Protein AF-0000000070392159 (afdb_homodimer)

Organism: Crassostrea virginica (NCBI:txid6565)

Nearest PDB structures (foldseek):
  5ejk-assembly1_H  TM=7.447E-01  e=5.444E-11  Rous sarcoma virus - Prague C
  1c0m-assembly1_A  TM=8.571E-01  e=1.645E-09  Rous sarcoma virus
  7ouf-assembly1_E  TM=5.962E-01  e=4.540E-12  Simian T-lymphotropic virus 1
  7pel-assembly1_E  TM=6.325E-01  e=1.144E-11  Simian T-lymphotropic virus 1
  7jn3-assembly1_E  TM=5.998E-01  e=2.056E-10  Rous sarcoma virus (strain Schmidt-Ruppin A)

Sequence (624 aa):
MKNERIVIPEVLQPEILEYLHVGHFGIEKTKARARTVVYWMGMNVEIAEMISKCNPCTDFRNKNPKEPLRPTPIPDGPCQLVGSDLFTLNNEDYLVIVDYYSKFFELAKLEDTRTKTVIMHMKSAFARHGIPYEVRSAKGPQYTSRDFKDFARKWSFKYTTSSPYNPHGNGLAAKTVQTVKRMLEKSRIDGKDLYISLLEYRNSPTDVDSPAKLLMSTQLRSILPITKEQLKPRVIAAEKTYEKRRKSQNRRDINKSNESETNIEVPEQPPVHEEKVHNRVPERSSGPEQPQPYKTRVGREVRSPKRYEDYMMKNERIVIPEVLQPEILEYLHVGHFGIEKTKARARTVVYWMGMNVEIAEMISKCNPCTDFRNKNPKEPLRPTPIPDGPCQLVGSDLFTLNNEDYLVIVDYYSKFFELAKLEDTRTKTVIMHMKSAFARHGIPYEVRSAKGPQYTSRDFKDFARKWSFKYTTSSPYNPHGNGLAAKTVQTVKRMLEKSRIDGKDLYISLLEYRNSPTDVDSPAKLLMSTQLRSILPITKEQLKPRVIAAEKTYEKRRKSQNRRDINKSNESETNIEVPEQPPVHEEKVHNRVPERSSGPEQPQPYKTRVGREVRSPKRYEDYM

pLDDT: mean 79.27, std 25.9, range [18.41, 98.69]

Solvent-accessible surface area (backbone atoms only — not comparable to full-atom values): 36182 Å² total; per-residue (Å²): 112,59,100,82,16,42,66,53,54,75,89,50,43,67,60,51,53,52,61,63,45,57,46,63,61,54,59,67,47,39,47,52,33,41,62,67,29,41,44,50,92,64,46,67,61,52,50,43,53,53,52,72,68,32,61,69,54,56,69,56,62,80,70,66,78,86,72,83,72,65,89,66,86,76,56,91,40,58,36,38,36,29,20,32,41,74,50,74,55,96,91,37,43,36,40,39,41,27,20,70,50,26,64,38,64,49,79,41,81,42,96,57,83,47,44,68,54,53,48,51,55,48,42,52,50,28,34,71,61,17,43,32,55,30,40,26,22,57,80,46,73,46,68,68,33,69,68,38,50,49,49,31,58,73,54,62,33,44,79,44,68,27,44,91,89,39,65,54,64,28,38,67,28,54,52,48,50,52,53,48,52,51,42,53,52,47,20,59,76,69,69,43,61,60,43,58,23,49,29,49,52,32,55,23,45,66,94,81,48,17,14,34,30,56,55,30,17,23,53,56,48,59,86,59,74,76,54,73,76,62,47,47,69,48,76,70,56,60,65,59,50,50,51,56,51,50,52,52,51,49,52,51,51,50,50,46,52,48,51,55,54,64,60,53,77,70,74,77,68,75,78,75,78,70,78,75,74,79,75,75,76,80,80,80,82,78,72,83,76,78,82,74,82,77,79,74,76,91,77,84,80,79,83,76,85,83,81,91,71,69,92,119,114,61,99,82,14,43,66,54,54,75,90,50,43,68,59,52,53,52,61,64,45,58,48,63,61,53,59,68,46,38,49,52,34,42,63,67,28,39,43,50,90,62,45,67,61,52,48,44,54,53,52,72,69,31,62,69,54,56,69,55,63,81,70,67,79,85,71,84,72,64,89,65,85,76,56,91,42,58,35,38,37,30,21,32,41,73,50,73,57,96,91,38,42,34,40,41,41,27,19,70,51,26,64,37,64,49,79,42,81,43,96,57,81,46,46,70,54,52,49,51,54,47,40,52,50,26,34,72,62,18,44,30,54,30,40,25,22,58,80,46,74,45,68,67,33,69,67,40,50,49,48,32,58,74,53,61,32,45,78,46,66,27,42,91,88,39,66,53,64,27,40,66,27,53,53,47,50,52,52,48,51,51,41,52,50,48,21,60,77,69,68,42,59,60,44,59,25,49,27,48,51,32,53,22,45,66,92,79,48,17,15,34,30,56,55,30,17,24,53,56,47,59,86,58,73,74,54,76,73,62,46,47,70,50,78,71,57,59,65,59,47,50,50,55,50,49,51,52,52,51,52,52,51,49,49,47,52,48,49,56,56,63,61,52,75,68,72,76,68,75,80,74,79,72,78,76,75,80,74,80,73,79,80,78,83,81,71,82,75,78,80,76,82,76,79,75,78,92,76,85,76,79,82,76,84,83,79,91,73,67,94,120

Secondary structure (DSSP, 8-state):
-BTTBEEPPGGGHHHHHHHHTTT---HHHHHHHHHHHEE-TTHHHHHHHHHHT-HHHHHHHTT---PPPP-PPPPSSTTSEEEEEEEEETTEEEEEEEETTT--EEEEEES---HHHHHHHHHHHHHHH---SEEEE-S-HHHHSHHHHHHHHHTT-EEEEPPTT-GGGGHHHHHHHHHHHHHHHHHHHHT--HHHHHHHHHHS--SSS-HHHHHHSSPPP-SS---TGGGS--PPPHHHHHHHHHHHHHHHHHHHHHHHHH----------------------------------------PPPP------/-BTTBEEPPGGGHHHHHHHHTTT---HHHHHHHHHTTEE-TTHHHHHHHHHHT-HHHHHHHTT---PPPP-PPPPSSTTSEEEEEEEEETTEEEEEEEETTT--EEEEEES---HHHHHHHHHHHHHHH---SEEEE-S-HHHHSHHHHHHHHHTT-EEEEPPTT-GGGGHHHHHHHHHHHHHHHHHHHHT--HHHHHHHHHHS--SSS-HHHHHHSSPPP-SS---TTTTS--PPPHHHHHHHHHHHHHHHHHHHHHHHHHS---------------------------------------PPP--S----

InterPro domains:
  IPR001584 Integrase, catalytic core [PF00665] (95-167)
  IPR001584 Integrase, catalytic core [PS50994] (67-184)
  IPR012337 Ribonuclease H-like superfamily [SSF53098] (77-219)
  IPR036397 Ribonuclease H superfamily [G3DSA:3.30.420.10] (76-223)
  IPR041588 Integrase zinc-binding domain [PF17921] (8-59)

Structure (mmCIF, N/CA/C/O backbone):
data_AF-0000000070392159-model_v1
#
loop_
_entity.id
_entity.type
_entity.pdbx_description
1 polymer 'Uncharacterized protein K02A2.6-like'
#
loop_
_atom_site.group_PDB
_atom_site.id
_atom_site.type_symbol
_atom_site.label_atom_id
_atom_site.label_alt_id
_atom_site.label_comp_id
_atom_site.label_asym_id
_atom_site.label_entity_id
_atom_site.label_seq_id
_atom_site.pdbx_PDB_ins_code
_atom_site.Cartn_x
_atom_site.Cartn_y
_atom_site.Cartn_z
_atom_site.occupancy
_atom_site.B_iso_or_equiv
_atom_site.auth_seq_id
_atom_site.auth_comp_id
_atom_site.auth_asym_id
_atom_site.auth_atom_id
_atom_site.pdbx_PDB_model_num
ATOM 1 N N . MET A 1 1 ? -7.293 -28.219 11.922 1 55.88 1 MET A N 1
ATOM 2 C CA . MET A 1 1 ? -6.148 -27.344 11.734 1 55.88 1 MET A CA 1
ATOM 3 C C . MET A 1 1 ? -4.84 -28.078 12.008 1 55.88 1 MET A C 1
ATOM 5 O O . MET A 1 1 ? -4.777 -28.922 12.898 1 55.88 1 MET A O 1
ATOM 9 N N . LYS A 1 2 ? -3.971 -28.219 11.023 1 48.12 2 LYS A N 1
ATOM 10 C CA . LYS A 1 2 ? -2.615 -28.719 11.25 1 48.12 2 LYS A CA 1
ATOM 11 C C . LYS A 1 2 ? -1.599 -27.578 11.195 1 48.12 2 LYS A C 1
ATOM 13 O O . LYS A 1 2 ? -1.365 -26.984 10.141 1 48.12 2 LYS A O 1
ATOM 18 N N . ASN A 1 3 ? -0.778 -27.219 12.195 1 64.88 3 ASN A N 1
ATOM 19 C CA . ASN A 1 3 ? 0.275 -26.203 12.305 1 64.88 3 ASN A CA 1
ATOM 20 C C . ASN A 1 3 ? -0.182 -24.859 11.766 1 64.88 3 ASN A C 1
ATOM 22 O O . ASN A 1 3 ? 0.544 -24.203 11.016 1 64.88 3 ASN A O 1
ATOM 26 N N . GLU A 1 4 ? -1.437 -24.438 11.883 1 81.25 4 GLU A N 1
ATOM 27 C CA . GLU A 1 4 ? -2.057 -23.156 11.547 1 81.25 4 GLU A CA 1
ATOM 28 C C . GLU A 1 4 ? -2.574 -23.156 10.117 1 81.25 4 GLU A C 1
ATOM 30 O O . GLU A 1 4 ? -2.955 -22.109 9.586 1 81.25 4 GLU A O 1
ATOM 35 N N . ARG A 1 5 ? -2.516 -24.406 9.516 1 90.5 5 ARG A N 1
ATOM 36 C CA . ARG A 1 5 ? -3.031 -24.547 8.156 1 90.5 5 ARG A CA 1
ATOM 37 C C . ARG A 1 5 ? -4.445 -25.125 8.164 1 90.5 5 ARG A C 1
ATOM 39 O O . ARG A 1 5 ? -4.82 -25.859 9.086 1 90.5 5 ARG A O 1
ATOM 46 N N . ILE A 1 6 ? -5.152 -24.844 7.102 1 95.56 6 ILE A N 1
ATOM 47 C CA . ILE A 1 6 ? -6.516 -25.344 6.961 1 95.56 6 ILE A CA 1
ATOM 48 C C . ILE A 1 6 ? -6.512 -26.656 6.188 1 95.56 6 ILE A C 1
ATOM 50 O O . ILE A 1 6 ? -6.004 -26.719 5.066 1 95.56 6 ILE A O 1
ATOM 54 N N . VAL A 1 7 ? -7.051 -27.672 6.781 1 96.81 7 VAL A N 1
ATOM 55 C CA . VAL A 1 7 ? -7.164 -28.969 6.094 1 96.81 7 VAL A CA 1
ATOM 56 C C . VAL A 1 7 ? -8.352 -28.938 5.133 1 96.81 7 VAL A C 1
ATOM 58 O O . VAL A 1 7 ? -9.484 -28.688 5.547 1 96.81 7 VAL A O 1
ATOM 61 N N . ILE A 1 8 ? -8.07 -29.234 3.895 1 97.25 8 ILE A N 1
ATOM 62 C CA . ILE A 1 8 ? -9.086 -29.094 2.855 1 97.25 8 ILE A CA 1
ATOM 63 C C . ILE A 1 8 ? -9.734 -30.453 2.596 1 97.25 8 ILE A C 1
ATOM 65 O O . ILE A 1 8 ? -9.047 -31.438 2.289 1 97.25 8 ILE A O 1
ATOM 69 N N . PRO A 1 9 ? -11.039 -30.516 2.703 1 96.62 9 PRO A N 1
ATOM 70 C CA . PRO A 1 9 ? -11.719 -31.75 2.344 1 96.62 9 PRO A CA 1
ATOM 71 C C . PRO A 1 9 ? -11.562 -32.125 0.868 1 96.62 9 PRO A C 1
ATOM 73 O O . PRO A 1 9 ? -11.375 -31.219 0.032 1 96.62 9 PRO A O 1
ATOM 76 N N . GLU A 1 10 ? -11.68 -33.312 0.57 1 97.31 10 GLU A N 1
ATOM 77 C CA . GLU A 1 10 ? -11.43 -33.844 -0.767 1 97.31 10 GLU A CA 1
ATOM 78 C C . GLU A 1 10 ? -12.305 -33.156 -1.808 1 97.31 10 GLU A C 1
ATOM 80 O O . GLU A 1 10 ? -11.828 -32.844 -2.898 1 97.31 10 GLU A O 1
ATOM 85 N N . VAL A 1 11 ? -13.5 -32.875 -1.465 1 97.44 11 VAL A N 1
ATOM 86 C CA . VAL A 1 11 ? -14.484 -32.344 -2.406 1 97.44 11 VAL A CA 1
ATOM 87 C C . VAL A 1 11 ? -14.086 -30.953 -2.842 1 97.44 11 VAL A C 1
ATOM 89 O O . VAL A 1 11 ? -14.43 -30.516 -3.941 1 97.44 11 VAL A O 1
ATOM 92 N N . LEU A 1 12 ? -13.266 -30.266 -2.02 1 97.62 12 LEU A N 1
ATOM 93 C CA . LEU A 1 12 ? -12.922 -28.859 -2.293 1 97.62 12 LEU A CA 1
ATOM 94 C C . LEU A 1 12 ? -11.523 -28.75 -2.879 1 97.62 12 LEU A C 1
ATOM 96 O O . LEU A 1 12 ? -11.109 -27.672 -3.314 1 97.62 12 LEU A O 1
ATOM 100 N N . GLN A 1 13 ? -10.781 -29.781 -2.902 1 97.88 13 GLN A N 1
ATOM 101 C CA . GLN A 1 13 ? -9.375 -29.766 -3.279 1 97.88 13 GLN A CA 1
ATOM 102 C C . GLN A 1 13 ? -9.195 -29.297 -4.723 1 97.88 13 GLN A C 1
ATOM 104 O O . GLN A 1 13 ? -8.312 -28.5 -5.02 1 97.88 13 GLN A O 1
ATOM 109 N N . PRO A 1 14 ? -10.086 -29.734 -5.664 1 97.38 14 PRO A N 1
ATOM 110 C CA . PRO A 1 14 ? -9.938 -29.25 -7.035 1 97.38 14 PRO A CA 1
ATOM 111 C C . PRO A 1 14 ? -10.094 -27.734 -7.148 1 97.38 14 PRO A C 1
ATOM 113 O O . PRO A 1 14 ? -9.359 -27.094 -7.895 1 97.38 14 PRO A O 1
ATOM 116 N N . GLU A 1 15 ? -10.984 -27.219 -6.422 1 96.94 15 GLU A N 1
ATOM 117 C CA . GLU A 1 15 ? -11.211 -25.781 -6.438 1 96.94 15 GLU A CA 1
ATOM 118 C C . GLU A 1 15 ? -10.016 -25.031 -5.855 1 96.94 15 GLU A C 1
ATOM 120 O O . GLU A 1 15 ? -9.594 -24 -6.395 1 96.94 15 GLU A O 1
ATOM 125 N N . ILE A 1 16 ? -9.492 -25.516 -4.809 1 97.88 16 ILE A N 1
ATOM 126 C CA . ILE A 1 16 ? -8.352 -24.875 -4.152 1 97.88 16 ILE A CA 1
ATOM 127 C C . ILE A 1 16 ? -7.133 -24.938 -5.066 1 97.88 16 ILE A C 1
ATOM 129 O O . ILE A 1 16 ? -6.344 -24 -5.121 1 97.88 16 ILE A O 1
ATOM 133 N N . LEU A 1 17 ? -6.969 -26.031 -5.824 1 97.81 17 LEU A N 1
ATOM 134 C CA . LEU A 1 17 ? -5.879 -26.141 -6.789 1 97.81 17 LEU A CA 1
ATOM 135 C C . LEU A 1 17 ? -5.969 -25.047 -7.848 1 97.81 17 LEU A C 1
ATOM 137 O O . LEU A 1 17 ? -4.953 -24.453 -8.219 1 97.81 17 LEU A O 1
ATOM 141 N N . GLU A 1 18 ? -7.141 -24.797 -8.227 1 95.06 18 GLU A N 1
ATOM 142 C CA . GLU A 1 18 ? -7.359 -23.75 -9.211 1 95.06 18 GLU A CA 1
ATOM 143 C C . GLU A 1 18 ? -6.98 -22.375 -8.648 1 95.06 18 GLU A C 1
ATOM 145 O O . GLU A 1 18 ? -6.371 -21.562 -9.344 1 95.06 18 GLU A O 1
ATOM 150 N N . TYR A 1 19 ? -7.332 -22.156 -7.422 1 96.06 19 TYR A N 1
ATOM 151 C CA . TYR A 1 19 ? -7 -20.891 -6.773 1 96.06 19 TYR A CA 1
ATOM 152 C C . TYR A 1 19 ? -5.492 -20.734 -6.625 1 96.06 19 TYR A C 1
ATOM 154 O O . TYR A 1 19 ? -4.957 -19.641 -6.812 1 96.06 19 TYR A O 1
ATOM 162 N N . LEU A 1 20 ? -4.871 -21.781 -6.328 1 96.62 20 LEU A N 1
ATOM 163 C CA . LEU A 1 20 ? -3.424 -21.766 -6.133 1 96.62 20 LEU A CA 1
ATOM 164 C C . LEU A 1 20 ? -2.703 -21.453 -7.438 1 96.62 20 LEU A C 1
ATOM 166 O O . LEU A 1 20 ? -1.581 -20.938 -7.426 1 96.62 20 LEU A O 1
ATOM 170 N N . HIS A 1 21 ? -3.342 -21.688 -8.531 1 95.5 21 HIS A N 1
ATOM 171 C CA . HIS A 1 21 ? -2.656 -21.594 -9.812 1 95.5 21 HIS A CA 1
ATOM 172 C C . HIS A 1 21 ? -3.066 -20.328 -10.562 1 95.5 21 HIS A C 1
ATOM 174 O O . HIS A 1 21 ? -2.764 -20.188 -11.75 1 95.5 21 HIS A O 1
ATOM 180 N N . VAL A 1 22 ? -3.75 -19.469 -9.961 1 93 22 VAL A N 1
ATOM 181 C CA . VAL A 1 22 ? -4.262 -18.266 -10.602 1 93 22 VAL A CA 1
ATOM 182 C C . VAL A 1 22 ? -3.1 -17.422 -11.141 1 93 22 VAL A C 1
ATOM 184 O O . VAL A 1 22 ? -3.197 -16.828 -12.219 1 93 22 VAL A O 1
ATOM 187 N N . GLY A 1 23 ? -1.979 -17.375 -10.469 1 91.31 23 GLY A N 1
ATOM 188 C CA . GLY A 1 23 ? -0.841 -16.562 -10.875 1 91.31 23 GLY A CA 1
ATOM 189 C C . GLY A 1 23 ? 0.113 -17.297 -11.805 1 91.31 23 GLY A C 1
ATOM 190 O O . GLY A 1 23 ? 1.073 -16.703 -12.297 1 91.31 23 GLY A O 1
ATOM 191 N N . HIS A 1 24 ? -0.155 -18.578 -12.016 1 92.81 24 HIS A N 1
ATOM 192 C CA . HIS A 1 24 ? 0.659 -19.406 -12.898 1 92.81 24 HIS A CA 1
ATOM 193 C C . HIS A 1 24 ? 2.123 -19.391 -12.469 1 92.81 24 HIS A C 1
ATOM 195 O O . HIS A 1 24 ? 3.018 -19.266 -13.305 1 92.81 24 HIS A O 1
ATOM 201 N N . PHE A 1 25 ? 2.293 -19.453 -11.227 1 92.5 25 PHE A N 1
ATOM 202 C CA . PHE A 1 25 ? 3.654 -19.516 -10.703 1 92.5 25 PHE A CA 1
ATOM 203 C C . PHE A 1 25 ? 4.207 -20.922 -10.797 1 92.5 25 PHE A C 1
ATOM 205 O O . PHE A 1 25 ? 3.451 -21.875 -11.008 1 92.5 25 PHE A O 1
ATOM 212 N N . GLY A 1 26 ? 5.484 -21.047 -10.648 1 92.06 26 GLY A N 1
ATOM 213 C CA . GLY A 1 26 ? 6.141 -22.344 -10.742 1 92.06 26 GLY A CA 1
ATOM 214 C C . GLY A 1 26 ? 5.734 -23.297 -9.641 1 92.06 26 GLY A C 1
ATOM 215 O O . GLY A 1 26 ? 5.102 -22.906 -8.664 1 92.06 26 GLY A O 1
ATOM 216 N N . ILE A 1 27 ? 6.152 -24.5 -9.828 1 94.94 27 ILE A N 1
ATOM 217 C CA . ILE A 1 27 ? 5.746 -25.594 -8.953 1 94.94 27 ILE A CA 1
ATOM 218 C C . ILE A 1 27 ? 6.199 -25.312 -7.523 1 94.94 27 ILE A C 1
ATOM 220 O O . ILE A 1 27 ? 5.398 -25.359 -6.59 1 94.94 27 ILE A O 1
ATOM 224 N N . GLU A 1 28 ? 7.426 -24.953 -7.324 1 95.19 28 GLU A N 1
ATOM 225 C CA . GLU A 1 28 ? 7.965 -24.766 -5.984 1 95.19 28 GLU A CA 1
ATOM 226 C C . GLU A 1 28 ? 7.34 -23.547 -5.305 1 95.19 28 GLU A C 1
ATOM 228 O O . GLU A 1 28 ? 7.031 -23.578 -4.109 1 95.19 28 GLU A O 1
ATOM 233 N N . LYS A 1 29 ? 7.172 -22.547 -6.035 1 95.06 29 LYS A N 1
ATOM 234 C CA . LYS A 1 29 ? 6.551 -21.344 -5.48 1 95.06 29 LYS A CA 1
ATOM 235 C C . LYS A 1 29 ? 5.098 -21.609 -5.094 1 95.06 29 LYS A C 1
ATOM 237 O O . LYS A 1 29 ? 4.637 -21.156 -4.043 1 95.06 29 LYS A O 1
ATOM 242 N N . THR A 1 30 ? 4.418 -22.328 -5.906 1 97.25 30 THR A N 1
ATOM 243 C CA . THR A 1 30 ? 3.021 -22.656 -5.625 1 97.25 30 THR A CA 1
ATOM 244 C C . THR A 1 30 ? 2.914 -23.562 -4.402 1 97.25 30 THR A C 1
ATOM 246 O O . THR A 1 30 ? 2.033 -23.375 -3.561 1 97.25 30 THR A O 1
ATOM 249 N N . LYS A 1 31 ? 3.812 -24.531 -4.324 1 97.62 31 LYS A N 1
ATOM 250 C CA . LYS A 1 31 ? 3.84 -25.391 -3.143 1 97.62 31 LYS A CA 1
ATOM 251 C C . LYS A 1 31 ? 4.098 -24.578 -1.877 1 97.62 31 LYS A C 1
ATOM 253 O O . LYS A 1 31 ? 3.445 -24.797 -0.853 1 97.62 31 LYS A O 1
ATOM 258 N N . ALA A 1 32 ? 5.051 -23.703 -1.988 1 96.94 32 ALA A N 1
ATOM 259 C CA . ALA A 1 32 ? 5.387 -22.844 -0.848 1 96.94 32 ALA A CA 1
ATOM 260 C C . ALA A 1 32 ? 4.18 -22.031 -0.407 1 96.94 32 ALA A C 1
ATOM 262 O O . ALA A 1 32 ? 3.902 -21.906 0.789 1 96.94 32 ALA A O 1
ATOM 263 N N . ARG A 1 33 ? 3.461 -21.484 -1.353 1 97.38 33 ARG A N 1
ATOM 264 C CA . ARG A 1 33 ? 2.262 -20.703 -1.05 1 97.38 33 ARG A CA 1
ATOM 265 C C . ARG A 1 33 ? 1.196 -21.578 -0.395 1 97.38 33 ARG A C 1
ATOM 267 O O . ARG A 1 33 ? 0.586 -21.188 0.6 1 97.38 33 ARG A O 1
ATOM 274 N N . ALA A 1 34 ? 0.994 -22.703 -0.957 1 97.81 34 ALA A N 1
ATOM 275 C CA . ALA A 1 34 ? -0.007 -23.625 -0.431 1 97.81 34 ALA A CA 1
ATOM 276 C C . ALA A 1 34 ? 0.286 -23.984 1.023 1 97.81 34 ALA A C 1
ATOM 278 O O . ALA A 1 34 ? -0.623 -24.016 1.857 1 97.81 34 ALA A O 1
ATOM 279 N N . ARG A 1 35 ? 1.492 -24.141 1.322 1 95.94 35 ARG A N 1
ATOM 280 C CA . ARG A 1 35 ? 1.914 -24.578 2.648 1 95.94 35 ARG A CA 1
ATOM 281 C C . ARG A 1 35 ? 1.678 -23.5 3.686 1 95.94 35 ARG A C 1
ATOM 283 O O . ARG A 1 35 ? 1.694 -23.766 4.891 1 95.94 35 ARG A O 1
ATOM 290 N N . THR A 1 36 ? 1.491 -22.312 3.238 1 95.12 36 THR A N 1
ATOM 291 C CA . THR A 1 36 ? 1.266 -21.234 4.184 1 95.12 36 THR A CA 1
ATOM 292 C C . THR A 1 36 ? -0.183 -21.219 4.66 1 95.12 36 THR A C 1
ATOM 294 O O . THR A 1 36 ? -0.498 -20.625 5.691 1 95.12 36 THR A O 1
ATOM 297 N N . VAL A 1 37 ? -1.098 -21.969 3.936 1 96.12 37 VAL A N 1
ATOM 298 C CA . VAL A 1 37 ? -2.484 -21.703 4.305 1 96.12 37 VAL A CA 1
ATOM 299 C C . VAL A 1 37 ? -3.275 -23 4.305 1 96.12 37 VAL A C 1
ATOM 301 O O . VAL A 1 37 ? -4.262 -23.141 5.035 1 96.12 37 VAL A O 1
ATOM 304 N N . VAL A 1 38 ? -2.887 -24 3.459 1 97.31 38 VAL A N 1
ATOM 305 C CA . VAL A 1 38 ? -3.746 -25.172 3.322 1 97.31 38 VAL A CA 1
ATOM 306 C C . VAL A 1 38 ? -2.906 -26.453 3.406 1 97.31 38 VAL A C 1
ATOM 308 O O . VAL A 1 38 ? -1.676 -26.391 3.346 1 97.31 38 VAL A O 1
ATOM 311 N N . TYR A 1 39 ? -3.654 -27.484 3.607 1 97.38 39 TYR A N 1
ATOM 312 C CA . TYR A 1 39 ? -3.012 -28.797 3.637 1 97.38 39 TYR A CA 1
ATOM 313 C C . TYR A 1 39 ? -4.004 -29.891 3.289 1 97.38 39 TYR A C 1
ATOM 315 O O . TYR A 1 39 ? -5.168 -29.844 3.689 1 97.38 39 TYR A O 1
ATOM 323 N N . TRP A 1 40 ? -3.625 -30.844 2.521 1 97.5 40 TRP A N 1
ATOM 324 C CA . TRP A 1 40 ? -4.258 -32.156 2.381 1 97.5 40 TRP A CA 1
ATOM 325 C C . TRP A 1 40 ? -3.252 -33.188 1.9 1 97.5 40 TRP A C 1
ATOM 327 O O . TRP A 1 40 ? -2.18 -32.844 1.398 1 97.5 40 TRP A O 1
ATOM 337 N N . MET A 1 41 ? -3.568 -34.375 2.189 1 96.5 41 MET A N 1
ATOM 338 C CA . MET A 1 41 ? -2.672 -35.438 1.788 1 96.5 41 MET A CA 1
ATOM 339 C C . MET A 1 41 ? -2.521 -35.5 0.271 1 96.5 41 MET A C 1
ATOM 341 O O . MET A 1 41 ? -3.518 -35.469 -0.456 1 96.5 41 MET A O 1
ATOM 345 N N . GLY A 1 42 ? -1.291 -35.469 -0.193 1 97.56 42 GLY A N 1
ATOM 346 C CA . GLY A 1 42 ? -1.023 -35.562 -1.621 1 97.56 42 GLY A CA 1
ATOM 347 C C . GLY A 1 42 ? -1.005 -34.219 -2.301 1 97.56 42 GLY A C 1
ATOM 348 O O . GLY 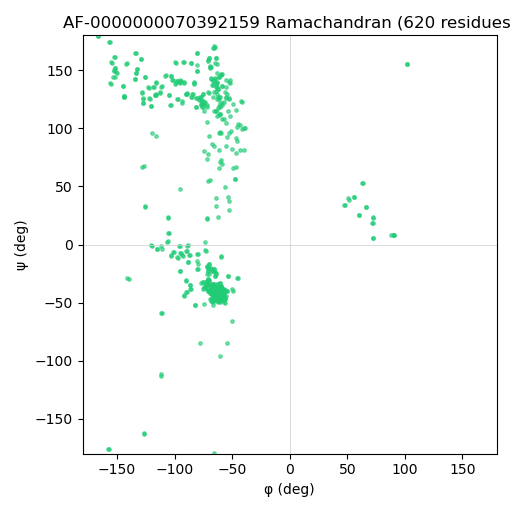A 1 42 ? -0.892 -34.125 -3.525 1 97.56 42 GLY A O 1
ATOM 349 N N . MET A 1 43 ? -1.053 -33.188 -1.596 1 97.81 43 MET A N 1
ATOM 350 C CA . MET A 1 43 ? -1.178 -31.828 -2.1 1 97.81 43 MET A CA 1
ATOM 351 C C . MET A 1 43 ? -0.012 -31.484 -3.02 1 97.81 43 MET A C 1
ATOM 353 O O . MET A 1 43 ? -0.215 -30.953 -4.113 1 97.81 43 MET A O 1
ATOM 357 N N . ASN A 1 44 ? 1.194 -31.781 -2.576 1 98 44 ASN A N 1
ATOM 358 C CA . ASN A 1 44 ? 2.379 -31.422 -3.354 1 98 44 ASN A CA 1
ATOM 359 C C . ASN A 1 44 ? 2.375 -32.125 -4.719 1 98 44 ASN A C 1
ATOM 361 O O . ASN A 1 44 ? 2.701 -31.484 -5.73 1 98 44 ASN A O 1
ATOM 365 N N . VAL A 1 45 ? 2.029 -33.344 -4.734 1 98.19 45 VAL A N 1
ATOM 366 C CA . VAL A 1 45 ? 1.994 -34.125 -5.969 1 98.19 45 VAL A CA 1
ATOM 367 C C . VAL A 1 45 ? 0.92 -33.562 -6.898 1 98.19 45 VAL A C 1
ATOM 369 O O . VAL A 1 45 ? 1.146 -33.438 -8.102 1 98.19 45 VAL A O 1
ATOM 372 N N . GLU A 1 46 ? -0.185 -33.281 -6.371 1 98.31 46 GLU A N 1
ATOM 373 C CA . GLU A 1 46 ? -1.297 -32.75 -7.164 1 98.31 46 GLU A CA 1
ATOM 374 C C . GLU A 1 46 ? -0.973 -31.391 -7.742 1 98.31 46 GLU A C 1
ATOM 376 O O . GLU A 1 46 ? -1.367 -31.062 -8.867 1 98.31 46 GLU A O 1
ATOM 381 N N . ILE A 1 47 ? -0.287 -30.562 -6.992 1 98.25 47 ILE A N 1
ATOM 382 C CA . ILE A 1 47 ? 0.147 -29.25 -7.48 1 98.25 47 ILE A CA 1
ATOM 383 C C . ILE A 1 47 ? 1.097 -29.438 -8.664 1 98.25 47 ILE A C 1
ATOM 385 O O . ILE A 1 47 ? 0.931 -28.797 -9.703 1 98.25 47 ILE A O 1
ATOM 389 N N . ALA A 1 48 ? 2.041 -30.266 -8.484 1 97.94 48 ALA A N 1
ATOM 390 C CA . ALA A 1 48 ? 3.014 -30.516 -9.539 1 97.94 48 ALA A CA 1
ATOM 391 C C . ALA A 1 48 ? 2.33 -31.047 -10.797 1 97.94 48 ALA A C 1
ATOM 393 O O . ALA A 1 48 ? 2.654 -30.609 -11.906 1 97.94 48 ALA A O 1
ATOM 394 N N . GLU A 1 49 ? 1.432 -31.938 -10.641 1 97.56 49 GLU A N 1
ATOM 395 C CA . GLU A 1 49 ? 0.698 -32.5 -11.766 1 97.56 49 GLU A CA 1
ATOM 396 C C . GLU A 1 49 ? -0.114 -31.453 -12.5 1 97.56 49 GLU A C 1
ATOM 398 O O . GLU A 1 49 ? -0.115 -31.391 -13.727 1 97.56 49 GLU A O 1
ATOM 403 N N . MET A 1 50 ? -0.792 -30.641 -11.734 1 96.81 50 MET A N 1
ATOM 404 C CA . MET A 1 50 ? -1.611 -29.594 -12.312 1 96.81 50 MET A CA 1
ATOM 405 C C . MET A 1 50 ? -0.759 -28.641 -13.156 1 96.81 50 MET A C 1
ATOM 407 O O . MET A 1 50 ? -1.108 -28.328 -14.297 1 96.81 50 MET A O 1
ATOM 411 N N . ILE A 1 51 ? 0.333 -28.203 -12.648 1 95.06 51 ILE A N 1
ATOM 412 C CA . ILE A 1 51 ? 1.162 -27.203 -13.312 1 95.06 51 ILE A CA 1
ATOM 413 C C . ILE A 1 51 ? 1.857 -27.828 -14.523 1 95.06 51 ILE A C 1
ATOM 415 O O . ILE A 1 51 ? 2.031 -27.172 -15.547 1 95.06 51 ILE A O 1
ATOM 419 N N . SER A 1 52 ? 2.223 -29.078 -14.43 1 94.56 52 SER A N 1
ATOM 420 C CA . SER A 1 52 ? 2.887 -29.766 -15.531 1 94.56 52 SER A CA 1
ATOM 421 C C . SER A 1 52 ? 1.954 -29.906 -16.734 1 94.56 52 SER A C 1
ATOM 423 O O . SER A 1 52 ? 2.412 -30.047 -17.875 1 94.56 52 SER A O 1
ATOM 425 N N . LYS A 1 53 ? 0.706 -29.828 -16.516 1 93.69 53 LYS A N 1
ATOM 426 C CA . LYS A 1 53 ? -0.282 -30.031 -17.578 1 93.69 53 LYS A CA 1
ATOM 427 C C . LYS A 1 53 ? -0.81 -28.688 -18.078 1 93.69 53 LYS A C 1
ATOM 429 O O . LYS A 1 53 ? -1.63 -28.641 -19 1 93.69 53 LYS A O 1
ATOM 434 N N . CYS A 1 54 ? -0.409 -27.672 -17.422 1 92.06 54 CYS A N 1
ATOM 435 C CA . CYS A 1 54 ? -0.893 -26.344 -17.797 1 92.06 54 CYS A CA 1
ATOM 436 C C . CYS A 1 54 ? -0.185 -25.844 -19.062 1 92.06 54 CYS A C 1
ATOM 438 O O . CYS A 1 54 ? 1.028 -25.625 -19.047 1 92.06 54 CYS A O 1
ATOM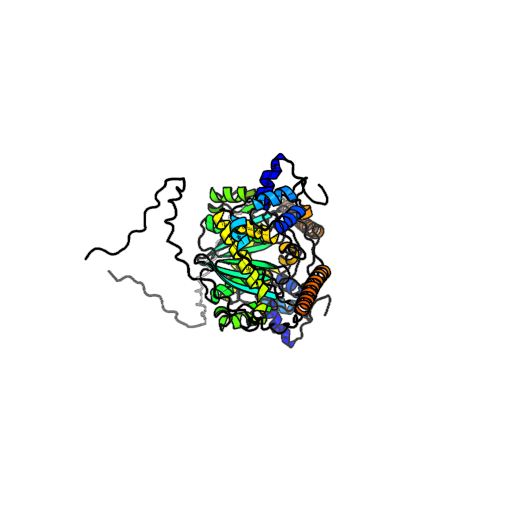 440 N N . ASN A 1 55 ? -0.867 -25.547 -20.109 1 87.62 55 ASN A N 1
ATOM 441 C CA . ASN A 1 55 ? -0.304 -25.172 -21.406 1 87.62 55 ASN A CA 1
ATOM 442 C C . ASN A 1 55 ? 0.427 -23.844 -21.344 1 87.62 55 ASN A C 1
ATOM 444 O O . ASN A 1 55 ? 1.579 -23.734 -21.766 1 87.62 55 ASN A O 1
ATOM 448 N N . PRO A 1 56 ? -0.216 -22.875 -20.797 1 86.19 56 PRO A N 1
ATOM 449 C CA . PRO A 1 56 ? 0.506 -21.609 -20.703 1 86.19 56 PRO A CA 1
ATOM 450 C C . PRO A 1 56 ? 1.821 -21.719 -19.938 1 86.19 56 PRO A C 1
ATOM 452 O O . PRO A 1 56 ? 2.822 -21.109 -20.312 1 86.19 56 PRO A O 1
ATOM 455 N N . CYS A 1 57 ? 1.812 -22.406 -18.875 1 89.25 57 CYS A N 1
ATOM 456 C CA . CYS A 1 57 ? 3.016 -22.562 -18.062 1 89.25 57 CYS A CA 1
ATOM 457 C C . CYS A 1 57 ? 4.09 -23.328 -18.812 1 89.25 57 CYS A C 1
ATOM 459 O O . CYS A 1 57 ? 5.273 -23 -18.734 1 89.25 57 CYS A O 1
ATOM 461 N N . THR A 1 58 ? 3.777 -24.328 -19.531 1 85.62 58 THR A N 1
ATOM 462 C CA . THR A 1 58 ? 4.727 -25.125 -20.297 1 85.62 58 THR A CA 1
ATOM 463 C C . THR A 1 58 ? 5.32 -24.312 -21.453 1 85.62 58 THR A C 1
ATOM 465 O O . THR A 1 58 ? 6.512 -24.422 -21.734 1 85.62 58 THR A O 1
ATOM 468 N N . ASP A 1 59 ? 4.5 -23.531 -22.094 1 82.5 59 ASP A N 1
ATOM 469 C CA . ASP A 1 59 ? 4.922 -22.703 -23.219 1 82.5 59 ASP A CA 1
ATOM 470 C C . ASP A 1 59 ? 5.977 -21.672 -22.781 1 82.5 59 ASP A C 1
ATOM 472 O O . ASP A 1 59 ? 6.914 -21.391 -23.531 1 82.5 59 ASP A O 1
ATOM 476 N N . PHE A 1 60 ? 5.875 -21.172 -21.578 1 81.31 60 PHE A N 1
ATOM 477 C CA . PHE A 1 60 ? 6.77 -20.109 -21.141 1 81.31 60 PHE A CA 1
ATOM 478 C C . PHE A 1 60 ? 8.016 -20.703 -20.484 1 81.31 60 PHE A C 1
ATOM 480 O O . PHE A 1 60 ? 9.023 -20.016 -20.312 1 81.31 60 PHE A O 1
ATOM 487 N N . ARG A 1 61 ? 8.07 -21.812 -19.828 1 71.81 61 ARG A N 1
ATOM 488 C CA . ARG A 1 61 ? 9.211 -22.438 -19.172 1 71.81 61 ARG A CA 1
ATOM 489 C C . ARG A 1 61 ? 10.414 -22.516 -20.109 1 71.81 61 ARG A C 1
ATOM 491 O O . ARG A 1 61 ? 11.555 -22.312 -19.688 1 71.81 61 ARG A O 1
ATOM 498 N N . ASN A 1 62 ? 10.375 -22.75 -21.234 1 57.19 62 ASN A N 1
ATOM 499 C CA . ASN A 1 62 ? 11.445 -23 -22.188 1 57.19 62 ASN A CA 1
ATOM 500 C C . ASN A 1 62 ? 12.188 -21.719 -22.547 1 57.19 62 ASN A C 1
ATOM 502 O O . ASN A 1 62 ? 13.305 -21.781 -23.078 1 57.19 62 ASN A O 1
ATOM 506 N N . LYS A 1 63 ? 11.828 -20.578 -22.125 1 54.66 63 LYS A N 1
ATOM 507 C CA . LYS A 1 63 ? 12.398 -19.344 -22.703 1 54.66 63 LYS A CA 1
ATOM 508 C C . LYS A 1 63 ? 13.297 -18.641 -21.688 1 54.66 63 LYS A C 1
ATOM 510 O O . LYS A 1 63 ? 13.922 -17.625 -22 1 54.66 63 LYS A O 1
ATOM 515 N N . ASN A 1 64 ? 13.484 -19.062 -20.391 1 56.5 64 ASN A N 1
ATOM 516 C CA . ASN A 1 64 ? 14.102 -18.094 -19.484 1 56.5 64 ASN A CA 1
ATOM 517 C C . ASN A 1 64 ? 15.422 -18.641 -18.922 1 56.5 64 ASN A C 1
ATOM 519 O O . ASN A 1 64 ? 15.414 -19.484 -18.031 1 56.5 64 ASN A O 1
ATOM 523 N N . PRO A 1 65 ? 16.562 -18.234 -19.609 1 52.66 65 PRO A N 1
ATOM 524 C CA . PRO A 1 65 ? 17.828 -18.562 -18.969 1 52.66 65 PRO A CA 1
ATOM 525 C C . PRO A 1 65 ? 18 -17.875 -17.609 1 52.66 65 PRO A C 1
ATOM 527 O O . PRO A 1 65 ? 17.531 -16.75 -17.422 1 52.66 65 PRO A O 1
ATOM 530 N N . LYS A 1 66 ? 18.344 -18.594 -16.578 1 54.34 66 LYS A N 1
ATOM 531 C CA . LYS A 1 66 ? 18.641 -18.031 -15.273 1 54.34 66 LYS A CA 1
ATOM 532 C C . LYS A 1 66 ? 19.812 -17.062 -15.344 1 54.34 66 LYS A C 1
ATOM 534 O O . LYS A 1 66 ? 20.891 -17.422 -15.836 1 54.34 66 LYS A O 1
ATOM 539 N N . GLU A 1 67 ? 19.625 -15.75 -15.445 1 54.56 67 GLU A N 1
ATOM 540 C CA . GLU A 1 67 ? 20.75 -14.836 -15.32 1 54.56 67 GLU A CA 1
ATOM 541 C C . GLU A 1 67 ? 21.094 -14.562 -13.859 1 54.56 67 GLU A C 1
ATOM 543 O O . GLU A 1 67 ? 20.219 -14.195 -13.078 1 54.56 67 GLU A O 1
ATOM 548 N N . PRO A 1 68 ? 22.359 -14.969 -13.5 1 55.44 68 PRO A N 1
ATOM 549 C CA . PRO A 1 68 ? 22.719 -14.734 -12.102 1 55.44 68 PRO A CA 1
ATOM 550 C C . PRO A 1 68 ? 22.703 -13.25 -11.727 1 55.44 68 PRO A C 1
ATOM 552 O O . PRO A 1 68 ? 23.141 -12.406 -12.516 1 55.44 68 PRO A O 1
ATOM 555 N N . LEU A 1 69 ? 21.969 -12.859 -10.703 1 60.12 69 LEU A N 1
ATOM 556 C CA . LEU A 1 69 ? 22 -11.5 -10.18 1 60.12 69 LEU A CA 1
ATOM 557 C C . LEU A 1 69 ? 23.281 -11.266 -9.375 1 60.12 69 LEU A C 1
ATOM 559 O O . LEU A 1 69 ? 23.734 -12.148 -8.648 1 60.12 69 LEU A O 1
ATOM 563 N N . ARG A 1 70 ? 24.078 -10.234 -9.766 1 60.28 70 ARG A N 1
ATOM 564 C CA . ARG A 1 70 ? 25.172 -9.836 -8.898 1 60.28 70 ARG A CA 1
ATOM 565 C C . ARG A 1 70 ? 24.656 -9.422 -7.52 1 60.28 70 ARG A C 1
ATOM 567 O O . ARG A 1 70 ? 23.594 -8.812 -7.406 1 60.28 70 ARG A O 1
ATOM 574 N N . PRO A 1 71 ? 25.5 -9.719 -6.527 1 67.81 71 PRO A N 1
ATOM 575 C CA . PRO A 1 71 ? 25.062 -9.445 -5.152 1 67.81 71 PRO A CA 1
ATOM 576 C C . PRO A 1 71 ? 24.891 -7.953 -4.883 1 67.81 71 PRO A C 1
ATOM 578 O O . PRO A 1 71 ? 25.734 -7.141 -5.27 1 67.81 71 PRO A O 1
ATOM 581 N N . THR A 1 72 ? 23.766 -7.551 -4.641 1 76.31 72 THR A N 1
ATOM 582 C CA . THR A 1 72 ? 23.453 -6.215 -4.148 1 76.31 72 THR A CA 1
ATOM 583 C C . THR A 1 72 ? 23.422 -6.195 -2.623 1 76.31 72 THR A C 1
ATOM 585 O O . THR A 1 72 ? 23.016 -7.176 -1.993 1 76.31 72 THR A O 1
ATOM 588 N N . PRO A 1 73 ? 23.984 -5.086 -2.082 1 82.81 73 PRO A N 1
ATOM 589 C CA . PRO A 1 73 ? 23.875 -4.996 -0.624 1 82.81 73 PRO A CA 1
ATOM 590 C C . PRO A 1 73 ? 22.453 -5.16 -0.123 1 82.81 73 PRO A C 1
ATOM 592 O O . PRO A 1 73 ? 21.5 -4.691 -0.77 1 82.81 73 PRO A O 1
ATOM 595 N N . ILE A 1 74 ? 22.391 -5.84 0.894 1 87.38 74 ILE A N 1
ATOM 596 C CA . ILE A 1 74 ? 21.078 -6.074 1.508 1 87.38 74 ILE A CA 1
ATOM 597 C C . ILE A 1 74 ? 20.641 -4.824 2.264 1 87.38 74 ILE A C 1
ATOM 599 O O . ILE A 1 74 ? 21.297 -4.387 3.203 1 87.38 74 ILE A O 1
ATOM 603 N N . PRO A 1 75 ? 19.531 -4.297 1.868 1 92.25 75 PRO A N 1
ATOM 604 C CA . PRO A 1 75 ? 19.062 -3.129 2.617 1 92.25 75 PRO A CA 1
ATOM 605 C C . PRO A 1 75 ? 18.719 -3.457 4.066 1 92.25 75 PRO A C 1
ATOM 607 O O . PRO A 1 75 ? 18.391 -4.605 4.383 1 92.25 75 PRO A O 1
ATOM 610 N N . ASP A 1 76 ? 18.672 -2.41 4.922 1 91.44 76 ASP A N 1
ATOM 611 C CA . ASP A 1 76 ? 18.438 -2.602 6.352 1 91.44 76 ASP A CA 1
ATOM 612 C C . ASP A 1 76 ? 16.953 -2.807 6.648 1 91.44 76 ASP A C 1
ATOM 614 O O . ASP A 1 76 ? 16.594 -3.354 7.695 1 91.44 76 ASP A O 1
ATOM 618 N N . GLY A 1 77 ? 16.156 -2.346 5.699 1 94.06 77 GLY A N 1
ATOM 619 C CA . GLY A 1 77 ? 14.727 -2.438 5.945 1 94.06 77 GLY A CA 1
ATOM 620 C C . GLY A 1 77 ? 13.891 -2.199 4.699 1 94.06 77 GLY A C 1
ATOM 621 O O . GLY A 1 77 ? 14.438 -1.974 3.615 1 94.06 77 GLY A O 1
ATOM 622 N N . PRO A 1 78 ? 12.617 -2.295 4.922 1 95.62 78 PRO A N 1
ATOM 623 C CA . PRO A 1 78 ? 11.711 -2.158 3.785 1 95.62 78 PRO A CA 1
ATOM 624 C C . PRO A 1 78 ? 11.719 -0.753 3.186 1 95.62 78 PRO A C 1
ATOM 626 O O . PRO A 1 78 ? 11.82 0.234 3.918 1 95.62 78 PRO A O 1
ATOM 629 N N . CYS A 1 79 ? 11.656 -0.701 1.913 1 96.5 79 CYS A N 1
ATOM 630 C CA . CYS A 1 79 ? 11.469 0.49 1.092 1 96.5 79 CYS A CA 1
ATOM 631 C C . CYS A 1 79 ? 12.594 1.49 1.314 1 96.5 79 CYS A C 1
ATOM 633 O O . CYS A 1 79 ? 12.391 2.699 1.187 1 96.5 79 CYS A O 1
ATOM 635 N N . GLN A 1 80 ? 13.742 1.089 1.713 1 96.06 80 GLN A N 1
ATOM 636 C CA . GLN A 1 80 ? 14.914 1.948 1.86 1 96.06 80 GLN A CA 1
ATOM 637 C C . GLN A 1 80 ? 15.68 2.059 0.548 1 96.06 80 GLN A C 1
ATOM 639 O O . GLN A 1 80 ? 16.25 3.105 0.246 1 96.06 80 GLN A O 1
ATOM 644 N N . LEU A 1 81 ? 15.672 1 -0.149 1 96.44 81 LEU A N 1
ATOM 645 C CA . LEU A 1 81 ? 16.234 0.927 -1.496 1 96.44 81 LEU A CA 1
ATOM 646 C C . LEU A 1 81 ? 15.211 0.354 -2.475 1 96.44 81 LEU A C 1
ATOM 648 O O . LEU A 1 81 ? 14.734 -0.769 -2.295 1 96.44 81 LEU A O 1
ATOM 652 N N . VAL A 1 82 ? 14.922 1.168 -3.494 1 97.25 82 VAL A N 1
ATOM 653 C CA . VAL A 1 82 ? 13.938 0.692 -4.461 1 97.25 82 VAL A CA 1
ATOM 654 C C . VAL A 1 82 ? 14.523 0.756 -5.867 1 97.25 82 VAL A C 1
ATOM 656 O O . VAL A 1 82 ? 15.367 1.605 -6.156 1 97.25 82 VAL A O 1
ATOM 659 N N . GLY A 1 83 ? 14.148 -0.233 -6.668 1 95.69 83 GLY A N 1
ATOM 660 C CA . GLY A 1 83 ? 14.43 -0.222 -8.094 1 95.69 83 GLY A CA 1
ATOM 661 C C . GLY A 1 83 ? 13.227 0.142 -8.938 1 95.69 83 GLY A C 1
ATOM 662 O O . GLY A 1 83 ? 12.094 -0.214 -8.609 1 95.69 83 GLY A O 1
ATOM 663 N N . SER A 1 84 ? 13.5 0.828 -9.992 1 95.56 84 SER A N 1
ATOM 664 C CA . SER A 1 84 ? 12.43 1.205 -10.906 1 95.56 84 SER A CA 1
ATOM 665 C C . SER A 1 84 ? 12.82 0.95 -12.359 1 95.56 84 SER A C 1
ATOM 667 O O . SER A 1 84 ? 13.984 1.107 -12.727 1 95.56 84 SER A O 1
ATOM 669 N N . ASP A 1 85 ? 11.867 0.525 -13.125 1 93.75 85 ASP A N 1
ATOM 670 C CA . ASP A 1 85 ? 12.094 0.295 -14.547 1 93.75 85 ASP A CA 1
ATOM 671 C C . ASP A 1 85 ? 10.797 0.486 -15.336 1 93.75 85 ASP A C 1
ATOM 673 O O . ASP A 1 85 ? 9.703 0.334 -14.797 1 93.75 85 ASP A O 1
ATOM 677 N N . LEU A 1 86 ? 11.031 0.869 -16.531 1 94.44 86 LEU A N 1
ATOM 678 C CA . LEU A 1 86 ? 9.93 1.02 -17.484 1 94.44 86 LEU A CA 1
ATOM 679 C C . LEU A 1 86 ? 9.961 -0.091 -18.531 1 94.44 86 LEU A C 1
ATOM 681 O O . LEU A 1 86 ? 11.031 -0.546 -18.922 1 94.44 86 LEU A O 1
ATOM 685 N N . PHE A 1 87 ? 8.773 -0.479 -18.938 1 94.62 87 PHE A N 1
ATOM 686 C CA . PHE A 1 87 ? 8.719 -1.438 -20.031 1 94.62 87 PHE A CA 1
ATOM 687 C C . PHE A 1 87 ? 7.414 -1.297 -20.812 1 94.62 87 PHE A C 1
ATOM 689 O O . PHE A 1 87 ? 6.461 -0.686 -20.328 1 94.62 87 PHE A O 1
ATOM 696 N N . THR A 1 88 ? 7.465 -1.818 -21.969 1 95.94 88 THR A N 1
ATOM 697 C CA . THR A 1 88 ? 6.301 -1.829 -22.859 1 95.94 88 THR A CA 1
ATOM 698 C C . THR A 1 88 ? 5.879 -3.26 -23.172 1 95.94 88 THR A C 1
ATOM 700 O O . THR A 1 88 ? 6.723 -4.125 -23.406 1 95.94 88 THR A O 1
ATOM 703 N N . LEU A 1 89 ? 4.602 -3.49 -23.109 1 95.81 89 LEU A N 1
ATOM 704 C CA . LEU A 1 89 ? 4.02 -4.777 -23.469 1 95.81 89 LEU A CA 1
ATOM 705 C C . LEU A 1 89 ? 2.672 -4.598 -24.156 1 95.81 89 LEU A C 1
ATOM 707 O O . LEU A 1 89 ? 1.788 -3.912 -23.641 1 95.81 89 LEU A O 1
ATOM 711 N N . ASN A 1 90 ? 2.518 -5.215 -25.344 1 94 90 ASN A N 1
ATOM 712 C CA . ASN A 1 90 ? 1.285 -5.121 -26.109 1 94 90 ASN A CA 1
ATOM 713 C C . ASN A 1 90 ? 0.854 -3.668 -26.297 1 94 90 ASN A C 1
ATOM 715 O O . ASN A 1 90 ? -0.3 -3.32 -26.047 1 94 90 ASN A O 1
ATOM 719 N N . ASN A 1 91 ? 1.787 -2.779 -26.516 1 94.19 91 ASN A N 1
ATOM 720 C CA . ASN A 1 91 ? 1.589 -1.369 -26.828 1 94.19 91 ASN A CA 1
ATOM 721 C C . ASN A 1 91 ? 1.106 -0.58 -25.625 1 94.19 91 ASN A C 1
ATOM 723 O O . ASN A 1 91 ? 0.495 0.479 -25.766 1 94.19 91 ASN A O 1
ATOM 727 N N . GLU A 1 92 ? 1.305 -1.162 -24.516 1 95.88 92 GLU A N 1
ATOM 728 C CA . GLU A 1 92 ? 1.024 -0.461 -23.266 1 95.88 92 GLU A CA 1
ATOM 729 C C . GLU A 1 92 ? 2.299 -0.252 -22.453 1 95.88 92 GLU A C 1
ATOM 731 O O . GLU A 1 92 ? 3.164 -1.129 -22.406 1 95.88 92 GLU A O 1
ATOM 736 N N . ASP A 1 93 ? 2.387 0.897 -21.875 1 96.56 93 ASP A N 1
ATOM 737 C CA . ASP A 1 93 ? 3.566 1.227 -21.078 1 96.56 93 ASP A CA 1
ATOM 738 C C . ASP A 1 93 ? 3.307 1.008 -19.594 1 96.56 93 ASP A C 1
ATOM 740 O O . ASP A 1 93 ? 2.225 1.326 -19.094 1 96.56 93 ASP A O 1
ATOM 744 N N . TYR A 1 94 ? 4.359 0.477 -18.969 1 97.19 94 TYR A N 1
ATOM 745 C CA . TYR A 1 94 ? 4.234 0.162 -17.547 1 97.19 94 TYR A CA 1
ATOM 746 C C . TYR A 1 94 ? 5.434 0.682 -16.766 1 97.19 94 TYR A C 1
ATOM 748 O O . TYR A 1 94 ? 6.531 0.817 -17.312 1 97.19 94 TYR A O 1
ATOM 756 N N . LEU A 1 95 ? 5.184 0.994 -15.5 1 96.81 95 LEU A N 1
ATOM 757 C CA . LEU A 1 95 ? 6.215 1.303 -14.516 1 96.81 95 LEU A CA 1
ATOM 758 C C . LEU A 1 95 ? 6.227 0.265 -13.398 1 96.81 95 LEU A C 1
ATOM 760 O O . LEU A 1 95 ? 5.18 -0.068 -12.844 1 96.81 95 LEU A O 1
ATOM 764 N N . VAL A 1 96 ? 7.406 -0.236 -13.164 1 97.44 96 VAL A N 1
ATOM 765 C CA . VAL A 1 96 ? 7.586 -1.135 -12.031 1 97.44 96 VAL A CA 1
ATOM 766 C C . VAL A 1 96 ? 8.477 -0.469 -10.977 1 97.44 96 VAL A C 1
ATOM 768 O O . VAL A 1 96 ? 9.484 0.156 -11.312 1 97.44 96 VAL A O 1
ATOM 771 N N . ILE A 1 97 ? 8.055 -0.48 -9.75 1 97.94 97 ILE A N 1
ATOM 772 C CA . ILE A 1 97 ? 8.844 -0.072 -8.594 1 97.94 97 ILE A CA 1
ATOM 773 C C . ILE A 1 97 ? 8.977 -1.239 -7.621 1 97.94 97 ILE A C 1
ATOM 775 O O . ILE A 1 97 ? 7.973 -1.738 -7.105 1 97.94 97 ILE A O 1
ATOM 779 N N . VAL A 1 98 ? 10.211 -1.692 -7.352 1 97.94 98 VAL A N 1
ATOM 780 C CA . VAL A 1 98 ? 10.375 -2.881 -6.52 1 97.94 98 VAL A CA 1
ATOM 781 C C . VAL A 1 98 ? 11.25 -2.551 -5.316 1 97.94 98 VAL A C 1
ATOM 783 O O . VAL A 1 98 ? 12.25 -1.832 -5.441 1 97.94 98 VAL A O 1
ATOM 786 N N . ASP A 1 99 ? 10.844 -3.002 -4.16 1 97.56 99 ASP A N 1
ATOM 787 C CA . ASP A 1 99 ? 11.609 -2.869 -2.924 1 97.56 99 ASP A CA 1
ATOM 788 C C . ASP A 1 99 ? 12.688 -3.953 -2.826 1 97.56 99 ASP A C 1
ATOM 790 O O . ASP A 1 99 ? 12.375 -5.145 -2.846 1 97.56 99 ASP A O 1
ATOM 794 N N . TYR A 1 100 ? 13.891 -3.59 -2.635 1 94.94 100 TYR A N 1
ATOM 795 C CA . TYR A 1 100 ? 15 -4.531 -2.617 1 94.94 100 TYR A CA 1
ATOM 796 C C . TYR A 1 100 ? 14.961 -5.398 -1.363 1 94.94 100 TYR A C 1
ATOM 798 O O . TYR A 1 100 ? 15.539 -6.488 -1.337 1 94.94 100 TYR A O 1
ATOM 806 N N . TYR A 1 101 ? 14.305 -4.898 -0.37 1 96.12 101 TYR A N 1
ATOM 807 C CA . TYR A 1 101 ? 14.25 -5.648 0.882 1 96.12 101 TYR A CA 1
ATOM 808 C C . TYR A 1 101 ? 13.164 -6.715 0.832 1 96.12 101 TYR A C 1
ATOM 810 O O . TYR A 1 101 ? 13.445 -7.902 1.027 1 96.12 101 TYR A O 1
ATOM 818 N N . SER A 1 102 ? 11.984 -6.344 0.488 1 97 102 SER A N 1
ATOM 819 C CA . SER A 1 102 ? 10.836 -7.234 0.597 1 97 102 SER A CA 1
ATOM 820 C C . SER A 1 102 ? 10.555 -7.934 -0.729 1 97 102 SER A C 1
ATOM 822 O O . SER A 1 102 ? 9.797 -8.906 -0.772 1 97 102 SER A O 1
ATOM 824 N N . LYS A 1 103 ? 11.008 -7.336 -1.819 1 96.31 103 LYS A N 1
ATOM 825 C CA . LYS A 1 103 ? 10.711 -7.793 -3.174 1 96.31 103 LYS A CA 1
ATOM 826 C C . LYS A 1 103 ? 9.266 -7.496 -3.549 1 96.31 103 LYS A C 1
ATOM 828 O O . LYS A 1 103 ? 8.773 -7.957 -4.586 1 96.31 103 LYS A O 1
ATOM 833 N N . PHE A 1 104 ? 8.586 -6.809 -2.672 1 98.5 104 PHE A N 1
ATOM 834 C CA . PHE A 1 104 ? 7.281 -6.258 -3.02 1 98.5 104 PHE A CA 1
ATOM 835 C C . PHE A 1 104 ? 7.406 -5.238 -4.145 1 98.5 104 PHE A C 1
ATOM 837 O O . PHE A 1 104 ? 8.305 -4.391 -4.125 1 98.5 104 PHE A O 1
ATOM 844 N N . PHE A 1 105 ? 6.508 -5.32 -5.121 1 98.12 105 PHE A N 1
ATOM 845 C CA . PHE A 1 105 ? 6.629 -4.34 -6.195 1 98.12 105 PHE A CA 1
ATOM 846 C C . PHE A 1 105 ? 5.277 -3.721 -6.52 1 98.12 105 PHE A C 1
ATOM 848 O O . PHE A 1 105 ? 4.238 -4.352 -6.324 1 98.12 105 PHE A O 1
ATOM 855 N N . GLU A 1 106 ? 5.324 -2.488 -6.918 1 98.25 106 GLU A N 1
ATOM 856 C CA . GLU A 1 106 ? 4.191 -1.771 -7.496 1 98.25 106 GLU A CA 1
ATOM 857 C C . GLU A 1 106 ? 4.223 -1.824 -9.016 1 98.25 106 GLU A C 1
ATOM 859 O O . GLU A 1 106 ? 5.293 -1.731 -9.625 1 98.25 106 GLU A O 1
ATOM 864 N N . LEU A 1 107 ? 3.055 -1.996 -9.57 1 98 107 LEU A N 1
ATOM 865 C CA . LEU A 1 107 ? 2.865 -1.98 -11.016 1 98 107 LEU A CA 1
ATOM 866 C C . LEU A 1 107 ? 1.86 -0.908 -11.422 1 98 107 LEU A C 1
ATOM 868 O O . LEU A 1 107 ? 0.75 -0.857 -10.883 1 98 107 LEU A O 1
ATOM 872 N N . ALA A 1 108 ? 2.318 -0.084 -12.312 1 96.75 108 ALA A N 1
ATOM 873 C CA . ALA A 1 108 ? 1.415 0.955 -12.797 1 96.75 108 ALA A CA 1
ATOM 874 C C . ALA A 1 108 ? 1.355 0.955 -14.328 1 96.75 108 ALA A C 1
ATOM 876 O O . ALA A 1 108 ? 2.393 0.965 -14.992 1 96.75 108 ALA A O 1
ATOM 877 N N . LYS A 1 109 ? 0.138 0.864 -14.828 1 95.81 109 LYS A N 1
ATOM 878 C CA . LYS A 1 109 ? -0.06 1.142 -16.25 1 95.81 109 LYS A CA 1
ATOM 879 C C . LYS A 1 109 ? -0.008 2.641 -16.531 1 95.81 109 LYS A C 1
ATOM 881 O O . LYS A 1 109 ? -0.682 3.428 -15.859 1 95.81 109 LYS A O 1
ATOM 886 N N . LEU A 1 110 ? 0.753 3.018 -17.453 1 96.12 110 LEU A N 1
ATOM 887 C CA . LEU A 1 110 ? 0.996 4.438 -17.688 1 96.12 110 LEU A CA 1
ATOM 888 C C . LEU A 1 110 ? 0.179 4.941 -18.875 1 96.12 110 LEU A C 1
ATOM 890 O O . LEU A 1 110 ? 0.037 4.242 -19.875 1 96.12 110 LEU A O 1
ATOM 894 N N . GLU A 1 111 ? -0.328 6.156 -18.734 1 92.94 111 GLU A N 1
ATOM 895 C CA . GLU A 1 111 ? -0.999 6.812 -19.859 1 92.94 111 GLU A CA 1
ATOM 896 C C . GLU A 1 111 ? 0.004 7.258 -20.922 1 92.94 111 GLU A C 1
ATOM 898 O O . GLU A 1 111 ? -0.312 7.281 -22.109 1 92.94 111 GLU A O 1
ATOM 903 N N . ASP A 1 112 ? 1.187 7.652 -20.469 1 92.5 112 ASP A N 1
ATOM 904 C CA . ASP A 1 112 ? 2.318 8.016 -21.312 1 92.5 112 ASP A CA 1
ATOM 905 C C . ASP A 1 112 ? 3.639 7.867 -20.562 1 92.5 112 ASP A C 1
ATOM 907 O O . ASP A 1 112 ? 3.645 7.566 -19.359 1 92.5 112 ASP A O 1
ATOM 911 N N . THR A 1 113 ? 4.676 8.047 -21.25 1 90.69 113 THR A N 1
ATOM 912 C CA . THR A 1 113 ? 5.969 7.809 -20.625 1 90.69 113 THR A CA 1
ATOM 913 C C . THR A 1 113 ? 6.668 9.133 -20.312 1 90.69 113 THR A C 1
ATOM 915 O O . THR A 1 113 ? 7.898 9.18 -20.219 1 90.69 113 THR A O 1
ATOM 918 N N . ARG A 1 114 ? 5.895 10.148 -20.203 1 93.75 114 ARG A N 1
ATOM 919 C CA . ARG A 1 114 ? 6.488 11.43 -19.828 1 93.75 114 ARG A CA 1
ATOM 920 C C . ARG A 1 114 ? 6.996 11.406 -18.391 1 93.75 114 ARG A C 1
ATOM 922 O O . ARG A 1 114 ? 6.441 10.703 -17.547 1 93.75 114 ARG A O 1
ATOM 929 N N . THR A 1 115 ? 7.961 12.219 -18.172 1 95.12 115 THR A N 1
ATOM 930 C CA . THR A 1 115 ? 8.594 12.281 -16.859 1 95.12 115 THR A CA 1
ATOM 931 C C . THR A 1 115 ? 7.57 12.625 -15.773 1 95.12 115 THR A C 1
ATOM 933 O O . THR A 1 115 ? 7.566 12.016 -14.703 1 95.12 115 THR A O 1
ATOM 936 N N . LYS A 1 116 ? 6.734 13.523 -16.047 1 95.69 116 LYS A N 1
ATOM 937 C CA . LYS A 1 116 ? 5.742 13.961 -15.07 1 95.69 116 LYS A CA 1
ATOM 938 C C . LYS A 1 116 ? 4.824 12.812 -14.664 1 95.69 116 LYS A C 1
ATOM 940 O O . LYS A 1 116 ? 4.465 12.68 -13.5 1 95.69 116 LYS A O 1
ATOM 945 N N . THR A 1 117 ? 4.465 12.031 -15.641 1 95.81 117 THR A N 1
ATOM 946 C CA . THR A 1 117 ? 3.604 10.883 -15.375 1 95.81 117 THR A CA 1
ATOM 947 C C . THR A 1 117 ? 4.324 9.852 -14.516 1 95.81 117 THR A C 1
ATOM 949 O O . THR A 1 117 ? 3.76 9.344 -13.547 1 95.81 117 THR A O 1
ATOM 952 N N . VAL A 1 118 ? 5.523 9.555 -14.82 1 96.12 118 VAL A N 1
ATOM 953 C CA . VAL A 1 118 ? 6.328 8.594 -14.078 1 96.12 118 VAL A CA 1
ATOM 954 C C . VAL A 1 118 ? 6.504 9.07 -12.633 1 96.12 118 VAL A C 1
ATOM 956 O O . VAL A 1 118 ? 6.305 8.297 -11.695 1 96.12 118 VAL A O 1
ATOM 959 N N . ILE A 1 119 ? 6.789 10.312 -12.484 1 97.19 119 ILE A N 1
ATOM 960 C CA . ILE A 1 119 ? 7.008 10.906 -11.172 1 97.19 119 ILE A CA 1
ATOM 961 C C . ILE A 1 119 ? 5.734 10.797 -10.336 1 97.19 119 ILE A C 1
ATOM 963 O O . ILE A 1 119 ? 5.785 10.477 -9.148 1 97.19 119 ILE A O 1
ATOM 967 N N . MET A 1 120 ? 4.633 11.047 -10.953 1 96.75 120 MET A N 1
ATOM 968 C CA . MET A 1 120 ? 3.361 10.984 -10.234 1 96.75 120 MET A CA 1
ATOM 969 C C . MET A 1 120 ? 3.129 9.586 -9.664 1 96.75 120 MET A C 1
ATOM 971 O O . MET A 1 120 ? 2.717 9.445 -8.508 1 96.75 120 MET A O 1
ATOM 975 N N . HIS A 1 121 ? 3.418 8.641 -10.43 1 97.19 121 HIS A N 1
ATOM 976 C CA . HIS A 1 121 ? 3.229 7.266 -9.969 1 97.19 121 HIS A CA 1
ATOM 977 C C . HIS A 1 121 ? 4.242 6.902 -8.883 1 97.19 121 HIS A C 1
ATOM 979 O O . HIS A 1 121 ? 3.924 6.152 -7.957 1 97.19 121 HIS A O 1
ATOM 985 N N . MET A 1 122 ? 5.398 7.414 -9 1 97.81 122 MET A N 1
ATOM 986 C CA . MET A 1 122 ? 6.398 7.195 -7.953 1 97.81 122 MET A CA 1
ATOM 987 C C . MET A 1 122 ? 5.988 7.879 -6.656 1 97.81 122 MET A C 1
ATOM 989 O O . MET A 1 122 ? 6.109 7.293 -5.578 1 97.81 122 MET A O 1
ATOM 993 N N . LYS A 1 123 ? 5.488 9.094 -6.785 1 98.38 123 LYS A N 1
ATOM 994 C CA . LYS A 1 123 ? 4.992 9.805 -5.609 1 98.38 123 LYS A CA 1
ATOM 995 C C . LYS A 1 123 ? 3.887 9.016 -4.918 1 98.38 123 LYS A C 1
ATOM 997 O O . LYS A 1 123 ? 3.867 8.906 -3.689 1 98.38 123 LYS A O 1
ATOM 1002 N N . SER A 1 124 ? 3.043 8.484 -5.691 1 98.06 124 SER A N 1
ATOM 1003 C CA . SER A 1 124 ? 1.943 7.691 -5.156 1 98.06 124 SER A CA 1
ATOM 1004 C C . SER A 1 124 ? 2.459 6.48 -4.387 1 98.06 124 SER A C 1
ATOM 1006 O O . SER A 1 124 ? 1.986 6.188 -3.289 1 98.06 124 SER A O 1
ATOM 1008 N N . ALA A 1 125 ? 3.41 5.816 -4.965 1 98.31 125 ALA A N 1
ATOM 1009 C CA . ALA A 1 125 ? 3.986 4.637 -4.324 1 98.31 125 ALA A CA 1
ATOM 1010 C C . ALA A 1 125 ? 4.723 5.016 -3.041 1 98.31 125 ALA A C 1
ATOM 1012 O O . ALA A 1 125 ? 4.578 4.348 -2.014 1 98.31 125 ALA A O 1
ATOM 1013 N N . PHE A 1 126 ? 5.473 6.109 -3.131 1 98.69 126 PHE A N 1
ATOM 1014 C CA . PHE A 1 126 ? 6.262 6.535 -1.982 1 98.69 126 PHE A CA 1
ATOM 1015 C C . PHE A 1 126 ? 5.363 7.059 -0.869 1 98.69 126 PHE A C 1
ATOM 1017 O O . PHE A 1 126 ? 5.672 6.898 0.314 1 98.69 126 PHE A O 1
ATOM 1024 N N . ALA A 1 127 ? 4.27 7.621 -1.221 1 98.31 127 ALA A N 1
ATOM 1025 C CA . ALA A 1 127 ? 3.307 8.07 -0.219 1 98.31 127 ALA A CA 1
ATOM 1026 C C . ALA A 1 127 ? 2.658 6.891 0.49 1 98.31 127 ALA A C 1
ATOM 1028 O O . ALA A 1 127 ? 2.131 7.031 1.597 1 98.31 127 ALA A O 1
ATOM 1029 N N . ARG A 1 128 ? 2.717 5.762 -0.132 1 98 128 ARG A N 1
ATOM 1030 C CA . ARG A 1 128 ? 2.088 4.562 0.417 1 98 128 ARG A CA 1
ATOM 1031 C C . ARG A 1 128 ? 3.059 3.797 1.311 1 98 128 ARG A C 1
ATOM 1033 O O . ARG A 1 128 ? 2.67 3.295 2.367 1 98 128 ARG A O 1
ATOM 1040 N N . HIS A 1 129 ? 4.297 3.729 0.845 1 98.31 129 HIS A N 1
ATOM 1041 C CA . HIS A 1 129 ? 5.227 2.807 1.489 1 98.31 129 HIS A CA 1
ATOM 1042 C C . HIS A 1 129 ? 6.375 3.555 2.152 1 98.31 129 HIS A C 1
ATOM 1044 O O . HIS A 1 129 ? 7.215 2.947 2.822 1 98.31 129 HIS A O 1
ATOM 1050 N N . GLY A 1 130 ? 6.414 4.879 1.992 1 98.44 130 GLY A N 1
ATOM 1051 C CA . GLY A 1 130 ? 7.516 5.688 2.492 1 98.44 130 GLY A CA 1
ATOM 1052 C C . GLY A 1 130 ? 8.5 6.09 1.411 1 98.44 130 GLY A C 1
ATOM 1053 O O . GLY A 1 130 ? 8.641 5.395 0.401 1 98.44 130 GLY A O 1
ATOM 1054 N N . ILE A 1 131 ? 9.188 7.188 1.657 1 98.69 131 ILE A N 1
ATOM 1055 C CA . ILE A 1 131 ? 10.211 7.664 0.731 1 98.69 131 ILE A CA 1
ATOM 1056 C C . ILE A 1 131 ? 11.484 6.84 0.897 1 98.69 131 ILE A C 1
ATOM 1058 O O . ILE A 1 131 ? 12.008 6.707 2.008 1 98.69 131 ILE A O 1
ATOM 1062 N N . PRO A 1 132 ? 11.984 6.289 -0.199 1 98.12 132 PRO A N 1
ATOM 1063 C CA . PRO A 1 132 ? 13.25 5.555 -0.076 1 98.12 132 PRO A CA 1
ATOM 1064 C C . PRO A 1 132 ? 14.445 6.469 0.18 1 98.12 132 PRO A C 1
ATOM 1066 O O . PRO A 1 132 ? 14.367 7.672 -0.077 1 98.12 132 PRO A O 1
ATOM 1069 N N . TYR A 1 133 ? 15.5 5.848 0.7 1 97.5 133 TYR A N 1
ATOM 1070 C CA . TYR A 1 133 ? 16.766 6.562 0.764 1 97.5 133 TYR A CA 1
ATOM 1071 C C . TYR A 1 133 ? 17.422 6.645 -0.61 1 97.5 133 TYR A C 1
ATOM 1073 O O . TYR A 1 133 ? 18.078 7.633 -0.937 1 97.5 133 TYR A O 1
ATOM 1081 N N . GLU A 1 134 ? 17.156 5.578 -1.377 1 96.44 134 GLU A N 1
ATOM 1082 C CA . GLU A 1 134 ? 17.797 5.484 -2.684 1 96.44 134 GLU A CA 1
ATOM 1083 C C . GLU A 1 134 ? 16.875 4.836 -3.709 1 96.44 134 GLU A C 1
ATOM 1085 O O . GLU A 1 134 ? 16.188 3.857 -3.402 1 96.44 134 GLU A O 1
ATOM 1090 N N . VAL A 1 135 ? 16.875 5.445 -4.883 1 96.31 135 VAL A N 1
ATOM 1091 C CA . VAL A 1 135 ? 16.172 4.895 -6.035 1 96.31 135 VAL A CA 1
ATOM 1092 C C . VAL A 1 135 ? 17.156 4.566 -7.141 1 96.31 135 VAL A C 1
ATOM 1094 O O . VAL A 1 135 ? 17.984 5.406 -7.523 1 96.31 135 VAL A O 1
ATOM 1097 N N . ARG A 1 136 ? 17.016 3.312 -7.59 1 92.94 136 ARG A N 1
ATOM 1098 C CA . ARG A 1 136 ? 17.844 2.875 -8.719 1 92.94 136 ARG A CA 1
ATOM 1099 C C . ARG A 1 136 ? 16.984 2.656 -9.961 1 92.94 136 ARG A C 1
ATOM 1101 O O . ARG A 1 136 ? 15.867 2.143 -9.875 1 92.94 136 ARG A O 1
ATOM 1108 N N . SER A 1 137 ? 17.469 3.123 -11.055 1 89.81 137 SER A N 1
ATOM 1109 C CA . SER A 1 137 ? 16.734 2.885 -12.305 1 89.81 137 SER A CA 1
ATOM 1110 C C . SER A 1 137 ? 17.703 2.617 -13.453 1 89.81 137 SER A C 1
ATOM 1112 O O . SER A 1 137 ? 18.891 2.891 -13.352 1 89.81 137 SER A O 1
ATOM 1114 N N . ALA A 1 138 ? 17.203 1.932 -14.422 1 76.94 138 ALA A N 1
ATOM 1115 C CA . ALA A 1 138 ? 17.984 1.854 -15.656 1 76.94 138 ALA A CA 1
ATOM 1116 C C . ALA A 1 138 ? 18.094 3.221 -16.328 1 76.94 138 ALA A C 1
ATOM 1118 O O . ALA A 1 138 ? 17.438 4.18 -15.898 1 76.94 138 ALA A O 1
ATOM 1119 N N . LYS A 1 139 ? 18.922 3.236 -17.266 1 71.94 139 LYS A N 1
ATOM 1120 C CA . LYS A 1 139 ? 19.094 4.504 -17.969 1 71.94 139 LYS A CA 1
ATOM 1121 C C . LYS A 1 139 ? 17.875 4.805 -18.844 1 71.94 139 LYS A C 1
ATOM 1123 O O . LYS A 1 139 ? 17.266 3.893 -19.406 1 71.94 139 LYS A O 1
ATOM 1128 N N . GLY A 1 140 ? 17.172 5.938 -18.609 1 74.12 140 GLY A N 1
ATOM 1129 C CA . GLY A 1 140 ? 16.078 6.449 -19.422 1 74.12 140 GLY A CA 1
ATOM 1130 C C . GLY A 1 140 ? 15.906 7.953 -19.328 1 74.12 140 GLY A C 1
ATOM 1131 O O . GLY A 1 140 ? 16.234 8.555 -18.297 1 74.12 140 GLY A O 1
ATOM 1132 N N . PRO A 1 141 ? 15.562 8.438 -20.391 1 77.69 141 PRO A N 1
ATOM 1133 C CA . PRO A 1 141 ? 15.414 9.891 -20.422 1 77.69 141 PRO A CA 1
ATOM 1134 C C . PRO A 1 141 ? 14.477 10.414 -19.328 1 77.69 141 PRO A C 1
ATOM 1136 O O . PRO A 1 141 ? 14.633 11.547 -18.859 1 77.69 141 PRO A O 1
ATOM 1139 N N . GLN A 1 142 ? 13.586 9.609 -18.938 1 84.19 142 GLN A N 1
ATOM 1140 C CA . GLN A 1 142 ? 12.625 10.023 -17.906 1 84.19 142 GLN A CA 1
ATOM 1141 C C . GLN A 1 142 ? 13.32 10.273 -16.578 1 84.19 142 GLN A C 1
ATOM 1143 O O . GLN A 1 142 ? 12.898 11.148 -15.805 1 84.19 142 GLN A O 1
ATOM 1148 N N . TYR A 1 143 ? 14.367 9.656 -16.375 1 84.75 143 TYR A N 1
ATOM 1149 C CA . TYR A 1 143 ? 15.016 9.688 -15.07 1 84.75 143 TYR A CA 1
ATOM 1150 C C . TYR A 1 143 ? 16.141 10.719 -15.039 1 84.75 143 TYR A C 1
ATOM 1152 O O . TYR A 1 143 ? 16.656 11.047 -13.969 1 84.75 143 TYR A O 1
ATOM 1160 N N . THR A 1 144 ? 16.469 11.219 -16.172 1 81.88 144 THR A N 1
ATOM 1161 C CA . THR A 1 144 ? 17.594 12.148 -16.234 1 81.88 144 THR A CA 1
ATOM 1162 C C . THR A 1 144 ? 17.109 13.57 -16.438 1 81.88 144 THR A C 1
ATOM 1164 O O . THR A 1 144 ? 17.906 14.508 -16.5 1 81.88 144 THR A O 1
ATOM 1167 N N . SER A 1 145 ? 15.922 13.75 -16.484 1 88.56 145 SER A N 1
ATOM 1168 C CA . SER A 1 145 ? 15.336 15.062 -16.719 1 88.56 145 SER A CA 1
ATOM 1169 C C . SER A 1 145 ? 15.523 15.969 -15.5 1 88.56 145 SER A C 1
ATOM 1171 O O . SER A 1 145 ? 15.773 15.492 -14.391 1 88.56 145 SER A O 1
ATOM 1173 N N . ARG A 1 146 ? 15.438 17.203 -15.766 1 92.69 146 ARG A N 1
ATOM 1174 C CA . ARG A 1 146 ? 15.492 18.188 -14.688 1 92.69 146 ARG A CA 1
ATOM 1175 C C . ARG A 1 146 ? 14.344 17.984 -13.703 1 92.69 146 ARG A C 1
ATOM 1177 O O . ARG A 1 146 ? 14.531 18.141 -12.492 1 92.69 146 ARG A O 1
ATOM 1184 N N . ASP A 1 147 ? 13.234 17.625 -14.219 1 94.31 147 ASP A N 1
ATOM 1185 C CA . ASP A 1 147 ? 12.062 17.391 -13.383 1 94.31 147 ASP A CA 1
ATOM 1186 C C . ASP A 1 147 ? 12.305 16.25 -12.398 1 94.31 147 ASP A C 1
ATOM 1188 O O . ASP A 1 147 ? 11.914 16.328 -11.234 1 94.31 147 ASP A O 1
ATOM 1192 N N . PHE A 1 148 ? 12.938 15.281 -12.836 1 95.06 148 PHE A N 1
ATOM 1193 C CA . PHE A 1 148 ? 13.203 14.141 -11.969 1 95.06 148 PHE A CA 1
ATOM 1194 C C . PHE A 1 148 ? 14.227 14.492 -10.898 1 95.06 148 PHE A C 1
ATOM 1196 O O . PHE A 1 148 ? 14.086 14.086 -9.742 1 95.06 148 PHE A O 1
ATOM 1203 N N . LYS A 1 149 ? 15.188 15.227 -11.305 1 94.44 149 LYS A N 1
ATOM 1204 C CA . LYS A 1 149 ? 16.188 15.68 -10.344 1 94.44 149 LYS A CA 1
ATOM 1205 C C . LYS A 1 149 ? 15.562 16.531 -9.25 1 94.44 149 LYS A C 1
ATOM 1207 O O . LYS A 1 149 ? 15.898 16.391 -8.07 1 94.44 149 LYS A O 1
ATOM 1212 N N . ASP A 1 150 ? 14.711 17.375 -9.648 1 96.75 150 ASP A N 1
ATOM 1213 C CA . ASP A 1 150 ? 13.992 18.203 -8.688 1 96.75 150 ASP A CA 1
ATOM 1214 C C . ASP A 1 150 ? 13.125 17.359 -7.766 1 96.75 150 ASP A C 1
ATOM 1216 O O . ASP A 1 150 ? 13.039 17.625 -6.562 1 96.75 150 ASP A O 1
ATOM 1220 N N . PHE A 1 151 ? 12.5 16.422 -8.367 1 97.5 151 PHE A N 1
ATOM 1221 C CA . PHE A 1 151 ? 11.703 15.469 -7.602 1 97.5 151 PHE A CA 1
ATOM 1222 C C . PHE A 1 151 ? 12.547 14.781 -6.539 1 97.5 151 PHE A C 1
ATOM 1224 O O . PHE A 1 151 ? 12.18 14.75 -5.363 1 97.5 151 PHE A O 1
ATOM 1231 N N . ALA A 1 152 ? 13.68 14.266 -6.918 1 97.19 152 ALA A N 1
ATOM 1232 C CA . ALA A 1 152 ? 14.586 13.578 -6 1 97.19 152 ALA A CA 1
ATOM 1233 C C . ALA A 1 152 ? 15.039 14.508 -4.879 1 97.19 152 ALA A C 1
ATOM 1235 O O . ALA A 1 152 ? 15.078 14.109 -3.711 1 97.19 152 ALA A O 1
ATOM 1236 N N . ARG A 1 153 ? 15.32 15.695 -5.207 1 96.56 153 ARG A N 1
ATOM 1237 C CA . ARG A 1 153 ? 15.781 16.688 -4.234 1 96.56 153 ARG A CA 1
ATOM 1238 C C . ARG A 1 153 ? 14.664 17.031 -3.256 1 96.56 153 ARG A C 1
ATOM 1240 O O . ARG A 1 153 ? 14.867 17 -2.039 1 96.56 153 ARG A O 1
ATOM 1247 N N . LYS A 1 154 ? 13.531 17.312 -3.76 1 96 154 LYS A N 1
ATOM 1248 C CA . LYS A 1 154 ? 12.406 17.766 -2.939 1 96 154 LYS A CA 1
ATOM 1249 C C . LYS A 1 154 ? 11.938 16.656 -2.002 1 96 154 LYS A C 1
ATOM 1251 O O . LYS A 1 154 ? 11.5 16.922 -0.883 1 96 154 LYS A O 1
ATOM 1256 N N . TRP A 1 155 ? 12.039 15.414 -2.48 1 97.5 155 TRP A N 1
ATOM 1257 C CA . TRP A 1 155 ? 11.578 14.281 -1.683 1 97.5 155 TRP A CA 1
ATOM 1258 C C . TRP A 1 155 ? 12.742 13.656 -0.915 1 97.5 155 TRP A C 1
ATOM 1260 O O . TRP A 1 155 ? 12.562 12.664 -0.207 1 97.5 155 TRP A O 1
ATOM 1270 N N . SER A 1 156 ? 13.875 14.195 -1.112 1 96.19 156 SER A N 1
ATOM 1271 C CA . SER A 1 156 ? 15.055 13.914 -0.305 1 96.19 156 SER A CA 1
ATOM 1272 C C . SER A 1 156 ? 15.469 12.445 -0.429 1 96.19 156 SER A C 1
ATOM 1274 O O . SER A 1 156 ? 15.641 11.758 0.578 1 96.19 156 SER A O 1
ATOM 1276 N N . PHE A 1 157 ? 15.648 11.945 -1.567 1 97.19 157 PHE A N 1
ATOM 1277 C CA . PHE A 1 157 ? 16.25 10.633 -1.787 1 97.19 157 PHE A CA 1
ATOM 1278 C C . PHE A 1 157 ? 17.375 10.719 -2.799 1 97.19 157 PHE A C 1
ATOM 1280 O O . PHE A 1 157 ? 17.453 11.664 -3.58 1 97.19 157 PHE A O 1
ATOM 1287 N N . LYS A 1 158 ? 18.234 9.75 -2.766 1 96 158 LYS A N 1
ATOM 1288 C CA . LYS A 1 158 ? 19.328 9.633 -3.709 1 96 158 LYS A CA 1
ATOM 1289 C C . LYS A 1 158 ? 18.922 8.844 -4.945 1 96 158 LYS A C 1
ATOM 1291 O O . LYS A 1 158 ? 18.281 7.789 -4.832 1 96 158 LYS A O 1
ATOM 1296 N N . TYR A 1 159 ? 19.203 9.406 -6.066 1 93.56 159 TYR A N 1
ATOM 1297 C CA . TYR A 1 159 ? 18.922 8.711 -7.32 1 93.56 159 TYR A CA 1
ATOM 1298 C C . TYR A 1 159 ? 20.219 8.18 -7.938 1 93.56 159 TYR A C 1
ATOM 1300 O O . TYR A 1 159 ? 21.203 8.914 -8.07 1 93.56 159 TYR A O 1
ATOM 1308 N N . THR A 1 160 ? 20.219 6.891 -8.281 1 89 160 THR A N 1
ATOM 1309 C CA . THR A 1 160 ? 21.375 6.262 -8.906 1 89 160 THR A CA 1
ATOM 1310 C C . THR A 1 160 ? 20.969 5.523 -10.18 1 89 160 THR A C 1
ATOM 1312 O O . THR A 1 160 ? 19.969 4.809 -10.195 1 89 160 THR A O 1
ATOM 1315 N N . THR A 1 161 ? 21.703 5.793 -11.195 1 82.75 161 THR A N 1
ATOM 1316 C CA . THR A 1 161 ? 21.438 5.109 -12.445 1 82.75 161 THR A CA 1
ATOM 1317 C C . THR A 1 161 ? 22.391 3.939 -12.648 1 82.75 161 THR A C 1
ATOM 1319 O O . THR A 1 161 ? 23.547 3.99 -12.211 1 82.75 161 THR A O 1
ATOM 1322 N N . SER A 1 162 ? 21.844 2.936 -13.109 1 72.19 162 SER A N 1
ATOM 1323 C CA . SER A 1 162 ? 22.719 1.814 -13.445 1 72.19 162 SER A CA 1
ATOM 1324 C C . SER A 1 162 ? 23.469 2.072 -14.742 1 72.19 162 SER A C 1
ATOM 1326 O O . SER A 1 162 ? 22.938 2.691 -15.664 1 72.19 162 SER A O 1
ATOM 1328 N N . SER A 1 163 ? 24.828 2.123 -14.703 1 59.91 163 SER A N 1
ATOM 1329 C CA . SER A 1 163 ? 25.703 2.389 -15.844 1 59.91 163 SER A CA 1
ATOM 1330 C C . SER A 1 163 ? 25.672 1.239 -16.844 1 59.91 163 SER A C 1
ATOM 1332 O O . SER A 1 163 ? 25.406 0.093 -16.469 1 59.91 163 SER A O 1
ATOM 1334 N N . PRO A 1 164 ? 25.719 1.647 -18.172 1 57.22 164 PRO A N 1
ATOM 1335 C CA . PRO A 1 164 ? 25.891 0.593 -19.188 1 57.22 164 PRO A CA 1
ATOM 1336 C C . PRO A 1 164 ? 26.969 -0.424 -18.797 1 57.22 164 PRO A C 1
ATOM 1338 O O . PRO A 1 164 ? 26.875 -1.596 -19.172 1 57.22 164 PRO A O 1
ATOM 1341 N N . TYR A 1 165 ? 27.891 0.032 -18.062 1 54.34 165 TYR A N 1
ATOM 1342 C CA . TYR A 1 165 ? 29.016 -0.823 -17.703 1 54.34 165 TYR A CA 1
ATOM 1343 C C . TYR A 1 165 ? 28.734 -1.612 -16.438 1 54.34 165 TYR A C 1
ATOM 1345 O O . TYR A 1 165 ? 29.453 -2.549 -16.094 1 54.34 165 TYR A O 1
ATOM 1353 N N . ASN A 1 166 ? 27.719 -1.183 -15.734 1 57.88 166 ASN A N 1
ATOM 1354 C CA . ASN A 1 166 ? 27.312 -1.924 -14.547 1 57.88 166 ASN A CA 1
ATOM 1355 C C . ASN A 1 166 ? 25.812 -2.252 -14.57 1 57.88 166 ASN A C 1
ATOM 1357 O O . ASN A 1 166 ? 25.047 -1.711 -13.781 1 57.88 166 ASN A O 1
ATOM 1361 N N . PRO A 1 167 ? 25.531 -3.107 -15.547 1 57.09 167 PRO A N 1
ATOM 1362 C CA . PRO A 1 167 ? 24.109 -3.424 -15.773 1 57.09 167 PRO A CA 1
ATOM 1363 C C . PRO A 1 167 ? 23.438 -4.035 -14.547 1 57.09 167 PRO A C 1
ATOM 1365 O O . PRO A 1 167 ? 22.219 -3.99 -14.422 1 57.09 167 PRO A O 1
ATOM 1368 N N . HIS A 1 168 ? 24.281 -4.375 -13.57 1 61.47 168 HIS A N 1
ATOM 1369 C CA . HIS A 1 168 ? 23.734 -5.152 -12.461 1 61.47 168 HIS A CA 1
ATOM 1370 C C . HIS A 1 168 ? 23.188 -4.238 -11.375 1 61.47 168 HIS A C 1
ATOM 1372 O O . HIS A 1 168 ? 22.5 -4.703 -10.453 1 61.47 168 HIS A O 1
ATOM 1378 N N . GLY A 1 169 ? 23.312 -2.994 -11.602 1 68.19 169 GLY A N 1
ATOM 1379 C CA . GLY A 1 169 ? 22.891 -2.086 -10.547 1 68.19 169 GLY A CA 1
ATOM 1380 C C . GLY A 1 169 ? 21.375 -2.02 -10.383 1 68.19 169 GLY A C 1
ATOM 1381 O O . GLY A 1 169 ? 20.891 -1.626 -9.328 1 68.19 169 GLY A O 1
ATOM 1382 N N . ASN A 1 170 ? 20.656 -2.426 -11.352 1 81 170 ASN A N 1
ATOM 1383 C CA . ASN A 1 170 ? 19.203 -2.434 -11.305 1 81 170 ASN A CA 1
ATOM 1384 C C . ASN A 1 170 ? 18.625 -3.814 -11.625 1 81 170 ASN A C 1
ATOM 1386 O O . ASN A 1 170 ? 17.562 -3.928 -12.234 1 81 170 ASN A O 1
ATOM 1390 N N . GLY A 1 171 ? 19.391 -4.812 -11.211 1 85.75 171 GLY A N 1
ATOM 1391 C CA . GLY A 1 171 ? 19.109 -6.191 -11.57 1 85.75 171 GLY A CA 1
ATOM 1392 C C . GLY A 1 171 ? 17.766 -6.668 -11.055 1 85.75 171 GLY A C 1
ATOM 1393 O O . GLY A 1 171 ? 17.031 -7.375 -11.758 1 85.75 171 GLY A O 1
ATOM 1394 N N . LEU A 1 172 ? 17.406 -6.258 -9.859 1 91.25 172 LEU A N 1
ATOM 1395 C CA . LEU A 1 172 ? 16.141 -6.719 -9.297 1 91.25 172 LEU A CA 1
ATOM 1396 C C . LEU A 1 172 ? 14.961 -6.16 -10.078 1 91.25 172 LEU A C 1
ATOM 1398 O O . LEU A 1 172 ? 13.977 -6.863 -10.312 1 91.25 172 LEU A O 1
ATOM 1402 N N . ALA A 1 173 ? 15.039 -4.895 -10.445 1 92.88 173 ALA A N 1
ATOM 1403 C CA . ALA A 1 173 ? 13.969 -4.301 -11.234 1 92.88 173 ALA A CA 1
ATOM 1404 C C . ALA A 1 173 ? 13.82 -5.008 -12.578 1 92.88 173 ALA A C 1
ATOM 1406 O O . ALA A 1 173 ? 12.703 -5.277 -13.023 1 92.88 173 ALA A O 1
ATOM 1407 N N . ALA A 1 174 ? 14.961 -5.301 -13.203 1 89.31 174 ALA A N 1
ATOM 1408 C CA . ALA A 1 174 ? 14.93 -6.008 -14.477 1 89.31 174 ALA A CA 1
ATOM 1409 C C . ALA A 1 174 ? 14.289 -7.383 -14.328 1 89.31 174 ALA A C 1
ATOM 1411 O O . ALA A 1 174 ? 13.461 -7.781 -15.148 1 89.31 174 ALA A O 1
ATOM 1412 N N . LYS A 1 175 ? 14.672 -8.086 -13.375 1 90.94 175 LYS A N 1
ATOM 1413 C CA . LYS A 1 175 ? 14.086 -9.398 -13.102 1 90.94 175 LYS A CA 1
ATOM 1414 C C . LYS A 1 175 ? 12.594 -9.289 -12.812 1 90.94 175 LYS A C 1
ATOM 1416 O O . LYS A 1 175 ? 11.805 -10.141 -13.242 1 90.94 175 LYS A O 1
ATOM 1421 N N . THR A 1 176 ? 12.234 -8.297 -12.039 1 94.81 176 THR A N 1
ATOM 1422 C CA . THR A 1 176 ? 10.828 -8.07 -11.711 1 94.81 176 THR A CA 1
ATOM 1423 C C . THR A 1 176 ? 10.016 -7.781 -12.977 1 94.81 176 THR A C 1
ATOM 1425 O O . THR A 1 176 ? 8.891 -8.258 -13.125 1 94.81 176 THR A O 1
ATOM 1428 N N . VAL A 1 177 ? 10.602 -7.031 -13.867 1 94.75 177 VAL A N 1
ATOM 1429 C CA . VAL A 1 177 ? 9.938 -6.742 -15.133 1 94.75 177 VAL A CA 1
ATOM 1430 C C . VAL A 1 177 ? 9.641 -8.047 -15.875 1 94.75 177 VAL A C 1
ATOM 1432 O O . VAL A 1 177 ? 8.539 -8.227 -16.406 1 94.75 177 VAL A O 1
ATOM 1435 N N . GLN A 1 178 ? 10.562 -8.898 -15.867 1 92.44 178 GLN A N 1
ATOM 1436 C CA . GLN A 1 178 ? 10.359 -10.188 -16.516 1 92.44 178 GLN A CA 1
ATOM 1437 C C . GLN A 1 178 ? 9.227 -10.969 -15.852 1 92.44 178 GLN A C 1
ATOM 1439 O O . GLN A 1 178 ? 8.383 -11.547 -16.547 1 92.44 178 GLN A O 1
ATOM 1444 N N . THR A 1 179 ? 9.242 -10.977 -14.594 1 92.94 179 THR A N 1
ATOM 1445 C CA . THR A 1 179 ? 8.195 -11.641 -13.828 1 92.94 179 THR A CA 1
ATOM 1446 C C . THR A 1 179 ? 6.824 -11.055 -14.172 1 92.94 179 THR A C 1
ATOM 1448 O O . THR A 1 179 ? 5.871 -11.797 -14.414 1 92.94 179 THR A O 1
ATOM 1451 N N . VAL A 1 180 ? 6.766 -9.805 -14.219 1 95.62 180 VAL A N 1
ATOM 1452 C CA . VAL A 1 180 ? 5.508 -9.109 -14.477 1 95.62 180 VAL A CA 1
ATOM 1453 C C . VAL A 1 180 ? 5.043 -9.398 -15.898 1 95.62 180 VAL A C 1
ATOM 1455 O O . VAL A 1 180 ? 3.855 -9.641 -16.141 1 95.62 180 VAL A O 1
ATOM 1458 N N . LYS A 1 181 ? 5.938 -9.32 -16.812 1 94.31 181 LYS A N 1
ATOM 1459 C CA . LYS A 1 181 ? 5.578 -9.602 -18.203 1 94.31 181 LYS A CA 1
ATOM 1460 C C . LYS A 1 181 ? 4.957 -10.992 -18.328 1 94.31 181 LYS A C 1
ATOM 1462 O O . LYS A 1 181 ? 3.934 -11.156 -19 1 94.31 181 LYS A O 1
ATOM 1467 N N . ARG A 1 182 ? 5.566 -11.922 -17.688 1 91.75 182 ARG A N 1
ATOM 1468 C CA . ARG A 1 182 ? 5.031 -13.281 -17.719 1 91.75 182 ARG A CA 1
ATOM 1469 C C . ARG A 1 182 ? 3.645 -13.336 -17.094 1 91.75 182 ARG A C 1
ATOM 1471 O O . ARG A 1 182 ? 2.738 -13.977 -17.625 1 91.75 182 ARG A O 1
ATOM 1478 N N . MET A 1 183 ? 3.508 -12.703 -16.031 1 92.81 183 MET A N 1
ATOM 1479 C CA . MET A 1 183 ? 2.229 -12.664 -15.32 1 92.81 183 MET A CA 1
ATOM 1480 C C . MET A 1 183 ? 1.145 -12.047 -16.188 1 92.81 183 MET A C 1
ATOM 1482 O O . MET A 1 183 ? 0.033 -12.57 -16.281 1 92.81 183 MET A O 1
ATOM 1486 N N . LEU A 1 184 ? 1.515 -10.977 -16.797 1 93.88 184 LEU A N 1
ATOM 1487 C CA . LEU A 1 184 ? 0.579 -10.273 -17.672 1 93.88 184 LEU A CA 1
ATOM 1488 C C . LEU A 1 184 ? 0.166 -11.141 -18.844 1 93.88 184 LEU A C 1
ATOM 1490 O O . LEU A 1 184 ? -1.022 -11.258 -19.156 1 93.88 184 LEU A O 1
ATOM 1494 N N . GLU A 1 185 ? 1.065 -11.758 -19.438 1 92.75 185 GLU A N 1
ATOM 1495 C CA . GLU A 1 185 ? 0.803 -12.57 -20.625 1 92.75 185 GLU A CA 1
ATOM 1496 C C . GLU A 1 185 ? -0.022 -13.805 -20.266 1 92.75 185 GLU A C 1
ATOM 1498 O O . GLU A 1 185 ? -1.012 -14.109 -20.938 1 92.75 185 GLU A O 1
ATOM 1503 N N . LYS A 1 186 ? 0.373 -14.469 -19.281 1 89.81 186 LYS A N 1
ATOM 1504 C CA . LYS A 1 186 ? -0.347 -15.672 -18.891 1 89.81 186 LYS A CA 1
ATOM 1505 C C . LYS A 1 186 ? -1.768 -15.344 -18.438 1 89.81 186 LYS A C 1
ATOM 1507 O O . LYS A 1 186 ? -2.705 -16.078 -18.734 1 89.81 186 LYS A O 1
ATOM 1512 N N . SER A 1 187 ? -1.89 -14.281 -17.641 1 89.69 187 SER A N 1
ATOM 1513 C CA . SER A 1 187 ? -3.217 -13.836 -17.219 1 89.69 187 SER A CA 1
ATOM 1514 C C . SER A 1 187 ? -4.094 -13.516 -18.438 1 89.69 187 SER A C 1
ATOM 1516 O O . SER A 1 187 ? -5.289 -13.82 -18.438 1 89.69 187 SER A O 1
ATOM 1518 N N . ARG A 1 188 ? -3.531 -12.93 -19.375 1 90.44 188 ARG A N 1
ATOM 1519 C CA . ARG A 1 188 ? -4.266 -12.586 -20.594 1 90.44 188 ARG A CA 1
ATOM 1520 C C . ARG A 1 188 ? -4.715 -13.836 -21.328 1 90.44 188 ARG A C 1
ATOM 1522 O O . ARG A 1 188 ? -5.867 -13.938 -21.766 1 90.44 188 ARG A O 1
ATOM 1529 N N . ILE A 1 189 ? -3.896 -14.812 -21.5 1 89.62 189 ILE A N 1
ATOM 1530 C CA . ILE A 1 189 ? -4.168 -16.047 -22.234 1 89.62 189 ILE A CA 1
ATOM 1531 C C . ILE A 1 189 ? -5.258 -16.844 -21.516 1 89.62 189 ILE A C 1
ATOM 1533 O O . ILE A 1 189 ? -6.18 -17.344 -22.156 1 89.62 189 ILE A O 1
ATOM 1537 N N . ASP A 1 190 ? -5.129 -16.859 -20.203 1 89.38 190 ASP A N 1
ATOM 1538 C CA . ASP A 1 190 ? -6.027 -17.703 -19.406 1 89.38 190 ASP A CA 1
ATOM 1539 C C . ASP A 1 190 ? -7.246 -16.906 -18.953 1 89.38 190 ASP A C 1
ATOM 1541 O O . ASP A 1 190 ? -8.172 -17.469 -18.359 1 89.38 190 ASP A O 1
ATOM 1545 N N . GLY A 1 191 ? -7.273 -15.648 -19.125 1 89.81 191 GLY A N 1
ATOM 1546 C CA . GLY A 1 191 ? -8.391 -14.805 -18.734 1 89.81 191 GLY A CA 1
ATOM 1547 C C . GLY A 1 191 ? -8.5 -14.625 -17.234 1 89.81 191 GLY A C 1
ATOM 1548 O O . GLY A 1 191 ? -9.594 -14.461 -16.703 1 89.81 191 GLY A O 1
ATOM 1549 N N . LYS A 1 192 ? -7.41 -14.797 -16.594 1 91.12 192 LYS A N 1
ATOM 1550 C CA . LYS A 1 192 ? -7.402 -14.633 -15.133 1 91.12 192 LYS A CA 1
ATOM 1551 C C . LYS A 1 192 ? -7.195 -13.172 -14.75 1 91.12 192 LYS A C 1
ATOM 1553 O O . LYS A 1 192 ? -6.688 -12.383 -15.547 1 91.12 192 LYS A O 1
ATOM 1558 N N . ASP A 1 193 ? -7.641 -12.867 -13.57 1 94.5 193 ASP A N 1
ATOM 1559 C CA . ASP A 1 193 ? -7.555 -11.5 -13.07 1 94.5 193 ASP A CA 1
ATOM 1560 C C . ASP A 1 193 ? -6.125 -11.148 -12.664 1 94.5 193 ASP A C 1
ATOM 1562 O O . ASP A 1 193 ? -5.559 -11.781 -11.766 1 94.5 193 ASP A O 1
ATOM 1566 N N . LEU A 1 194 ? -5.566 -10.133 -13.242 1 95.62 194 LEU A N 1
ATOM 1567 C CA . LEU A 1 194 ? -4.191 -9.719 -12.992 1 95.62 194 LEU A CA 1
ATOM 1568 C C . LEU A 1 194 ? -3.998 -9.336 -11.523 1 95.62 194 LEU A C 1
ATOM 1570 O O . LEU A 1 194 ? -2.961 -9.648 -10.93 1 95.62 194 LEU A O 1
ATOM 1574 N N . TYR A 1 195 ? -4.961 -8.695 -10.969 1 97.75 195 TYR A N 1
ATOM 1575 C CA . TYR A 1 195 ? -4.812 -8.188 -9.609 1 97.75 195 TYR A CA 1
ATOM 1576 C C . TYR A 1 195 ? -4.848 -9.328 -8.594 1 97.75 195 TYR A C 1
ATOM 1578 O O . TYR A 1 195 ? -4.188 -9.258 -7.559 1 97.75 195 TYR A O 1
ATOM 1586 N N . ILE A 1 196 ? -5.559 -10.344 -8.867 1 97.62 196 ILE A N 1
ATOM 1587 C CA . ILE A 1 196 ? -5.492 -11.523 -8.016 1 97.62 196 ILE A CA 1
ATOM 1588 C C . ILE A 1 196 ? -4.117 -12.172 -8.141 1 97.62 196 ILE A C 1
ATOM 1590 O O . ILE A 1 196 ? -3.545 -12.625 -7.148 1 97.62 196 ILE A O 1
ATOM 1594 N N . SER A 1 197 ? -3.627 -12.227 -9.375 1 96.81 197 SER A N 1
ATOM 1595 C CA . SER A 1 197 ? -2.287 -12.758 -9.586 1 96.81 197 SER A CA 1
ATOM 1596 C C . SER A 1 197 ? -1.244 -11.969 -8.805 1 96.81 197 SER A C 1
ATOM 1598 O O . SER A 1 197 ? -0.349 -12.555 -8.188 1 96.81 197 SER A O 1
ATOM 1600 N N . LEU A 1 198 ? -1.366 -10.68 -8.812 1 97.81 198 LEU A N 1
ATOM 1601 C CA . LEU A 1 198 ? -0.465 -9.82 -8.055 1 97.81 198 LEU A CA 1
ATOM 1602 C C . LEU A 1 198 ? -0.57 -10.102 -6.562 1 97.81 198 LEU A C 1
ATOM 1604 O O . LEU A 1 198 ? 0.447 -10.203 -5.871 1 97.81 198 LEU A O 1
ATOM 1608 N N . LEU A 1 199 ? -1.77 -10.18 -6.105 1 98.38 199 LEU A N 1
ATOM 1609 C CA . LEU A 1 199 ? -2.023 -10.461 -4.699 1 98.38 199 LEU A CA 1
ATOM 1610 C C . LEU A 1 199 ? -1.379 -11.781 -4.285 1 98.38 199 LEU A C 1
ATOM 1612 O O . LEU A 1 199 ? -0.73 -11.859 -3.238 1 98.38 199 LEU A O 1
ATOM 1616 N N . GLU A 1 200 ? -1.549 -12.734 -5.125 1 97.5 200 GLU A N 1
ATOM 1617 C CA . GLU A 1 200 ? -0.978 -14.039 -4.801 1 97.5 200 GLU A CA 1
ATOM 1618 C C . GLU A 1 200 ? 0.547 -14 -4.844 1 97.5 200 GLU A C 1
ATOM 1620 O O . GLU A 1 200 ? 1.213 -14.672 -4.051 1 97.5 200 GLU A O 1
ATOM 1625 N N . TYR A 1 201 ? 1.083 -13.305 -5.762 1 97.25 201 TYR A N 1
ATOM 1626 C CA . TYR A 1 201 ? 2.529 -13.109 -5.758 1 97.25 201 TYR A CA 1
ATOM 1627 C C . TYR A 1 201 ? 2.996 -12.508 -4.438 1 97.25 201 TYR A C 1
ATOM 1629 O O . TYR A 1 201 ? 3.967 -12.984 -3.84 1 97.25 201 TYR A O 1
ATOM 1637 N N . ARG A 1 202 ? 2.342 -11.508 -3.994 1 98.19 202 ARG A N 1
ATOM 1638 C CA . ARG A 1 202 ? 2.709 -10.766 -2.789 1 98.19 202 ARG A CA 1
ATOM 1639 C C . ARG A 1 202 ? 2.609 -11.656 -1.553 1 98.19 202 ARG A C 1
ATOM 1641 O O . ARG A 1 202 ? 3.309 -11.43 -0.562 1 98.19 202 ARG A O 1
ATOM 1648 N N . ASN A 1 203 ? 1.776 -12.664 -1.666 1 98.06 203 ASN A N 1
ATOM 1649 C CA . ASN A 1 203 ? 1.554 -13.578 -0.547 1 98.06 203 ASN A CA 1
ATOM 1650 C C . ASN A 1 203 ? 2.445 -14.812 -0.644 1 98.06 203 ASN A C 1
ATOM 1652 O O . ASN A 1 203 ? 2.486 -15.625 0.279 1 98.06 203 ASN A O 1
ATOM 1656 N N . SER A 1 204 ? 3.156 -14.977 -1.735 1 97.56 204 SER A N 1
ATOM 1657 C CA . SER A 1 204 ? 3.961 -16.172 -1.938 1 97.56 204 SER A CA 1
ATOM 1658 C C . SER A 1 204 ? 5.375 -15.992 -1.402 1 97.56 204 SER A C 1
ATOM 1660 O O . SER A 1 204 ? 6.051 -15.016 -1.743 1 97.56 204 SER A O 1
ATOM 1662 N N . PRO A 1 205 ? 5.781 -16.906 -0.634 1 95.94 205 PRO A N 1
ATOM 1663 C CA . PRO A 1 205 ? 7.137 -16.781 -0.101 1 95.94 205 PRO A CA 1
ATOM 1664 C C . PRO A 1 205 ? 8.203 -16.766 -1.195 1 95.94 205 PRO A C 1
ATOM 1666 O O . PRO A 1 205 ? 8.055 -17.453 -2.215 1 95.94 205 PRO A O 1
ATOM 1669 N N . THR A 1 206 ? 9.195 -16 -0.95 1 91 206 THR A N 1
ATOM 1670 C CA . THR A 1 206 ? 10.367 -15.961 -1.825 1 91 206 THR A CA 1
ATOM 1671 C C . THR A 1 206 ? 11.586 -16.547 -1.125 1 91 206 THR A C 1
ATOM 1673 O O . THR A 1 206 ? 11.641 -17.75 -0.853 1 91 206 THR A O 1
ATOM 1676 N N . ASP A 1 207 ? 12.617 -15.734 -0.788 1 87.81 207 ASP A N 1
ATOM 1677 C CA . ASP A 1 207 ? 13.836 -16.234 -0.163 1 87.81 207 ASP A CA 1
ATOM 1678 C C . ASP A 1 207 ? 13.688 -16.312 1.355 1 87.81 207 ASP A C 1
ATOM 1680 O O . ASP A 1 207 ? 14.156 -17.25 1.989 1 87.81 207 ASP A O 1
ATOM 1684 N N . VAL A 1 208 ? 13.047 -15.375 1.938 1 91.69 208 VAL A N 1
ATOM 1685 C CA . VAL A 1 208 ? 12.875 -15.32 3.387 1 91.69 208 VAL A CA 1
ATOM 1686 C C . VAL A 1 208 ? 11.414 -15.562 3.748 1 91.69 208 VAL A C 1
ATOM 1688 O O . VAL A 1 208 ? 11.094 -16.516 4.465 1 91.69 208 VAL A O 1
ATOM 1691 N N . ASP A 1 209 ? 10.602 -14.805 3.283 1 95.94 209 ASP A N 1
ATOM 1692 C CA . ASP A 1 209 ? 9.156 -14.867 3.434 1 95.94 209 ASP A CA 1
ATOM 1693 C C . ASP A 1 209 ? 8.453 -14.117 2.301 1 95.94 209 ASP A C 1
ATOM 1695 O O . ASP A 1 209 ? 9.086 -13.75 1.309 1 95.94 209 ASP A O 1
ATOM 1699 N N . SER A 1 210 ? 7.176 -14.039 2.369 1 97.5 210 SER A N 1
ATOM 1700 C CA . SER A 1 210 ? 6.449 -13.383 1.286 1 97.5 210 SER A CA 1
ATOM 1701 C C . SER A 1 210 ? 6.719 -11.883 1.271 1 97.5 210 SER A C 1
ATOM 1703 O O . SER A 1 210 ? 7.016 -11.289 2.311 1 97.5 210 SER A O 1
ATOM 1705 N N . PRO A 1 211 ? 6.621 -11.25 0.113 1 98.12 211 PRO A N 1
ATOM 1706 C CA . PRO A 1 211 ? 6.785 -9.797 0.01 1 98.12 211 PRO A CA 1
ATOM 1707 C C . PRO A 1 211 ? 5.852 -9.031 0.947 1 98.12 211 PRO A C 1
ATOM 1709 O O . PRO A 1 211 ? 6.27 -8.055 1.576 1 98.12 211 PRO A O 1
ATOM 1712 N N . ALA A 1 212 ? 4.617 -9.461 1.098 1 98.25 212 ALA A N 1
ATOM 1713 C CA . ALA A 1 212 ? 3.652 -8.789 1.967 1 98.25 212 ALA A CA 1
ATOM 1714 C C . ALA A 1 212 ? 4.109 -8.828 3.422 1 98.25 212 ALA A C 1
ATOM 1716 O O . ALA A 1 212 ? 4.055 -7.812 4.121 1 98.25 212 ALA A O 1
ATOM 1717 N N . LYS A 1 213 ? 4.586 -9.922 3.854 1 97.56 213 LYS A N 1
ATOM 1718 C CA . LYS A 1 213 ? 5.035 -10.055 5.234 1 97.56 213 LYS A CA 1
ATOM 1719 C C . LYS A 1 213 ? 6.297 -9.227 5.48 1 97.56 213 LYS A C 1
ATOM 1721 O O . LYS A 1 213 ? 6.438 -8.594 6.527 1 97.56 213 LYS A O 1
ATOM 1726 N N . LEU A 1 214 ? 7.141 -9.273 4.539 1 97.31 214 LEU A N 1
ATOM 1727 C CA . LEU A 1 214 ? 8.414 -8.578 4.703 1 97.31 214 LEU A CA 1
ATOM 1728 C C . LEU A 1 214 ? 8.211 -7.066 4.637 1 97.31 214 LEU A C 1
ATOM 1730 O O . LEU A 1 214 ? 8.953 -6.312 5.277 1 97.31 214 LEU A O 1
ATOM 1734 N N . LEU A 1 215 ? 7.23 -6.621 3.916 1 97.81 215 LEU A N 1
ATOM 1735 C CA . LEU A 1 215 ? 7.016 -5.188 3.752 1 97.81 215 LEU A CA 1
ATOM 1736 C C . LEU A 1 215 ? 6.059 -4.656 4.812 1 97.81 215 LEU A C 1
ATOM 1738 O O . LEU A 1 215 ? 6.293 -3.59 5.391 1 97.81 215 LEU A O 1
ATOM 1742 N N . MET A 1 216 ? 4.984 -5.391 5.051 1 97.38 216 MET A N 1
ATOM 1743 C CA . MET A 1 216 ? 3.883 -4.848 5.84 1 97.38 216 MET A CA 1
ATOM 1744 C C . MET A 1 216 ? 3.643 -5.691 7.09 1 97.38 216 MET A C 1
ATOM 1746 O O . MET A 1 216 ? 2.695 -5.445 7.84 1 97.38 216 MET A O 1
ATOM 1750 N N . SER A 1 217 ? 4.359 -6.699 7.254 1 97.19 217 SER A N 1
ATOM 1751 C CA . SER A 1 217 ? 4.324 -7.539 8.445 1 97.19 217 SER A CA 1
ATOM 1752 C C . SER A 1 217 ? 2.988 -8.266 8.578 1 97.19 217 SER A C 1
ATOM 1754 O O . SER A 1 217 ? 2.469 -8.43 9.68 1 97.19 217 SER A O 1
ATOM 1756 N N . THR A 1 218 ? 2.432 -8.57 7.438 1 96.25 218 THR A N 1
ATOM 1757 C CA . THR A 1 218 ? 1.161 -9.289 7.504 1 96.25 218 THR A CA 1
ATOM 1758 C C . THR A 1 218 ? 0.957 -10.141 6.258 1 96.25 218 THR A C 1
ATOM 1760 O O . THR A 1 218 ? 1.499 -9.844 5.195 1 96.25 218 THR A O 1
ATOM 1763 N N . GLN A 1 219 ? 0.242 -11.227 6.469 1 96.5 219 GLN A N 1
ATOM 1764 C CA . GLN A 1 219 ? -0.313 -11.953 5.336 1 96.5 219 GLN A CA 1
ATOM 1765 C C . GLN A 1 219 ? -1.619 -11.328 4.863 1 96.5 219 GLN A C 1
ATOM 1767 O O . GLN A 1 219 ? -2.443 -10.906 5.676 1 96.5 219 GLN A O 1
ATOM 1772 N N . LEU A 1 220 ? -1.772 -11.273 3.602 1 97.94 220 LEU A N 1
ATOM 1773 C CA . LEU A 1 220 ? -2.943 -10.609 3.033 1 97.94 220 LEU A CA 1
ATOM 1774 C C . LEU A 1 220 ? -4.039 -11.625 2.727 1 97.94 220 LEU A C 1
ATOM 1776 O O . LEU A 1 220 ? -3.76 -12.727 2.246 1 97.94 220 LEU A O 1
ATOM 1780 N N . ARG A 1 221 ? -5.25 -11.211 2.98 1 98.25 221 ARG A N 1
ATOM 1781 C CA . ARG A 1 221 ? -6.359 -12.078 2.605 1 98.25 221 ARG A CA 1
ATOM 1782 C C . ARG A 1 221 ? -6.527 -12.133 1.091 1 98.25 221 ARG A C 1
ATOM 1784 O O . ARG A 1 221 ? -6.484 -11.102 0.419 1 98.25 221 ARG A O 1
ATOM 1791 N N . SER A 1 222 ? -6.625 -13.289 0.597 1 97.69 222 SER A N 1
ATOM 1792 C CA . SER A 1 222 ? -6.844 -13.531 -0.826 1 97.69 222 SER A CA 1
ATOM 1793 C C . SER A 1 222 ? -8.047 -14.438 -1.054 1 97.69 222 SER A C 1
ATOM 1795 O O . SER A 1 222 ? -8.938 -14.516 -0.207 1 97.69 222 SER A O 1
ATOM 1797 N N . ILE A 1 223 ? -8.133 -15.016 -2.236 1 95.81 223 ILE A N 1
ATOM 1798 C CA . ILE A 1 223 ? -9.273 -15.875 -2.547 1 95.81 223 ILE A CA 1
ATOM 1799 C C . ILE A 1 223 ? -9.047 -17.266 -1.945 1 95.81 223 ILE A C 1
ATOM 1801 O O . ILE A 1 223 ? -9.945 -18.109 -1.951 1 95.81 223 ILE A O 1
ATOM 1805 N N . LEU A 1 224 ? -7.898 -17.547 -1.419 1 97.25 224 LEU A N 1
ATOM 1806 C CA . LEU A 1 224 ? -7.617 -18.781 -0.697 1 97.25 224 LEU A CA 1
ATOM 1807 C C . LEU A 1 224 ? -8.133 -18.703 0.738 1 97.25 224 LEU A C 1
ATOM 1809 O O . LEU A 1 224 ? -8.148 -17.625 1.333 1 97.25 224 LEU A O 1
ATOM 1813 N N . PRO A 1 225 ? -8.508 -19.828 1.272 1 95.69 225 PRO A N 1
ATOM 1814 C CA . PRO A 1 225 ? -8.953 -19.797 2.668 1 95.69 225 PRO A CA 1
ATOM 1815 C C . PRO A 1 225 ? -7.832 -19.406 3.635 1 95.69 225 PRO A C 1
ATOM 1817 O O . PRO A 1 225 ? -6.676 -19.781 3.418 1 95.69 225 PRO A O 1
ATOM 1820 N N . ILE A 1 226 ? -8.227 -18.672 4.629 1 94.94 226 ILE A N 1
ATOM 1821 C CA . ILE A 1 226 ? -7.25 -18.203 5.613 1 94.94 226 ILE A CA 1
ATOM 1822 C C . ILE A 1 226 ? -7.934 -18.031 6.969 1 94.94 226 ILE A C 1
ATOM 1824 O O . ILE A 1 226 ? -9.117 -17.688 7.035 1 94.94 226 ILE A O 1
ATOM 1828 N N . THR A 1 227 ? -7.211 -18.234 7.98 1 92.12 227 THR A N 1
ATOM 1829 C CA . THR A 1 227 ? -7.762 -18.062 9.32 1 92.12 227 THR A CA 1
ATOM 1830 C C . THR A 1 227 ? -7.5 -16.641 9.828 1 92.12 227 THR A C 1
ATOM 1832 O O . THR A 1 227 ? -6.574 -15.969 9.359 1 92.12 227 THR A O 1
ATOM 1835 N N . LYS A 1 228 ? -8.281 -16.219 10.734 1 89.19 228 LYS A N 1
ATOM 1836 C CA . LYS A 1 228 ? -8.086 -14.914 11.352 1 89.19 228 LYS A CA 1
ATOM 1837 C C . LYS A 1 228 ? -6.727 -14.828 12.039 1 89.19 228 LYS A C 1
ATOM 1839 O O . LYS A 1 228 ? -6.105 -13.766 12.07 1 89.19 228 LYS A O 1
ATOM 1844 N N . GLU A 1 229 ? -6.277 -15.906 12.562 1 91.31 229 GLU A N 1
ATOM 1845 C CA . GLU A 1 229 ? -4.98 -15.953 13.234 1 91.31 229 GLU A CA 1
ATOM 1846 C C . GLU A 1 229 ? -3.842 -15.688 12.258 1 91.31 229 GLU A C 1
ATOM 1848 O O . GLU A 1 229 ? -2.871 -15.008 12.594 1 91.31 229 GLU A O 1
ATOM 1853 N N . GLN A 1 230 ? -3.973 -16.188 11.109 1 93.38 230 GLN A N 1
ATOM 1854 C CA . GLN A 1 230 ? -2.943 -16.047 10.086 1 93.38 230 GLN A CA 1
ATOM 1855 C C . GLN A 1 230 ? -2.891 -14.602 9.57 1 93.38 230 GLN A C 1
ATOM 1857 O O . GLN A 1 230 ? -1.891 -14.188 8.984 1 93.38 230 GLN A O 1
ATOM 1862 N N . LEU A 1 231 ? -3.961 -13.891 9.781 1 94.62 231 LEU A N 1
ATOM 1863 C CA . LEU A 1 231 ? -4.043 -12.516 9.305 1 94.62 231 LEU A CA 1
ATOM 1864 C C . LEU A 1 231 ? -3.457 -11.547 10.328 1 94.62 231 LEU A C 1
ATOM 1866 O O . LEU A 1 231 ? -3.271 -10.367 10.031 1 94.62 231 LEU A O 1
ATOM 1870 N N . LYS A 1 232 ? -3.158 -12.023 11.484 1 94.06 232 LYS A N 1
ATOM 1871 C CA . LYS A 1 232 ? -2.582 -11.156 12.508 1 94.06 232 LYS A CA 1
ATOM 1872 C C . LYS A 1 232 ? -1.182 -10.695 12.109 1 94.06 232 LYS A C 1
ATOM 1874 O O . LYS A 1 232 ? -0.369 -11.5 11.641 1 94.06 232 LYS A O 1
ATOM 1879 N N . PRO A 1 233 ? -0.919 -9.445 12.328 1 95.62 233 PRO A N 1
ATOM 1880 C CA . PRO A 1 233 ? 0.406 -8.938 11.969 1 95.62 233 PRO A CA 1
ATOM 1881 C C . PRO A 1 233 ? 1.528 -9.602 12.773 1 95.62 233 PRO A C 1
ATOM 1883 O O . PRO A 1 233 ? 1.359 -9.883 13.961 1 95.62 233 PRO A O 1
ATOM 1886 N N . ARG A 1 234 ? 2.586 -9.867 12.047 1 94.38 234 ARG A N 1
ATOM 1887 C CA . ARG A 1 234 ? 3.793 -10.422 12.648 1 94.38 234 ARG A CA 1
ATOM 1888 C C . ARG A 1 234 ? 5.047 -9.875 11.977 1 94.38 234 ARG A C 1
ATOM 1890 O O . ARG A 1 234 ? 5.184 -9.938 10.75 1 94.38 234 ARG A O 1
ATOM 1897 N N . VAL A 1 235 ? 5.887 -9.375 12.828 1 95.69 235 VAL A N 1
ATOM 1898 C CA . VAL A 1 235 ? 7.121 -8.82 12.289 1 95.69 235 VAL A CA 1
ATOM 1899 C C . VAL A 1 235 ? 8.148 -9.938 12.094 1 95.69 235 VAL A C 1
ATOM 1901 O O . VAL A 1 235 ? 8.359 -10.758 12.992 1 95.69 235 VAL A O 1
ATOM 1904 N N . ILE A 1 236 ? 8.711 -9.984 10.922 1 93.56 236 ILE A N 1
ATOM 1905 C CA . ILE A 1 236 ? 9.852 -10.859 10.68 1 93.56 236 ILE A CA 1
ATOM 1906 C C . ILE A 1 236 ? 11.141 -10.156 11.102 1 93.56 236 ILE A C 1
ATOM 1908 O O . ILE A 1 236 ? 11.445 -9.062 10.617 1 93.56 236 ILE A O 1
ATOM 1912 N N . ALA A 1 237 ? 11.828 -10.773 11.859 1 91.06 237 ALA A N 1
ATOM 1913 C CA . ALA A 1 237 ? 13.047 -10.172 12.398 1 91.06 237 ALA A CA 1
ATOM 1914 C C . ALA A 1 237 ? 14.047 -9.859 11.289 1 91.06 237 ALA A C 1
ATOM 1916 O O . ALA A 1 237 ? 14.32 -10.711 10.438 1 91.06 237 ALA A O 1
ATOM 1917 N N . ALA A 1 238 ? 14.57 -8.688 11.367 1 90.88 238 ALA A N 1
ATOM 1918 C CA . ALA A 1 238 ? 15.523 -8.242 10.352 1 90.88 238 ALA A CA 1
ATOM 1919 C C . ALA A 1 238 ? 16.766 -9.133 10.352 1 90.88 238 ALA A C 1
ATOM 1921 O O . ALA A 1 238 ? 17.359 -9.391 9.297 1 90.88 238 ALA A O 1
ATOM 1922 N N . GLU A 1 239 ? 17.156 -9.523 11.461 1 90.25 239 GLU A N 1
ATOM 1923 C CA . GLU A 1 239 ? 18.328 -10.375 11.594 1 90.25 239 GLU A CA 1
ATOM 1924 C C . GLU A 1 239 ? 18.156 -11.68 10.828 1 90.25 239 GLU A C 1
ATOM 1926 O O . GLU A 1 239 ? 19.094 -12.164 10.195 1 90.25 239 GLU A O 1
ATOM 1931 N N . LYS A 1 240 ? 17.016 -12.227 10.945 1 89.25 240 LYS A N 1
ATOM 1932 C CA . LYS A 1 240 ? 16.719 -13.453 10.211 1 89.25 240 LYS A CA 1
ATOM 1933 C C . LYS A 1 240 ? 16.828 -13.227 8.703 1 89.25 240 LYS A C 1
ATOM 1935 O O . LYS A 1 240 ? 17.391 -14.055 7.988 1 89.25 240 LYS A O 1
ATOM 1940 N N . THR A 1 241 ? 16.281 -12.164 8.281 1 89.56 241 THR A N 1
ATOM 1941 C CA . THR A 1 241 ? 16.328 -11.812 6.867 1 89.56 241 THR A CA 1
ATOM 1942 C C . THR A 1 241 ? 17.766 -11.625 6.398 1 89.56 241 THR A C 1
ATOM 1944 O O . THR A 1 241 ? 18.172 -12.164 5.363 1 89.56 241 THR A O 1
ATOM 1947 N N . TYR A 1 242 ? 18.5 -10.93 7.191 1 90.44 242 TYR A N 1
ATOM 1948 C CA . TYR A 1 242 ? 19.891 -10.656 6.844 1 90.44 242 TYR A CA 1
ATOM 1949 C C . TYR A 1 242 ? 20.703 -11.938 6.805 1 90.44 242 TYR A C 1
ATOM 1951 O O . TYR A 1 242 ? 21.484 -12.156 5.875 1 90.44 242 TYR A O 1
ATOM 1959 N N . GLU A 1 243 ? 20.531 -12.758 7.699 1 90.81 243 GLU A N 1
ATOM 1960 C CA . GLU A 1 243 ? 21.281 -14.008 7.793 1 90.81 243 GLU A CA 1
ATOM 1961 C C . GLU A 1 243 ? 20.984 -14.922 6.613 1 90.81 243 GLU A C 1
ATOM 1963 O O . GLU A 1 243 ? 21.906 -15.484 6.008 1 90.81 243 GLU A O 1
ATOM 1968 N N . LYS A 1 244 ? 19.781 -15.062 6.352 1 90.88 244 LYS A N 1
ATOM 1969 C CA . LYS A 1 244 ? 19.391 -15.938 5.25 1 90.88 244 LYS A CA 1
ATOM 1970 C C . LYS A 1 244 ? 19.953 -15.438 3.922 1 90.88 244 LYS A C 1
ATOM 1972 O O . LYS A 1 244 ? 20.453 -16.219 3.113 1 90.88 244 LYS A O 1
ATOM 1977 N N . ARG A 1 245 ? 19.906 -14.18 3.734 1 89.75 245 ARG A N 1
ATOM 1978 C CA . ARG A 1 245 ? 20.375 -13.617 2.471 1 89.75 245 ARG A CA 1
ATOM 1979 C C . ARG A 1 245 ? 21.891 -13.617 2.395 1 89.75 245 ARG A C 1
ATOM 1981 O O . ARG A 1 245 ? 22.469 -13.836 1.325 1 89.75 245 ARG A O 1
ATOM 1988 N N . ARG A 1 246 ? 22.5 -13.359 3.459 1 87.81 246 ARG A N 1
ATOM 1989 C CA . ARG A 1 246 ? 23.953 -13.406 3.49 1 87.81 246 ARG A CA 1
ATOM 1990 C C . ARG A 1 246 ? 24.453 -14.812 3.188 1 87.81 246 ARG A C 1
ATOM 1992 O O . ARG A 1 246 ? 25.438 -14.984 2.447 1 87.81 246 ARG A O 1
ATOM 1999 N N . LYS A 1 247 ? 23.828 -15.773 3.674 1 87 247 LYS A N 1
ATOM 2000 C CA . LYS A 1 247 ? 24.188 -17.172 3.422 1 87 247 LYS A CA 1
ATOM 2001 C C . LYS A 1 247 ? 24.016 -17.516 1.947 1 87 247 LYS A C 1
ATOM 2003 O O . LYS A 1 247 ? 24.875 -18.203 1.365 1 87 247 LYS A O 1
ATOM 2008 N N . SER A 1 248 ? 22.969 -17.062 1.436 1 83.62 248 SER A N 1
ATOM 2009 C CA . SER A 1 248 ? 22.703 -17.344 0.025 1 83.62 248 SER A CA 1
ATOM 2010 C C . SER A 1 248 ? 23.734 -16.672 -0.869 1 83.62 248 SER A C 1
ATOM 2012 O O . SER A 1 248 ? 24.172 -17.25 -1.868 1 83.62 248 SER A O 1
ATOM 2014 N N . GLN A 1 249 ? 24.078 -15.469 -0.559 1 79.56 249 GLN A N 1
ATOM 2015 C CA . GLN A 1 249 ? 25.078 -14.742 -1.34 1 79.56 249 GLN A CA 1
ATOM 2016 C C . GLN A 1 249 ? 26.438 -15.406 -1.24 1 79.56 249 GLN A C 1
ATOM 2018 O O . GLN A 1 249 ? 27.172 -15.492 -2.23 1 79.56 249 GLN A O 1
ATOM 2023 N N . ASN A 1 250 ? 26.75 -15.82 -0.086 1 76.38 250 ASN A N 1
ATOM 2024 C CA . ASN A 1 250 ? 28.031 -16.5 0.125 1 76.38 250 ASN A CA 1
ATOM 2025 C C . ASN A 1 250 ? 28.094 -17.812 -0.67 1 76.38 250 ASN A C 1
ATOM 2027 O O . ASN A 1 250 ? 29.141 -18.141 -1.227 1 76.38 250 ASN A O 1
ATOM 2031 N N . ARG A 1 251 ? 27.047 -18.516 -0.741 1 69.75 251 ARG A N 1
ATOM 2032 C CA . ARG A 1 251 ? 26.984 -19.766 -1.492 1 69.75 251 ARG A CA 1
ATOM 2033 C C . ARG A 1 251 ? 27.188 -19.531 -2.982 1 69.75 251 ARG A C 1
ATOM 2035 O O . ARG A 1 251 ? 27.875 -20.297 -3.654 1 69.75 251 ARG A O 1
ATOM 2042 N N . ARG A 1 252 ? 26.719 -18.516 -3.469 1 69.62 252 ARG A N 1
ATOM 2043 C CA . ARG A 1 252 ? 26.875 -18.156 -4.875 1 69.62 252 ARG A CA 1
ATOM 2044 C C . ARG A 1 252 ? 28.328 -17.797 -5.195 1 69.62 252 ARG A C 1
ATOM 2046 O O . ARG A 1 252 ? 28.828 -18.125 -6.273 1 69.62 252 ARG A O 1
ATOM 2053 N N . ASP A 1 253 ? 28.875 -17.047 -4.203 1 66.31 253 ASP A N 1
ATOM 2054 C CA . ASP A 1 253 ? 30.281 -16.672 -4.371 1 66.31 253 ASP A CA 1
ATOM 2055 C C . ASP A 1 253 ? 31.172 -17.891 -4.371 1 66.31 253 ASP A C 1
ATOM 2057 O O . ASP A 1 253 ? 32.125 -17.984 -5.156 1 66.31 253 ASP A O 1
ATOM 2061 N N . ILE A 1 254 ? 30.828 -18.797 -3.582 1 62.56 254 ILE A N 1
ATOM 2062 C CA . ILE A 1 254 ? 31.609 -20.031 -3.488 1 62.56 254 ILE A CA 1
ATOM 2063 C C . ILE A 1 254 ? 31.453 -20.844 -4.777 1 62.56 254 ILE A C 1
ATOM 2065 O O . ILE A 1 254 ? 32.438 -21.359 -5.312 1 62.56 254 ILE A O 1
ATOM 2069 N N . ASN A 1 255 ? 30.266 -20.859 -5.246 1 58.56 255 ASN A N 1
ATOM 2070 C CA . ASN A 1 255 ? 30 -21.594 -6.477 1 58.56 255 ASN A CA 1
ATOM 2071 C C . ASN A 1 255 ? 30.688 -20.953 -7.676 1 58.56 255 ASN A C 1
ATOM 2073 O O . ASN A 1 255 ? 31.188 -21.641 -8.562 1 58.56 255 ASN A O 1
ATOM 2077 N N . LYS A 1 256 ? 30.781 -19.734 -7.695 1 62.09 256 LYS A N 1
ATOM 2078 C CA . LYS A 1 256 ? 31.5 -19.016 -8.734 1 62.09 256 LYS A CA 1
ATOM 2079 C C . LYS A 1 256 ? 33 -19.266 -8.648 1 62.09 256 LYS A C 1
ATOM 2081 O O . LYS A 1 256 ? 33.656 -19.438 -9.672 1 62.09 256 LYS A O 1
ATOM 2086 N N . SER A 1 257 ? 33.438 -19.141 -7.387 1 59.38 257 SER A N 1
ATOM 2087 C CA . SER A 1 257 ? 34.875 -19.406 -7.172 1 59.38 257 SER A CA 1
ATOM 2088 C C . SER A 1 257 ? 35.219 -20.828 -7.59 1 59.38 257 SER A C 1
ATOM 2090 O O . SER A 1 257 ? 36.281 -21.047 -8.172 1 59.38 257 SER A O 1
ATOM 2092 N N . ASN A 1 258 ? 34.281 -21.703 -7.309 1 58.22 258 ASN A N 1
ATOM 2093 C CA . ASN A 1 258 ? 34.5 -23.094 -7.676 1 58.22 258 ASN A CA 1
ATOM 2094 C C . ASN A 1 258 ? 34.406 -23.297 -9.188 1 58.22 258 ASN A C 1
ATOM 2096 O O . ASN A 1 258 ? 35.156 -24.094 -9.758 1 58.22 258 ASN A O 1
ATOM 2100 N N . GLU A 1 259 ? 33.469 -22.578 -9.75 1 55.47 259 GLU A N 1
ATOM 2101 C CA . GLU A 1 259 ? 33.344 -22.641 -11.203 1 55.47 259 GLU A CA 1
ATOM 2102 C C . GLU A 1 259 ? 34.562 -21.984 -11.883 1 55.47 259 GLU A C 1
ATOM 2104 O O . GLU A 1 259 ? 35 -22.453 -12.938 1 55.47 259 GLU A O 1
ATOM 2109 N N . SER A 1 260 ? 35 -20.922 -11.289 1 53.62 260 SER A N 1
ATOM 2110 C CA . SER A 1 260 ? 36.219 -20.281 -11.805 1 53.62 260 SER A CA 1
ATOM 2111 C C . SER A 1 260 ? 37.438 -21.172 -11.609 1 53.62 260 SER A C 1
ATOM 2113 O O . SER A 1 260 ? 38.344 -21.156 -12.43 1 53.62 260 SER A O 1
ATOM 2115 N N . GLU A 1 261 ? 37.438 -21.875 -10.555 1 51.31 261 GLU A N 1
ATOM 2116 C CA . GLU A 1 261 ? 38.531 -22.812 -10.32 1 51.31 261 GLU A CA 1
ATOM 2117 C C . GLU A 1 261 ? 38.438 -24.031 -11.219 1 51.31 261 GLU A C 1
ATOM 2119 O O . GLU A 1 261 ? 39.438 -24.625 -11.594 1 51.31 261 GLU A O 1
ATOM 2124 N N . THR A 1 262 ? 37.188 -24.406 -11.422 1 46.34 262 THR A N 1
ATOM 2125 C CA . THR A 1 262 ? 37.031 -25.562 -12.281 1 46.34 262 THR A CA 1
ATOM 2126 C C . THR A 1 262 ? 37.375 -25.219 -13.727 1 46.34 262 THR A C 1
ATOM 2128 O O . THR A 1 262 ? 37.531 -26.125 -14.562 1 46.34 262 THR A O 1
ATOM 2131 N N . ASN A 1 263 ? 37.219 -23.969 -14.008 1 43.41 263 ASN A N 1
ATOM 2132 C CA . ASN A 1 263 ? 37.719 -23.594 -15.328 1 43.41 263 ASN A CA 1
ATOM 2133 C C . ASN A 1 263 ? 39.219 -23.594 -15.398 1 43.41 263 ASN A C 1
ATOM 2135 O O . ASN A 1 263 ? 39.844 -22.531 -15.391 1 43.41 263 ASN A O 1
ATOM 2139 N N . ILE A 1 264 ? 39.844 -24.328 -14.508 1 39.28 264 ILE A N 1
ATOM 2140 C CA . ILE A 1 264 ? 41.25 -24.516 -14.688 1 39.28 264 ILE A CA 1
ATOM 2141 C C . ILE A 1 264 ? 41.531 -25.094 -16.078 1 39.28 264 ILE A C 1
ATOM 2143 O O . ILE A 1 264 ? 40.875 -26.031 -16.516 1 39.28 264 ILE A O 1
ATOM 2147 N N . GLU A 1 265 ? 42.406 -24.391 -16.781 1 39.28 265 GLU A N 1
ATOM 2148 C CA . GLU A 1 265 ? 42.938 -24.594 -18.125 1 39.28 265 GLU A CA 1
ATOM 2149 C C . GLU A 1 265 ? 43.438 -26.031 -18.297 1 39.28 265 GLU A C 1
ATOM 2151 O O . GLU A 1 265 ? 44.344 -26.469 -17.594 1 39.28 265 GLU A O 1
ATOM 2156 N N . VAL A 1 266 ? 42.562 -26.922 -18.578 1 40.44 266 VAL A N 1
ATOM 2157 C CA . VAL A 1 266 ? 43.125 -28.172 -19.094 1 40.44 266 VAL A CA 1
ATOM 2158 C C . VAL A 1 266 ? 44.281 -27.859 -20.047 1 40.44 266 VAL A C 1
ATOM 2160 O O . VAL A 1 266 ? 44.125 -27.094 -21 1 40.44 266 VAL A O 1
ATOM 2163 N N . PRO A 1 267 ? 45.5 -27.984 -19.562 1 35.53 267 PRO A N 1
ATOM 2164 C CA . PRO A 1 267 ? 46.625 -27.703 -20.453 1 35.53 267 PRO A CA 1
ATOM 2165 C C . PRO A 1 267 ? 46.438 -28.297 -21.859 1 35.53 267 PRO A C 1
ATOM 2167 O O . PRO A 1 267 ? 46.062 -29.469 -21.984 1 35.53 267 PRO A O 1
ATOM 2170 N N . GLU A 1 268 ? 46.094 -27.453 -22.781 1 35.81 268 GLU A N 1
ATOM 2171 C CA . GLU A 1 268 ? 45.969 -27.859 -24.172 1 35.81 268 GLU A CA 1
ATOM 2172 C C . GLU A 1 268 ? 47.125 -28.766 -24.594 1 35.81 268 GLU A C 1
ATOM 2174 O O . GLU A 1 268 ? 48.312 -28.375 -24.5 1 35.81 268 GLU A O 1
ATOM 2179 N N . GLN A 1 269 ? 47.062 -30.016 -24.297 1 35.78 269 GLN A N 1
ATOM 2180 C CA . GLN A 1 269 ? 48.094 -30.922 -24.797 1 35.78 269 GLN A CA 1
ATOM 2181 C C . GLN A 1 269 ? 48.438 -30.594 -26.25 1 35.78 269 GLN A C 1
ATOM 2183 O O . GLN A 1 269 ? 47.594 -30.203 -27.031 1 35.78 269 GLN A O 1
ATOM 2188 N N . PRO A 1 270 ? 49.719 -30.297 -26.562 1 36.09 270 PRO A N 1
ATOM 2189 C CA . PRO A 1 270 ? 50.188 -29.859 -27.891 1 36.09 270 PRO A CA 1
ATOM 2190 C C . PRO A 1 270 ? 49.625 -30.734 -29.016 1 36.09 270 PRO A C 1
ATOM 2192 O O . PRO A 1 270 ? 49.438 -31.938 -28.828 1 36.09 270 PRO A O 1
ATOM 2195 N N . PRO A 1 271 ? 48.812 -30.188 -29.922 1 33.91 271 PRO A N 1
ATOM 2196 C CA . PRO A 1 271 ? 48.156 -30.969 -30.969 1 33.91 271 PRO A CA 1
ATOM 2197 C C . PRO A 1 271 ? 49.094 -31.938 -31.672 1 33.91 271 PRO A C 1
ATOM 2199 O O . PRO A 1 271 ? 50.219 -31.562 -32.031 1 33.91 271 PRO A O 1
ATOM 2202 N N . VAL A 1 272 ? 49.219 -33.125 -31.172 1 33.19 272 VAL A N 1
ATOM 2203 C CA . VAL A 1 272 ? 50.031 -34.125 -31.828 1 33.19 272 VAL A CA 1
ATOM 2204 C C . VAL A 1 272 ? 49.812 -34.062 -33.344 1 33.19 272 VAL A C 1
ATOM 2206 O O . VAL A 1 272 ? 48.688 -34.031 -33.812 1 33.19 272 VAL A O 1
ATOM 2209 N N . HIS A 1 273 ? 50.719 -33.406 -34.094 1 31.69 273 HIS A N 1
ATOM 2210 C CA . HIS A 1 273 ? 50.812 -33.25 -35.562 1 31.69 273 HIS A CA 1
ATOM 2211 C C . HIS A 1 273 ? 50.625 -34.594 -36.25 1 31.69 273 HIS A C 1
ATOM 2213 O O . HIS A 1 273 ? 51.531 -35.438 -36.25 1 31.69 273 HIS A O 1
ATOM 2219 N N . GLU A 1 274 ? 49.438 -35.281 -35.969 1 27.86 274 GLU A N 1
ATOM 2220 C CA . GLU A 1 274 ? 49.281 -36.594 -36.594 1 27.86 274 GLU A CA 1
ATOM 2221 C C . GLU A 1 274 ? 49.5 -36.469 -38.125 1 27.86 274 GLU A C 1
ATOM 2223 O O . GLU A 1 274 ? 48.875 -35.656 -38.781 1 27.86 274 GLU A O 1
ATOM 2228 N N . GLU A 1 275 ? 50.719 -36.75 -38.562 1 29.5 275 GLU A N 1
ATOM 2229 C CA . GLU A 1 275 ? 51.156 -36.906 -39.938 1 29.5 275 GLU A CA 1
ATOM 2230 C C . GLU A 1 275 ? 50.219 -37.781 -40.719 1 29.5 275 GLU A C 1
ATOM 2232 O O . GLU A 1 275 ? 50.156 -39 -40.5 1 29.5 275 GLU A O 1
ATOM 2237 N N . LYS A 1 276 ? 48.969 -37.25 -40.906 1 27.94 276 LYS A N 1
ATOM 2238 C CA . LYS A 1 276 ? 47.969 -38.031 -41.594 1 27.94 276 LYS A CA 1
ATOM 2239 C C . LYS A 1 276 ? 48.469 -38.5 -42.969 1 27.94 276 LYS A C 1
ATOM 2241 O O . LYS A 1 276 ? 48.875 -37.688 -43.781 1 27.94 276 LYS A O 1
ATOM 2246 N N . VAL A 1 277 ? 49.031 -39.688 -42.969 1 26.97 277 VAL A N 1
ATOM 2247 C CA . VAL A 1 277 ? 49.531 -40.469 -44.094 1 26.97 277 VAL A CA 1
ATOM 2248 C C . VAL A 1 277 ? 48.406 -40.562 -45.156 1 26.97 277 VAL A C 1
ATOM 2250 O O . VAL A 1 277 ? 47.25 -40.812 -44.844 1 26.97 277 VAL A O 1
ATOM 2253 N N . HIS A 1 278 ? 48.562 -39.906 -46.312 1 25.78 278 HIS A N 1
ATOM 2254 C CA . HIS A 1 278 ? 47.812 -39.719 -47.562 1 25.78 278 HIS A CA 1
ATOM 2255 C C . HIS A 1 278 ? 47.406 -41.031 -48.188 1 25.78 278 HIS A C 1
ATOM 2257 O O . HIS A 1 278 ? 47.906 -41.438 -49.219 1 25.78 278 HIS A O 1
ATOM 2263 N N . ASN A 1 279 ? 47.031 -42.031 -47.312 1 24.8 279 ASN A N 1
ATOM 2264 C CA . ASN A 1 279 ? 46.906 -43.281 -48.062 1 24.8 279 ASN A CA 1
ATOM 2265 C C . ASN A 1 279 ? 45.844 -43.188 -49.156 1 24.8 279 ASN A C 1
ATOM 2267 O O . ASN A 1 279 ? 44.75 -42.656 -48.906 1 24.8 279 ASN A O 1
ATOM 2271 N N . ARG A 1 280 ? 46.156 -43.406 -50.438 1 25.92 280 ARG A N 1
ATOM 2272 C CA . ARG A 1 280 ? 45.594 -43.375 -51.781 1 25.92 280 ARG A CA 1
ATOM 2273 C C . ARG A 1 280 ? 44.438 -44.375 -51.938 1 25.92 280 ARG A C 1
ATOM 2275 O O . ARG A 1 280 ? 44 -44.656 -53.031 1 25.92 280 ARG A O 1
ATOM 2282 N N . VAL A 1 281 ? 43.719 -44.812 -50.812 1 26.08 281 VAL A N 1
ATOM 2283 C CA . VAL A 1 281 ? 43.031 -46.062 -51.188 1 26.08 281 VAL A CA 1
ATOM 2284 C C . VAL A 1 281 ? 42 -45.781 -52.281 1 26.08 281 VAL A C 1
ATOM 2286 O O . VAL A 1 281 ? 41.375 -44.719 -52.281 1 26.08 281 VAL A O 1
ATOM 2289 N N . PRO A 1 282 ? 41.906 -46.625 -53.25 1 28.5 282 PRO A N 1
ATOM 2290 C CA . PRO A 1 282 ? 41.25 -46.688 -54.562 1 28.5 282 PRO A CA 1
ATOM 2291 C C . PRO A 1 282 ? 39.719 -46.781 -54.438 1 28.5 282 PRO A C 1
ATOM 2293 O O . PRO A 1 282 ? 39.188 -47.781 -53.969 1 28.5 282 PRO A O 1
ATOM 2296 N N . GLU A 1 283 ? 39 -45.875 -53.75 1 24.08 283 GLU A N 1
ATOM 2297 C CA . GLU A 1 283 ? 37.656 -46.125 -53.281 1 24.08 283 GLU A CA 1
ATOM 2298 C C . GLU A 1 283 ? 36.719 -46.531 -54.406 1 24.08 283 GLU A C 1
ATOM 2300 O O . GLU A 1 283 ? 36.844 -46.031 -55.531 1 24.08 283 GLU A O 1
ATOM 2305 N N . ARG A 1 284 ? 35.875 -47.594 -54.156 1 24.42 284 ARG A N 1
ATOM 2306 C CA . ARG A 1 284 ? 34.938 -48.531 -54.75 1 24.42 284 ARG A CA 1
ATOM 2307 C C . ARG A 1 284 ? 33.688 -47.812 -55.25 1 24.42 284 ARG A C 1
ATOM 2309 O O . ARG A 1 284 ? 33.25 -46.812 -54.656 1 24.42 284 ARG A O 1
ATOM 2316 N N . SER A 1 285 ? 33.281 -47.969 -56.5 1 23.69 285 SER A N 1
ATOM 2317 C CA . SER A 1 285 ? 32.344 -47.438 -57.469 1 23.69 285 SER A CA 1
ATOM 2318 C C . SER A 1 285 ? 30.891 -47.656 -57.031 1 23.69 285 SER A C 1
ATOM 2320 O O . SER A 1 285 ? 29.984 -47.688 -57.875 1 23.69 285 SER A O 1
ATOM 2322 N N . SER A 1 286 ? 30.562 -47.625 -55.688 1 23.03 286 SER A N 1
ATOM 2323 C CA . SER A 1 286 ? 29.266 -48.188 -55.312 1 23.03 286 SER A CA 1
ATOM 2324 C C . SER A 1 286 ? 28.125 -47.375 -55.938 1 23.03 286 SER A C 1
ATOM 2326 O O . SER A 1 286 ? 28.156 -46.156 -55.938 1 23.03 286 SER A O 1
ATOM 2328 N N . GLY A 1 287 ? 27.391 -48.031 -56.844 1 23.64 287 GLY A N 1
ATOM 2329 C CA . GLY A 1 287 ? 26.266 -47.688 -57.688 1 23.64 287 GLY A CA 1
ATOM 2330 C C . GLY A 1 287 ? 25.109 -47.062 -56.938 1 23.64 287 GLY A C 1
ATOM 2331 O O . GLY A 1 287 ? 24.984 -47.25 -55.719 1 23.64 287 GLY A O 1
ATOM 2332 N N . PRO A 1 288 ? 24.391 -46.062 -57.469 1 24.3 288 PRO A N 1
ATOM 2333 C CA . PRO A 1 288 ? 23.531 -44.969 -57.062 1 24.3 288 PRO A CA 1
ATOM 2334 C C . PRO A 1 288 ? 22.188 -45.438 -56.531 1 24.3 288 PRO A C 1
ATOM 2336 O O . PRO A 1 288 ? 21.375 -46 -57.281 1 24.3 288 PRO A O 1
ATOM 2339 N N . GLU A 1 289 ? 22.172 -46.344 -55.5 1 23.8 289 GLU A N 1
ATOM 2340 C CA . GLU A 1 289 ? 20.844 -46.906 -55.281 1 23.8 289 GLU A CA 1
ATOM 2341 C C . GLU A 1 289 ? 19.812 -45.812 -54.969 1 23.8 289 GLU A C 1
ATOM 2343 O O . GLU A 1 289 ? 20.094 -44.875 -54.219 1 23.8 289 GLU A O 1
ATOM 2348 N N . GLN A 1 290 ? 18.766 -45.75 -55.812 1 22.66 290 GLN A N 1
ATOM 2349 C CA . GLN A 1 290 ? 17.672 -44.812 -56 1 22.66 290 GLN A CA 1
ATOM 2350 C C . GLN A 1 290 ? 16.812 -44.688 -54.75 1 22.66 290 GLN A C 1
ATOM 2352 O O . GLN A 1 290 ? 16.469 -45.719 -54.125 1 22.66 290 GLN A O 1
ATOM 2357 N N . PRO A 1 291 ? 16.797 -43.531 -54.031 1 24.17 291 PRO A N 1
ATOM 2358 C CA . PRO A 1 291 ? 16.172 -43.219 -52.75 1 24.17 291 PRO A CA 1
ATOM 2359 C C . PRO A 1 291 ? 14.648 -43.375 -52.781 1 24.17 291 PRO A C 1
ATOM 2361 O O . PRO A 1 291 ? 14 -42.906 -53.719 1 24.17 291 PRO A O 1
ATOM 2364 N N . GLN A 1 292 ? 14.102 -44.469 -52.375 1 24.19 292 GLN A N 1
ATOM 2365 C CA . GLN A 1 292 ? 12.688 -44.812 -52.344 1 24.19 292 GLN A CA 1
ATOM 2366 C C . GLN A 1 292 ? 11.875 -43.781 -51.562 1 24.19 292 GLN A C 1
ATOM 2368 O O . GLN A 1 292 ? 12.328 -43.281 -50.531 1 24.19 292 GLN A O 1
ATOM 2373 N N . PRO A 1 293 ? 10.766 -43.219 -52.188 1 23.73 293 PRO A N 1
ATOM 2374 C CA . PRO A 1 293 ? 9.922 -42.094 -51.781 1 23.73 293 PRO A CA 1
ATOM 2375 C C . PRO A 1 293 ? 9.125 -42.344 -50.5 1 23.73 293 PRO A C 1
ATOM 2377 O O . PRO A 1 293 ? 8.547 -43.438 -50.344 1 23.73 293 PRO A O 1
ATOM 2380 N N . TYR A 1 294 ? 9.672 -42.125 -49.375 1 24.14 294 TYR A N 1
ATOM 2381 C CA . TYR A 1 294 ? 8.961 -42.5 -48.156 1 24.14 294 TYR A CA 1
ATOM 2382 C C . TYR A 1 294 ? 7.613 -41.781 -48.062 1 24.14 294 TYR A C 1
ATOM 2384 O O . TYR A 1 294 ? 7.484 -40.656 -48.469 1 24.14 294 TYR A O 1
ATOM 2392 N N . LYS A 1 295 ? 6.547 -42.469 -48 1 23.53 295 LYS A N 1
ATOM 2393 C CA . LYS A 1 295 ? 5.098 -42.344 -47.938 1 23.53 295 LYS A CA 1
ATOM 2394 C C . LYS A 1 295 ? 4.66 -41.469 -46.781 1 23.53 295 LYS A C 1
ATOM 2396 O O . LYS A 1 295 ? 4.945 -41.75 -45.625 1 23.53 295 LYS A O 1
ATOM 2401 N N . THR A 1 296 ? 4.676 -40.125 -47.094 1 22.86 296 THR A N 1
ATOM 2402 C CA . THR A 1 296 ? 4.199 -39.188 -46.094 1 22.86 296 THR A CA 1
ATOM 2403 C C . THR A 1 296 ? 2.738 -39.438 -45.719 1 22.86 296 THR A C 1
ATOM 2405 O O . THR A 1 296 ? 1.944 -39.812 -46.594 1 22.86 296 THR A O 1
ATOM 2408 N N . ARG A 1 297 ? 2.4 -39.844 -44.594 1 23.48 297 ARG A N 1
ATOM 2409 C CA . ARG A 1 297 ? 1.041 -40.312 -44.344 1 23.48 297 ARG A CA 1
ATOM 2410 C C . ARG A 1 297 ? 0.015 -39.25 -44.75 1 23.48 297 ARG A C 1
ATOM 2412 O O . ARG A 1 297 ? -0.963 -39.594 -45.438 1 23.48 297 ARG A O 1
ATOM 2419 N N . VAL A 1 298 ? -0.365 -38.188 -43.875 1 25.83 298 VAL A N 1
ATOM 2420 C CA . VAL A 1 298 ? -1.753 -37.75 -43.906 1 25.83 298 VAL A CA 1
ATOM 2421 C C . VAL A 1 298 ? -1.937 -36.75 -45.062 1 25.83 298 VAL A C 1
ATOM 2423 O O . VAL A 1 298 ? -0.996 -36.031 -45.438 1 25.83 298 VAL A O 1
ATOM 2426 N N . GLY A 1 299 ? -2.975 -36.625 -45.969 1 21.11 299 GLY A N 1
ATOM 2427 C CA . GLY A 1 299 ? -3.561 -36.188 -47.219 1 21.11 299 GLY A CA 1
ATOM 2428 C C . GLY A 1 299 ? -3.707 -34.656 -47.312 1 21.11 299 GLY A C 1
ATOM 2429 O O . GLY A 1 299 ? -4.176 -34.156 -48.312 1 21.11 299 GLY A O 1
ATOM 2430 N N . ARG A 1 300 ? -3.998 -33.781 -46.281 1 24 300 ARG A N 1
ATOM 2431 C CA . ARG A 1 300 ? -4.832 -32.656 -46.688 1 24 300 ARG A CA 1
ATOM 2432 C C . ARG A 1 300 ? -4.008 -31.625 -47.438 1 24 300 ARG A C 1
ATOM 2434 O O . ARG A 1 300 ? -2.844 -31.391 -47.125 1 24 300 ARG A O 1
ATOM 2441 N N . GLU A 1 301 ? -4.422 -31.234 -48.625 1 22.09 301 GLU A N 1
ATOM 2442 C CA . GLU A 1 301 ? -3.873 -30.391 -49.688 1 22.09 301 GLU A CA 1
ATOM 2443 C C . GLU A 1 301 ? -3.852 -28.922 -49.281 1 22.09 301 GLU A C 1
ATOM 2445 O O . GLU A 1 301 ? -4.879 -28.375 -48.875 1 22.09 301 GLU A O 1
ATOM 2450 N N . VAL A 1 302 ? -3.039 -28.375 -48.531 1 20.03 302 VAL A N 1
ATOM 2451 C CA . VAL A 1 302 ? -3.205 -26.969 -48.188 1 20.03 302 VAL A CA 1
ATOM 2452 C C . VAL A 1 302 ? -2.822 -26.078 -49.375 1 20.03 302 VAL A C 1
ATOM 2454 O O . VAL A 1 302 ? -1.74 -26.234 -49.938 1 20.03 302 VAL A O 1
ATOM 2457 N N . ARG A 1 303 ? -3.832 -25.25 -50.031 1 25.33 303 ARG A N 1
ATOM 2458 C CA . ARG A 1 303 ? -3.836 -24.438 -51.25 1 25.33 303 ARG A CA 1
ATOM 2459 C C . ARG A 1 303 ? -2.846 -23.281 -51.125 1 25.33 303 ARG A C 1
ATOM 2461 O O . ARG A 1 303 ? -2.609 -22.766 -50.031 1 25.33 303 ARG A O 1
ATOM 2468 N N . SER A 1 304 ? -1.973 -23.031 -52.125 1 21.66 304 SER A N 1
ATOM 2469 C CA . SER A 1 304 ? -0.896 -22.062 -52.344 1 21.66 304 SER A CA 1
ATOM 2470 C C . SER A 1 304 ? -1.428 -20.641 -52.344 1 21.66 304 SER A C 1
ATOM 2472 O O . SER A 1 304 ? -2.51 -20.375 -52.875 1 21.66 304 SER A O 1
ATOM 2474 N N . PRO A 1 305 ? -1.048 -19.75 -51.438 1 21.89 305 PRO A N 1
ATOM 2475 C CA . PRO A 1 305 ? -1.514 -18.359 -51.594 1 21.89 305 PRO A CA 1
ATOM 2476 C C . PRO A 1 305 ? -1.129 -17.734 -52.906 1 21.89 305 PRO A C 1
ATOM 2478 O O . PRO A 1 305 ? -0.058 -18.016 -53.469 1 21.89 305 PRO A O 1
ATOM 2481 N N . LYS A 1 306 ? -2.039 -17.203 -53.812 1 23.14 306 LYS A N 1
ATOM 2482 C CA . LYS A 1 306 ? -1.965 -16.578 -55.125 1 23.14 306 LYS A CA 1
ATOM 2483 C C . LYS A 1 306 ? -1.085 -15.328 -55.094 1 23.14 306 LYS A C 1
ATOM 2485 O O . LYS A 1 306 ? -1.041 -14.617 -54.094 1 23.14 306 LYS A O 1
ATOM 2490 N N . ARG A 1 307 ? -0.143 -15.086 -56.125 1 22.86 307 ARG A N 1
ATOM 2491 C CA . ARG A 1 307 ? 0.86 -14.086 -56.469 1 22.86 307 ARG A CA 1
ATOM 2492 C C . ARG A 1 307 ? 0.203 -12.773 -56.875 1 22.86 307 ARG A C 1
ATOM 2494 O O . ARG A 1 307 ? -0.679 -12.75 -57.75 1 22.86 307 ARG A O 1
ATOM 2501 N N . TYR A 1 308 ? -0.083 -11.703 -56.094 1 23.23 308 TYR A N 1
ATOM 2502 C CA . TYR A 1 308 ? -0.62 -10.398 -56.469 1 23.23 308 TYR A CA 1
ATOM 2503 C C . TYR A 1 308 ? 0.254 -9.734 -57.531 1 23.23 308 TYR A C 1
ATOM 2505 O O . TYR A 1 308 ? 1.314 -9.188 -57.219 1 23.23 308 TYR A O 1
ATOM 2513 N N . GLU A 1 309 ? 0.694 -10.273 -58.656 1 22.66 309 GLU A N 1
ATOM 2514 C CA . GLU A 1 309 ? 1.301 -9.594 -59.812 1 22.66 309 GLU A CA 1
ATOM 2515 C C . GLU A 1 309 ? 0.441 -8.422 -60.25 1 22.66 309 GLU A C 1
ATOM 2517 O O . GLU A 1 309 ? 0.966 -7.387 -60.688 1 22.66 309 GLU A O 1
ATOM 2522 N N . ASP A 1 310 ? -0.864 -8.594 -60.781 1 21.83 310 ASP A N 1
ATOM 2523 C CA . ASP A 1 310 ? -1.371 -7.988 -62 1 21.83 310 ASP A CA 1
ATOM 2524 C C . ASP A 1 310 ? -1.716 -6.516 -61.781 1 21.83 310 ASP A C 1
ATOM 2526 O O . ASP A 1 310 ? -2.264 -5.863 -62.688 1 21.83 310 ASP A O 1
ATOM 2530 N N . TYR A 1 311 ? -2.188 -5.965 -60.625 1 24.91 311 TYR A N 1
ATOM 2531 C CA . TYR A 1 311 ? -2.83 -4.699 -60.969 1 24.91 311 TYR A CA 1
ATOM 2532 C C . TYR A 1 311 ? -1.799 -3.648 -61.344 1 24.91 311 TYR A C 1
ATOM 2534 O O . TYR A 1 311 ? -1.052 -3.154 -60.5 1 24.91 311 TYR A O 1
ATOM 2542 N N . MET A 1 312 ? -1.198 -3.832 -62.594 1 21.44 312 MET A N 1
ATOM 2543 C CA . MET A 1 312 ? -0.716 -2.771 -63.469 1 21.44 312 MET A CA 1
ATOM 2544 C C . MET A 1 312 ? -1.735 -1.642 -63.562 1 21.44 312 MET A C 1
ATOM 2546 O O . MET A 1 312 ? -2.939 -1.891 -63.656 1 21.44 312 MET A O 1
ATOM 2550 N N . MET B 1 1 ? 19.562 12.562 21.219 1 55.59 1 MET B N 1
ATOM 2551 C CA . MET B 1 1 ? 18.312 11.812 21.109 1 55.59 1 MET B CA 1
ATOM 2552 C C . MET B 1 1 ? 17.562 11.82 22.438 1 55.59 1 MET B C 1
ATOM 2554 O O . MET B 1 1 ? 18.172 11.773 23.516 1 55.59 1 MET B O 1
ATOM 2558 N N . LYS B 1 2 ? 16.359 12.398 22.516 1 48.31 2 LYS B N 1
ATOM 2559 C CA . LYS B 1 2 ? 15.484 12.258 23.672 1 48.31 2 LYS B CA 1
ATOM 2560 C C . LYS B 1 2 ? 14.359 11.266 23.391 1 48.31 2 LYS B C 1
ATOM 2562 O O . LYS B 1 2 ? 13.469 11.539 22.578 1 48.31 2 LYS B O 1
ATOM 2567 N N . ASN B 1 3 ? 14.133 10.148 24.062 1 64.81 3 ASN B N 1
ATOM 2568 C CA . ASN B 1 3 ? 13.094 9.125 23.984 1 64.81 3 ASN B CA 1
ATOM 2569 C C . ASN B 1 3 ? 12.867 8.672 22.547 1 64.81 3 ASN B C 1
ATOM 2571 O O . ASN B 1 3 ? 11.727 8.562 22.109 1 64.81 3 ASN B O 1
ATOM 2575 N N . GLU B 1 4 ? 13.844 8.602 21.656 1 81.5 4 GLU B N 1
ATOM 2576 C CA . GLU B 1 4 ? 13.867 8.102 20.281 1 81.5 4 GLU B CA 1
ATOM 2577 C C . GLU B 1 4 ? 13.539 9.203 19.281 1 81.5 4 GLU B C 1
ATOM 2579 O O . GLU B 1 4 ? 13.328 8.93 18.094 1 81.5 4 GLU B O 1
ATOM 2584 N N . ARG B 1 5 ? 13.477 10.469 19.875 1 90.56 5 ARG B N 1
ATOM 2585 C CA . ARG B 1 5 ? 13.219 11.609 19.016 1 90.56 5 ARG B CA 1
ATOM 2586 C C . ARG B 1 5 ? 14.516 12.344 18.672 1 90.56 5 ARG B C 1
ATOM 2588 O O . ARG B 1 5 ? 15.477 12.305 19.438 1 90.56 5 ARG B O 1
ATOM 2595 N N . ILE B 1 6 ? 14.461 13.055 17.578 1 95.56 6 ILE B N 1
ATOM 2596 C CA . ILE B 1 6 ? 15.617 13.82 17.125 1 95.56 6 ILE B CA 1
ATOM 2597 C C . ILE B 1 6 ? 15.523 15.25 17.641 1 95.56 6 ILE B C 1
ATOM 2599 O O . ILE B 1 6 ? 14.531 15.945 17.391 1 95.56 6 ILE B O 1
ATOM 2603 N N . VAL B 1 7 ? 16.516 15.68 18.375 1 96.81 7 VAL B N 1
ATOM 2604 C CA . VAL B 1 7 ? 16.562 17.062 18.844 1 96.81 7 VAL B CA 1
ATOM 2605 C C . VAL B 1 7 ? 17.016 17.984 17.719 1 96.81 7 VAL B C 1
ATOM 2607 O O . VAL B 1 7 ? 18.094 17.812 17.172 1 96.81 7 VAL B O 1
ATOM 2610 N N . ILE B 1 8 ? 16.203 18.969 17.469 1 97.31 8 ILE B N 1
ATOM 2611 C CA . ILE B 1 8 ? 16.438 19.828 16.312 1 97.31 8 ILE B CA 1
ATOM 2612 C C . ILE B 1 8 ? 17.172 21.094 16.781 1 97.31 8 ILE B C 1
ATOM 2614 O O . ILE B 1 8 ? 16.688 21.812 17.656 1 97.31 8 ILE B O 1
ATOM 2618 N N . PRO B 1 9 ? 18.297 21.375 16.172 1 96.69 9 PRO B N 1
ATOM 2619 C CA . PRO B 1 9 ? 18.969 22.641 16.5 1 96.69 9 PRO B CA 1
ATOM 2620 C C . PRO B 1 9 ? 18.141 23.859 16.078 1 96.69 9 PRO B C 1
ATOM 2622 O O . PRO B 1 9 ? 17.328 23.781 15.156 1 96.69 9 PRO B O 1
ATOM 2625 N N . GLU B 1 10 ? 18.391 24.938 16.719 1 97.31 10 GLU B N 1
ATOM 2626 C CA . GLU B 1 10 ? 17.609 26.156 16.531 1 97.31 10 GLU B CA 1
ATOM 2627 C C . GLU B 1 10 ? 17.594 26.594 15.078 1 97.31 10 GLU B C 1
ATOM 2629 O O . GLU B 1 10 ? 16.562 27 14.555 1 97.31 10 GLU B O 1
ATOM 2634 N N . VAL B 1 11 ? 18.688 26.469 14.43 1 97.44 11 VAL B N 1
ATOM 2635 C CA . VAL B 1 11 ? 18.875 26.984 13.078 1 97.44 11 VAL B CA 1
ATOM 2636 C C . VAL B 1 11 ? 17.984 26.234 12.102 1 97.44 11 VAL B C 1
ATOM 2638 O O . VAL B 1 11 ? 17.578 26.766 11.07 1 97.44 11 VAL B O 1
ATOM 2641 N N . LEU B 1 12 ? 17.562 25 12.469 1 97.62 12 LEU B N 1
ATOM 2642 C CA . LEU B 1 12 ? 16.812 24.141 11.555 1 97.62 12 LEU B CA 1
ATOM 2643 C C . LEU B 1 12 ? 15.336 24.141 11.914 1 97.62 12 LEU B C 1
ATOM 2645 O O . LEU B 1 12 ? 14.516 23.594 11.172 1 97.62 12 LEU B O 1
ATOM 2649 N N . GLN B 1 13 ? 14.977 24.688 13.008 1 97.81 13 GLN B N 1
ATOM 2650 C CA . GLN B 1 13 ? 13.625 24.578 13.547 1 97.81 13 GLN B CA 1
ATOM 2651 C C . GLN B 1 13 ? 12.609 25.219 12.594 1 97.81 13 GLN B C 1
ATOM 2653 O O . GLN B 1 13 ? 11.539 24.656 12.359 1 97.81 13 GLN B O 1
ATOM 2658 N N . PRO B 1 14 ? 12.938 26.375 11.953 1 97.31 14 PRO B N 1
ATOM 2659 C CA . PRO B 1 14 ? 11.977 26.953 11.008 1 97.31 14 PRO B CA 1
ATOM 2660 C C . PRO B 1 14 ? 11.688 26.031 9.828 1 97.31 14 PRO B C 1
ATOM 2662 O O . PRO B 1 14 ? 10.531 25.922 9.391 1 97.31 14 PRO B O 1
ATOM 2665 N N . GLU B 1 15 ? 12.664 25.375 9.375 1 96.94 15 GLU B N 1
ATOM 2666 C CA . GLU B 1 15 ? 12.492 24.453 8.258 1 96.94 15 GLU B CA 1
ATOM 2667 C C . GLU B 1 15 ? 11.648 23.25 8.664 1 96.94 15 GLU B C 1
ATOM 2669 O O . GLU B 1 15 ? 10.781 22.812 7.91 1 96.94 15 GLU B O 1
ATOM 2674 N N . ILE B 1 16 ? 11.883 22.734 9.797 1 97.88 16 ILE B N 1
ATOM 2675 C CA . ILE B 1 16 ? 11.148 21.578 10.289 1 97.88 16 ILE B CA 1
ATOM 2676 C C . ILE B 1 16 ? 9.688 21.953 10.516 1 97.88 16 ILE B C 1
ATOM 2678 O O . ILE B 1 16 ? 8.789 21.156 10.25 1 97.88 16 ILE B O 1
ATOM 2682 N N . LEU B 1 17 ? 9.422 23.172 10.961 1 97.81 17 LEU B N 1
ATOM 2683 C CA . LEU B 1 17 ? 8.055 23.656 11.133 1 97.81 17 LEU B CA 1
ATOM 2684 C C . LEU B 1 17 ? 7.312 23.656 9.797 1 97.81 17 LEU B C 1
ATOM 2686 O O . LEU B 1 17 ? 6.145 23.266 9.734 1 97.81 17 LEU B O 1
ATOM 2690 N N . GLU B 1 18 ? 8.008 24.031 8.82 1 95.06 18 GLU B N 1
ATOM 2691 C CA . GLU B 1 18 ? 7.418 24.047 7.488 1 95.06 18 GLU B CA 1
ATOM 2692 C C . GLU B 1 18 ? 7.078 22.625 7.027 1 95.06 18 GLU B C 1
ATOM 2694 O O . GLU B 1 18 ? 6.02 22.391 6.438 1 95.06 18 GLU B O 1
ATOM 2699 N N . TYR B 1 19 ? 7.949 21.719 7.312 1 96.06 19 TYR B N 1
ATOM 2700 C CA . TYR B 1 19 ? 7.719 20.328 6.941 1 96.06 19 TYR B CA 1
ATOM 2701 C C . TYR B 1 19 ? 6.527 19.75 7.695 1 96.06 19 TYR B C 1
ATOM 2703 O O . TYR B 1 19 ? 5.727 19 7.129 1 96.06 19 TYR B O 1
ATOM 2711 N N . LEU B 1 20 ? 6.43 20.109 8.898 1 96.62 20 LEU B N 1
ATOM 2712 C CA . LEU B 1 20 ? 5.348 19.625 9.742 1 96.62 20 LEU B CA 1
ATOM 2713 C C . LEU B 1 20 ? 3.996 20.125 9.242 1 96.62 20 LEU B C 1
ATOM 2715 O O . LEU B 1 20 ? 2.965 19.5 9.477 1 96.62 20 LEU B O 1
ATOM 2719 N N . HIS B 1 21 ? 4 21.203 8.531 1 95.38 21 HIS B N 1
ATOM 2720 C CA . HIS B 1 21 ? 2.744 21.859 8.18 1 95.38 21 HIS B CA 1
ATOM 2721 C C . HIS B 1 21 ? 2.383 21.609 6.719 1 95.38 21 HIS B C 1
ATOM 2723 O O . HIS B 1 21 ? 1.48 22.25 6.18 1 95.38 21 HIS B O 1
ATOM 2729 N N . VAL B 1 22 ? 3.053 20.766 6.066 1 92.94 22 VAL B N 1
ATOM 2730 C CA . VAL B 1 22 ? 2.842 20.5 4.648 1 92.94 22 VAL B CA 1
ATOM 2731 C C . VAL B 1 22 ? 1.411 20.016 4.418 1 92.94 22 VAL B C 1
ATOM 2733 O O . VAL B 1 22 ? 0.782 20.375 3.418 1 92.94 22 VAL B O 1
ATOM 2736 N N . GLY B 1 23 ? 0.839 19.266 5.309 1 91.25 23 GLY B N 1
ATOM 2737 C CA . GLY B 1 23 ? -0.497 18.703 5.148 1 91.25 23 GLY B CA 1
ATOM 2738 C C . GLY B 1 23 ? -1.587 19.609 5.688 1 91.25 23 GLY B C 1
ATOM 2739 O O . GLY B 1 23 ? -2.775 19.312 5.543 1 91.25 23 GLY B O 1
ATOM 2740 N N . HIS B 1 24 ? -1.169 20.703 6.312 1 92.75 24 HIS B N 1
ATOM 2741 C CA . HIS B 1 24 ? -2.094 21.672 6.867 1 92.75 24 HIS B CA 1
ATOM 2742 C C . HIS B 1 24 ? -3.066 21.031 7.844 1 92.75 24 HIS B C 1
ATOM 2744 O O . HIS B 1 24 ? -4.266 21.312 7.816 1 92.75 24 HIS B O 1
ATOM 2750 N N . PHE B 1 25 ? -2.553 20.172 8.602 1 92.5 25 PHE B N 1
ATOM 2751 C CA . PHE B 1 25 ? -3.373 19.531 9.625 1 92.5 25 PHE B CA 1
ATOM 2752 C C . PHE B 1 25 ? -3.525 20.422 10.844 1 92.5 25 PHE B C 1
ATOM 2754 O O . PHE B 1 25 ? -2.791 21.406 10.992 1 92.5 25 PHE B O 1
ATOM 2761 N N . GLY B 1 26 ? -4.461 20.094 11.664 1 92.06 26 GLY B N 1
ATOM 2762 C CA . GLY B 1 26 ? -4.738 20.906 12.852 1 92.06 26 GLY B CA 1
ATOM 2763 C C . GLY B 1 26 ? -3.596 20.891 13.852 1 92.06 26 GLY B C 1
ATOM 2764 O O . GLY B 1 26 ? -2.662 20.109 13.734 1 92.06 26 GLY B O 1
ATOM 2765 N N . ILE B 1 27 ? -3.748 21.75 14.805 1 94.88 27 ILE B N 1
ATOM 2766 C CA . ILE B 1 27 ? -2.693 22 15.781 1 94.88 27 ILE B CA 1
ATOM 2767 C C . ILE B 1 27 ? -2.385 20.703 16.531 1 94.88 27 ILE B C 1
ATOM 2769 O O . ILE B 1 27 ? -1.229 20.281 16.609 1 94.88 27 ILE B O 1
ATOM 2773 N N . GLU B 1 28 ? -3.369 20.031 17.031 1 95.19 28 GLU B N 1
ATOM 2774 C CA . GLU B 1 28 ? -3.15 18.844 17.859 1 95.19 28 GLU B CA 1
ATOM 2775 C C . GLU B 1 28 ? -2.582 17.688 17.031 1 95.19 28 GLU B C 1
ATOM 2777 O O . GLU B 1 28 ? -1.697 16.969 17.5 1 95.19 28 GLU B O 1
ATOM 2782 N N . LYS B 1 29 ? -3.066 17.547 15.891 1 95 29 LYS B N 1
ATOM 2783 C CA . LYS B 1 29 ? -2.557 16.5 15.016 1 95 29 LYS B CA 1
ATOM 2784 C C . LYS B 1 29 ? -1.104 16.766 14.633 1 95 29 LYS B C 1
ATOM 2786 O O . LYS B 1 29 ? -0.289 15.836 14.602 1 95 29 LYS B O 1
ATOM 2791 N N . THR B 1 30 ? -0.798 17.984 14.352 1 97.25 30 THR B N 1
ATOM 2792 C CA . THR B 1 30 ? 0.567 18.344 13.984 1 97.25 30 THR B CA 1
ATOM 2793 C C . THR B 1 30 ? 1.515 18.141 15.164 1 97.25 30 THR B C 1
ATOM 2795 O O . THR B 1 30 ? 2.629 17.641 14.992 1 97.25 30 THR B O 1
ATOM 2798 N N . LYS B 1 31 ? 1.055 18.547 16.344 1 97.62 31 LYS B N 1
ATOM 2799 C CA . LYS B 1 31 ? 1.857 18.312 17.547 1 97.62 31 LYS B CA 1
ATOM 2800 C C . LYS B 1 31 ? 2.115 16.8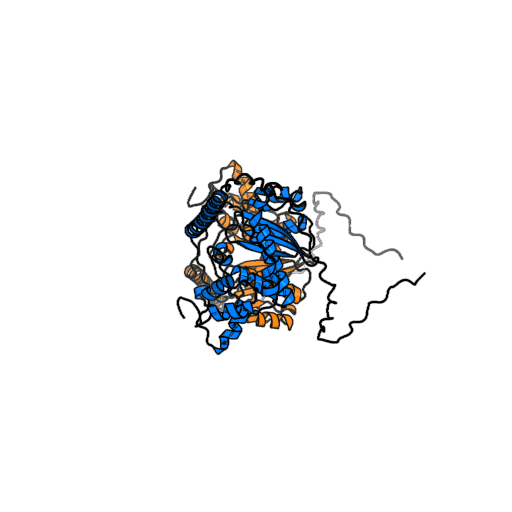28 17.75 1 97.62 31 LYS B C 1
ATOM 2802 O O . LYS B 1 31 ? 3.234 16.422 18.078 1 97.62 31 LYS B O 1
ATOM 2807 N N . ALA B 1 32 ? 1.059 16.062 17.594 1 96.94 32 ALA B N 1
ATOM 2808 C CA . ALA B 1 32 ? 1.178 14.617 17.766 1 96.94 32 ALA B CA 1
ATOM 2809 C C . ALA B 1 32 ? 2.193 14.039 16.781 1 96.94 32 ALA B C 1
ATOM 2811 O O . ALA B 1 32 ? 3.018 13.203 17.156 1 96.94 32 ALA B O 1
ATOM 2812 N N . ARG B 1 33 ? 2.162 14.492 15.562 1 97.38 33 ARG B N 1
ATOM 2813 C CA . ARG B 1 33 ? 3.113 14.039 14.555 1 97.38 33 ARG B CA 1
ATOM 2814 C C . ARG B 1 33 ? 4.535 14.445 14.922 1 97.38 33 ARG B C 1
ATOM 2816 O O . ARG B 1 33 ? 5.461 13.633 14.82 1 97.38 33 ARG B O 1
ATOM 2823 N N . ALA B 1 34 ? 4.68 15.656 15.297 1 97.81 34 ALA B N 1
ATOM 2824 C CA . ALA B 1 34 ? 5.996 16.172 15.672 1 97.81 34 ALA B CA 1
ATOM 2825 C C . ALA B 1 34 ? 6.605 15.344 16.797 1 97.81 34 ALA B C 1
ATOM 2827 O O . ALA B 1 34 ? 7.793 15.008 16.766 1 97.81 34 ALA B O 1
ATOM 2828 N N . ARG B 1 35 ? 5.816 14.945 17.7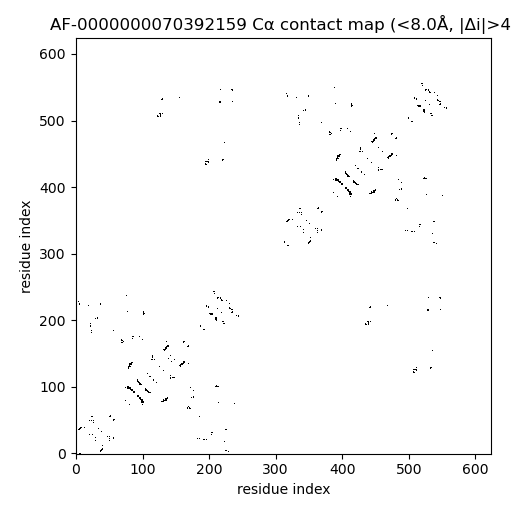03 1 95.94 35 ARG B N 1
ATOM 2829 C CA . ARG B 1 35 ? 6.273 14.234 18.891 1 95.94 35 ARG B CA 1
ATOM 2830 C C . ARG B 1 35 ? 6.75 12.828 18.531 1 95.94 35 ARG B C 1
ATOM 2832 O O . ARG B 1 35 ? 7.438 12.18 19.328 1 95.94 35 ARG B O 1
ATOM 2839 N N . THR B 1 36 ? 6.395 12.375 17.406 1 95.12 36 THR B N 1
ATOM 2840 C CA . THR B 1 36 ? 6.812 11.031 17 1 95.12 36 THR B CA 1
ATOM 2841 C C . THR B 1 36 ? 8.25 11.047 16.484 1 95.12 36 THR B C 1
ATOM 2843 O O . THR B 1 36 ? 8.906 10.008 16.422 1 95.12 36 THR B O 1
ATOM 2846 N N . VAL B 1 37 ? 8.781 12.273 16.141 1 96.12 37 VAL B N 1
ATOM 2847 C CA . VAL B 1 37 ? 10.039 12.18 15.414 1 96.12 37 VAL B CA 1
ATOM 2848 C C . VAL B 1 37 ? 11 13.258 15.898 1 96.12 37 VAL B C 1
ATOM 2850 O O . VAL B 1 37 ? 12.219 13.086 15.836 1 96.12 37 VAL B O 1
ATOM 2853 N N . VAL B 1 38 ? 10.484 14.43 16.375 1 97.31 38 VAL B N 1
ATOM 2854 C CA . VAL B 1 38 ? 11.398 15.531 16.656 1 97.31 38 VAL B CA 1
ATOM 2855 C C . VAL B 1 38 ? 11.062 16.141 18.016 1 97.31 38 VAL B C 1
ATOM 2857 O O . VAL B 1 38 ? 10.016 15.844 18.594 1 97.31 38 VAL B O 1
ATOM 2860 N N . TYR B 1 39 ? 12.023 16.891 18.438 1 97.38 39 TYR B N 1
ATOM 2861 C CA . TYR B 1 39 ? 11.828 17.625 19.688 1 97.38 39 TYR B CA 1
ATOM 2862 C C . TYR B 1 39 ? 12.719 18.859 19.75 1 97.38 39 TYR B C 1
ATOM 2864 O O . TYR B 1 39 ? 13.867 18.828 19.297 1 97.38 39 TYR B O 1
ATOM 2872 N N . TRP B 1 40 ? 12.242 19.938 20.203 1 97.5 40 TRP B N 1
ATOM 2873 C CA . TRP B 1 40 ? 12.992 21.094 20.703 1 97.5 40 TRP B CA 1
ATOM 2874 C C . TRP B 1 40 ? 12.172 21.891 21.703 1 97.5 40 TRP B C 1
ATOM 2876 O O . TRP B 1 40 ? 10.953 21.734 21.781 1 97.5 40 TRP B O 1
ATOM 2886 N N . MET B 1 41 ? 12.867 22.578 22.5 1 96.5 41 MET B N 1
ATOM 2887 C CA . MET B 1 41 ? 12.188 23.375 23.5 1 96.5 41 MET B CA 1
ATOM 2888 C C . MET B 1 41 ? 11.273 24.406 22.859 1 96.5 41 MET B C 1
ATOM 2890 O O . MET B 1 41 ? 11.703 25.141 21.953 1 96.5 41 MET B O 1
ATOM 2894 N N . GLY B 1 42 ? 10.016 24.422 23.266 1 97.56 42 GLY B N 1
ATOM 2895 C CA . GLY B 1 42 ? 9.07 25.391 22.75 1 97.56 42 GLY B CA 1
ATOM 2896 C C . GLY B 1 42 ? 8.367 24.922 21.484 1 97.56 42 GLY B C 1
ATOM 2897 O O . GLY B 1 42 ? 7.621 25.688 20.859 1 97.56 42 GLY B O 1
ATOM 2898 N N . MET B 1 43 ? 8.531 23.766 21.125 1 97.81 43 MET B N 1
ATOM 2899 C CA . MET B 1 43 ? 8.039 23.203 19.859 1 97.81 43 MET B CA 1
ATOM 2900 C C . MET B 1 43 ? 6.523 23.328 19.766 1 97.81 43 MET B C 1
ATOM 2902 O O . MET B 1 43 ? 5.988 23.766 18.75 1 97.81 43 MET B O 1
ATOM 2906 N N . ASN B 1 44 ? 5.852 22.938 20.828 1 98 44 ASN B N 1
ATOM 2907 C CA . ASN B 1 44 ? 4.391 22.953 20.812 1 98 44 ASN B CA 1
ATOM 2908 C C . ASN B 1 44 ? 3.846 24.359 20.594 1 98 44 ASN B C 1
ATOM 2910 O O . ASN B 1 44 ? 2.898 24.547 19.828 1 98 44 ASN B O 1
ATOM 2914 N N . VAL B 1 45 ? 4.414 25.297 21.25 1 98.19 45 VAL B N 1
ATOM 2915 C CA . VAL B 1 45 ? 3.984 26.688 21.156 1 98.19 45 VAL B CA 1
ATOM 2916 C C . VAL B 1 45 ? 4.238 27.203 19.734 1 98.19 45 VAL B C 1
ATOM 2918 O O . VAL B 1 45 ? 3.393 27.891 19.156 1 98.19 45 VAL B O 1
ATOM 2921 N N . GLU B 1 46 ? 5.348 26.906 19.219 1 98.31 46 GLU B N 1
ATOM 2922 C CA . GLU B 1 46 ? 5.715 27.375 17.891 1 98.31 46 GLU B CA 1
ATOM 2923 C C . GLU B 1 46 ? 4.816 26.75 16.812 1 98.31 46 GLU B C 1
ATOM 2925 O O . GLU B 1 46 ? 4.469 27.391 15.836 1 98.31 46 GLU B O 1
ATOM 2930 N N . ILE B 1 47 ? 4.445 25.484 17 1 98.25 47 ILE B N 1
ATOM 2931 C CA . ILE B 1 47 ? 3.52 24.828 16.078 1 98.25 47 ILE B CA 1
ATOM 2932 C C . ILE B 1 47 ? 2.168 25.547 16.109 1 98.25 47 ILE B C 1
ATOM 2934 O O . ILE B 1 47 ? 1.603 25.859 15.07 1 98.25 47 ILE B O 1
ATOM 2938 N N . ALA B 1 48 ? 1.692 25.766 17.266 1 97.88 48 ALA B N 1
ATOM 2939 C CA . ALA B 1 48 ? 0.406 26.438 17.438 1 97.88 48 ALA B CA 1
ATOM 2940 C C . ALA B 1 48 ? 0.427 27.812 16.797 1 97.88 48 ALA B C 1
ATOM 2942 O O . ALA B 1 48 ? -0.524 28.219 16.109 1 97.88 48 ALA B O 1
ATOM 2943 N N . GLU B 1 49 ? 1.462 28.547 17.016 1 97.5 49 GLU B N 1
ATOM 2944 C CA . GLU B 1 49 ? 1.608 29.891 16.453 1 97.5 49 GLU B CA 1
ATOM 2945 C C . GLU B 1 49 ? 1.635 29.844 14.93 1 97.5 49 GLU B C 1
ATOM 2947 O O . GLU B 1 49 ? 0.978 30.656 14.273 1 97.5 49 GLU B O 1
ATOM 2952 N N . MET B 1 50 ? 2.396 28.938 14.414 1 96.75 50 MET B N 1
ATOM 2953 C CA . MET B 1 50 ? 2.504 28.797 12.961 1 96.75 50 MET B CA 1
ATOM 2954 C C . MET B 1 50 ? 1.142 28.531 12.336 1 96.75 50 MET B C 1
ATOM 2956 O O . MET B 1 50 ? 0.754 29.188 11.367 1 96.75 50 MET B O 1
ATOM 2960 N N . ILE B 1 51 ? 0.419 27.625 12.875 1 95 51 ILE B N 1
ATOM 2961 C CA . ILE B 1 51 ? -0.845 27.188 12.289 1 95 51 ILE B CA 1
ATOM 2962 C C . ILE B 1 51 ? -1.898 28.281 12.469 1 95 51 ILE B C 1
ATOM 2964 O O . ILE B 1 51 ? -2.738 28.5 11.594 1 95 51 ILE B O 1
ATOM 2968 N N . SER B 1 52 ? -1.852 28.984 13.555 1 94.5 52 SER B N 1
ATOM 2969 C CA . SER B 1 52 ? -2.805 30.062 13.82 1 94.5 52 SER B CA 1
ATOM 2970 C C . SER B 1 52 ? -2.635 31.219 12.836 1 94.5 52 SER B C 1
ATOM 2972 O O . SER B 1 52 ? -3.574 31.969 12.586 1 94.5 52 SER B O 1
ATOM 2974 N N . LYS B 1 53 ? -1.524 31.312 12.234 1 93.56 53 LYS B N 1
ATOM 2975 C CA . LYS B 1 53 ? -1.228 32.406 11.312 1 93.56 53 LYS B CA 1
ATOM 2976 C C . LYS B 1 53 ? -1.383 31.953 9.859 1 93.56 53 LYS B C 1
ATOM 2978 O O . LYS B 1 53 ? -1.207 32.75 8.938 1 93.56 53 LYS B O 1
ATOM 2983 N N . CYS B 1 54 ? -1.608 30.703 9.719 1 92 54 CYS B N 1
ATOM 2984 C CA . CYS B 1 54 ? -1.731 30.172 8.359 1 92 54 CYS B CA 1
ATOM 2985 C C . CYS B 1 54 ? -3.088 30.531 7.762 1 92 54 CYS B C 1
ATOM 2987 O O . CYS B 1 54 ? -4.125 30.078 8.25 1 92 54 CYS B O 1
ATOM 2989 N N . ASN B 1 55 ? -3.15 31.219 6.66 1 87.38 55 ASN B N 1
ATOM 2990 C CA . ASN B 1 55 ? -4.375 31.719 6.055 1 87.38 55 ASN B CA 1
ATOM 2991 C C . ASN B 1 55 ? -5.262 30.578 5.551 1 87.38 55 ASN B C 1
ATOM 2993 O O . ASN B 1 55 ? -6.449 30.531 5.871 1 87.38 55 ASN B O 1
ATOM 2997 N N . PRO B 1 56 ? -4.684 29.688 4.836 1 86 56 PRO B N 1
ATOM 2998 C CA . PRO B 1 56 ? -5.531 28.594 4.391 1 86 56 PRO B CA 1
ATOM 2999 C C . PRO B 1 56 ? -6.176 27.828 5.551 1 86 56 PRO B C 1
ATOM 3001 O O . PRO B 1 56 ? -7.34 27.438 5.465 1 86 56 PRO B O 1
ATOM 3004 N N . CYS B 1 57 ? -5.453 27.578 6.539 1 89.12 57 CYS B N 1
ATOM 3005 C CA . CYS B 1 57 ? -5.977 26.828 7.676 1 89.12 57 CYS B CA 1
ATOM 3006 C C . CYS B 1 57 ? -7.062 27.625 8.391 1 89.12 57 CYS B C 1
ATOM 3008 O O . CYS B 1 57 ? -8.062 27.062 8.836 1 89.12 57 CYS B O 1
ATOM 3010 N N . THR B 1 58 ? -6.93 28.875 8.562 1 85.5 58 THR B N 1
ATOM 3011 C CA . THR B 1 58 ? -7.914 29.734 9.219 1 85.5 58 THR B CA 1
ATOM 3012 C C . THR B 1 58 ? -9.195 29.812 8.398 1 85.5 58 THR B C 1
ATOM 3014 O O . THR B 1 58 ? -10.297 29.812 8.953 1 85.5 58 THR B O 1
ATOM 3017 N N . ASP B 1 59 ? -9.062 29.906 7.102 1 82.38 59 ASP B N 1
ATOM 3018 C CA . ASP B 1 59 ? -10.195 30.016 6.191 1 82.38 59 ASP B CA 1
ATOM 3019 C C . ASP B 1 59 ? -11.07 28.766 6.258 1 82.38 59 ASP B C 1
ATOM 3021 O O . ASP B 1 59 ? -12.297 28.844 6.176 1 82.38 59 ASP B O 1
ATOM 3025 N N . PHE B 1 60 ? -10.484 27.609 6.465 1 81.38 60 PHE B N 1
ATOM 3026 C CA . PHE B 1 60 ? -11.234 26.359 6.43 1 81.38 60 PHE B CA 1
ATOM 3027 C C . PHE B 1 60 ? -11.766 26.016 7.816 1 81.38 60 PHE B C 1
ATOM 3029 O O . PHE B 1 60 ? -12.656 25.172 7.953 1 81.38 60 PHE B O 1
ATOM 3036 N N . ARG B 1 61 ? -11.203 26.312 8.938 1 71.31 61 ARG B N 1
ATOM 3037 C CA . ARG B 1 61 ? -11.633 26.016 10.305 1 71.31 61 ARG B CA 1
ATOM 3038 C C . ARG B 1 61 ? -13.094 26.406 10.508 1 71.31 61 ARG B C 1
ATOM 3040 O O . ARG B 1 61 ? -13.844 25.703 11.188 1 71.31 61 ARG B O 1
ATOM 3047 N N . ASN B 1 62 ? -13.594 27.359 10.086 1 57.16 62 ASN B N 1
ATOM 3048 C CA . ASN B 1 62 ? -14.914 27.938 10.344 1 57.16 62 ASN B CA 1
ATOM 3049 C C . ASN B 1 62 ? -16.016 27.109 9.688 1 57.16 62 ASN B C 1
ATOM 3051 O O . ASN B 1 62 ? -17.188 27.25 10.031 1 57.16 62 ASN B O 1
ATOM 3055 N N . LYS B 1 63 ? -15.766 26.109 8.922 1 54.59 63 LYS B N 1
ATOM 3056 C CA . LYS B 1 63 ? -16.828 25.5 8.117 1 54.59 63 LYS B CA 1
ATOM 3057 C C . LYS B 1 63 ? -17.156 24.094 8.617 1 54.59 63 LYS B C 1
ATOM 3059 O O . LYS B 1 63 ? -18.047 23.438 8.07 1 54.59 63 LYS B O 1
ATOM 3064 N N . ASN B 1 64 ? -16.516 23.469 9.672 1 56.41 64 ASN B N 1
ATOM 3065 C CA . ASN B 1 64 ? -16.734 22.031 9.812 1 56.41 64 ASN B CA 1
ATOM 3066 C C . ASN B 1 64 ? -17.453 2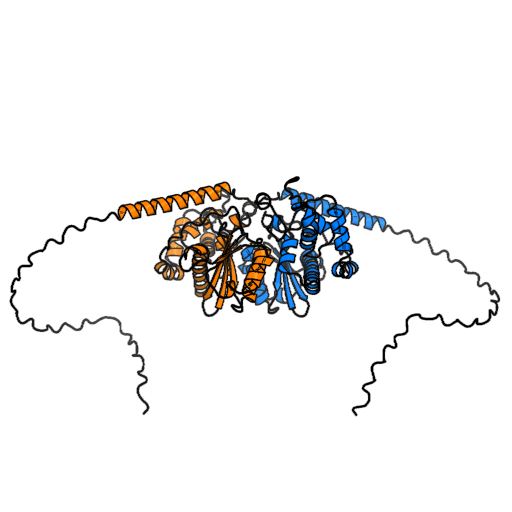1.703 11.109 1 56.41 64 ASN B C 1
ATOM 3068 O O . ASN B 1 64 ? -16.844 21.703 12.18 1 56.41 64 ASN B O 1
ATOM 3072 N N . PRO B 1 65 ? -18.844 21.609 11.016 1 52.59 65 PRO B N 1
ATOM 3073 C CA . PRO B 1 65 ? -19.516 21.078 12.203 1 52.59 65 PRO B CA 1
ATOM 3074 C C . PRO B 1 65 ? -19.094 19.641 12.523 1 52.59 65 PRO B C 1
ATOM 3076 O O . PRO B 1 65 ? -18.828 18.859 11.617 1 52.59 65 PRO B O 1
ATOM 3079 N N . LYS B 1 66 ? -18.672 19.391 13.727 1 54.12 66 LYS B N 1
ATOM 3080 C CA . LYS B 1 66 ? -18.375 18.031 14.172 1 54.12 66 LYS B CA 1
ATOM 3081 C C . LYS B 1 66 ? -19.594 17.125 14.07 1 54.12 66 LYS B C 1
ATOM 3083 O O . LYS B 1 66 ? -20.656 17.438 14.617 1 54.12 66 LYS B O 1
ATOM 3088 N N . GLU B 1 67 ? -19.781 16.344 13.008 1 54.66 67 GLU B N 1
ATOM 3089 C CA . GLU B 1 67 ? -20.859 15.352 13.016 1 54.66 67 GLU B CA 1
ATOM 3090 C C . GLU B 1 67 ? -20.438 14.086 13.75 1 54.66 67 GLU B C 1
ATOM 3092 O O . GLU B 1 67 ? -19.391 13.508 13.461 1 54.66 67 GLU B O 1
ATOM 3097 N N . PRO B 1 68 ? -21.219 13.812 14.867 1 55.56 68 PRO B N 1
ATOM 3098 C CA . PRO B 1 68 ? -20.828 12.609 15.609 1 55.56 68 PRO B CA 1
ATOM 3099 C C . PRO B 1 68 ? -20.969 11.336 14.781 1 55.56 68 PRO B C 1
ATOM 3101 O O . PRO B 1 68 ? -21.922 11.188 14.016 1 55.56 68 PRO B O 1
ATOM 3104 N N . LEU B 1 69 ? -19.922 10.555 14.648 1 60.25 69 LEU B N 1
ATOM 3105 C CA . LEU B 1 69 ? -19.984 9.242 14.008 1 60.25 69 LEU B CA 1
ATOM 3106 C C . LEU B 1 69 ? -20.672 8.227 14.914 1 60.25 69 LEU B C 1
ATOM 3108 O O . LEU B 1 69 ? -20.453 8.242 16.125 1 60.25 69 LEU B O 1
ATOM 3112 N N . ARG B 1 70 ? -21.766 7.598 14.422 1 60.19 70 ARG B N 1
ATOM 3113 C CA . ARG B 1 70 ? -22.312 6.469 15.172 1 60.19 70 ARG B CA 1
ATOM 3114 C C . ARG B 1 70 ? -21.281 5.355 15.312 1 60.19 70 ARG B C 1
ATOM 3116 O O . ARG B 1 70 ? -20.484 5.113 14.391 1 60.19 70 ARG B O 1
ATOM 3123 N N . PRO B 1 71 ? -21.375 4.691 16.453 1 67.56 71 PRO B N 1
ATOM 3124 C CA . PRO B 1 71 ? -20.375 3.654 16.734 1 67.56 71 PRO B CA 1
ATOM 3125 C C . PRO B 1 71 ? -20.438 2.494 15.742 1 67.56 71 PRO B C 1
ATOM 3127 O O . PRO B 1 71 ? -21.531 2.008 15.422 1 67.56 71 PRO B O 1
ATOM 3130 N N . THR B 1 72 ? -19.5 2.314 15.008 1 76.19 72 THR B N 1
ATOM 3131 C CA . THR B 1 72 ? -19.297 1.138 14.164 1 76.19 72 THR B CA 1
ATOM 3132 C C . THR B 1 72 ? -18.484 0.083 14.898 1 76.19 72 THR B C 1
ATOM 3134 O O . THR B 1 72 ? -17.578 0.417 15.68 1 76.19 72 THR B O 1
ATOM 3137 N N . PRO B 1 73 ? -18.922 -1.18 14.703 1 82.69 73 PRO B N 1
ATOM 3138 C CA . PRO B 1 73 ? -18.094 -2.221 15.312 1 82.69 73 PRO B CA 1
ATOM 3139 C C . PRO B 1 73 ? -16.625 -2.105 14.93 1 82.69 73 PRO B C 1
ATOM 3141 O O . PRO B 1 73 ? -16.297 -1.748 13.797 1 82.69 73 PRO B O 1
ATOM 3144 N N . ILE B 1 74 ? -15.867 -2.324 15.875 1 87.19 74 ILE B N 1
ATOM 3145 C CA . ILE B 1 74 ? -14.43 -2.271 15.664 1 87.19 74 ILE B CA 1
ATOM 3146 C C . ILE B 1 74 ? -13.961 -3.537 14.953 1 87.19 74 ILE B C 1
ATOM 3148 O O . ILE B 1 74 ? -14.117 -4.645 15.477 1 87.19 74 ILE B O 1
ATOM 3152 N N . PRO B 1 75 ? -13.398 -3.363 13.812 1 92.19 75 PRO B N 1
ATOM 3153 C CA . PRO B 1 75 ? -12.898 -4.566 13.141 1 92.19 75 PRO B CA 1
ATOM 3154 C C . PRO B 1 75 ? -11.773 -5.254 13.906 1 92.19 75 PRO B C 1
ATOM 3156 O O . PRO B 1 75 ? -11.07 -4.602 14.688 1 92.19 75 PRO B O 1
ATOM 3159 N N . ASP B 1 76 ? -11.531 -6.543 13.594 1 91.38 76 ASP B N 1
ATOM 3160 C CA . ASP B 1 76 ? -10.547 -7.34 14.328 1 91.38 76 ASP B CA 1
ATOM 3161 C C . ASP B 1 76 ? -9.133 -7.043 13.836 1 91.38 76 ASP B C 1
ATOM 3163 O O . ASP B 1 76 ? -8.164 -7.293 14.555 1 91.38 76 ASP B O 1
ATOM 31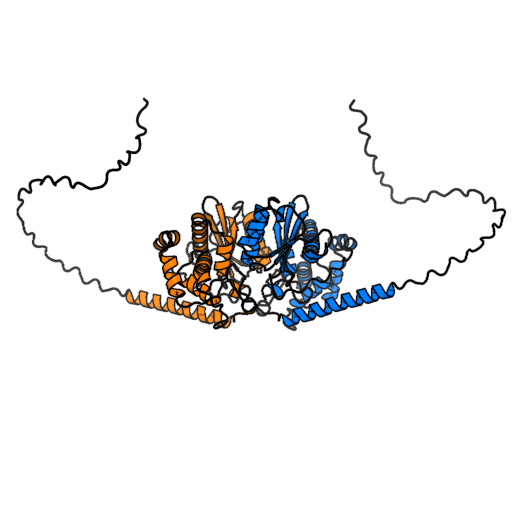67 N N . GLY B 1 77 ? -9.094 -6.523 12.625 1 94.12 77 GLY B N 1
ATOM 3168 C CA . GLY B 1 77 ? -7.773 -6.285 12.062 1 94.12 77 GLY B CA 1
ATOM 3169 C C . GLY B 1 77 ? -7.805 -5.395 10.828 1 94.12 77 GLY B C 1
ATOM 3170 O O . GLY B 1 77 ? -8.867 -4.934 10.414 1 94.12 77 GLY B O 1
ATOM 3171 N N . PRO B 1 78 ? -6.621 -5.176 10.344 1 95.69 78 PRO B N 1
ATOM 3172 C CA . PRO B 1 78 ? -6.508 -4.27 9.195 1 95.69 78 PRO B CA 1
ATOM 3173 C C . PRO B 1 78 ? -7.172 -4.824 7.934 1 95.69 78 PRO B C 1
ATOM 3175 O O . PRO B 1 78 ? -7.102 -6.027 7.676 1 95.69 78 PRO B O 1
ATOM 3178 N N . CYS B 1 79 ? -7.801 -3.963 7.227 1 96.5 79 CYS B N 1
ATOM 3179 C CA . CYS B 1 79 ? -8.359 -4.172 5.898 1 96.5 79 CYS B CA 1
ATOM 3180 C C . CYS B 1 79 ? -9.406 -5.281 5.914 1 96.5 79 CYS B C 1
ATOM 3182 O O . CYS B 1 79 ? -9.594 -5.973 4.914 1 96.5 79 CYS B O 1
ATOM 3184 N N . GLN B 1 80 ? -10.031 -5.551 6.988 1 96.06 80 GLN B N 1
ATOM 3185 C CA . GLN B 1 80 ? -11.117 -6.52 7.086 1 96.06 80 GLN B CA 1
ATOM 3186 C C . GLN B 1 80 ? -12.461 -5.875 6.758 1 96.06 80 GLN B C 1
ATOM 3188 O O . GLN B 1 80 ? -13.344 -6.523 6.188 1 96.06 80 GLN B O 1
ATOM 3193 N N . LEU B 1 81 ? -12.57 -4.676 7.137 1 96.38 81 LEU B N 1
ATOM 3194 C CA . LEU B 1 81 ? -13.719 -3.832 6.805 1 96.38 81 LEU B CA 1
ATOM 3195 C C . LEU B 1 81 ? -13.258 -2.521 6.172 1 96.38 81 LEU B C 1
ATOM 3197 O O . LEU B 1 81 ? -12.508 -1.761 6.785 1 96.38 81 LEU B O 1
ATOM 3201 N N . VAL B 1 82 ? -13.758 -2.316 4.949 1 97.19 82 VAL B N 1
ATOM 3202 C CA . VAL B 1 82 ? -13.344 -1.092 4.273 1 97.19 82 VAL B CA 1
ATOM 3203 C C . VAL B 1 82 ? -14.578 -0.307 3.832 1 97.19 82 VAL B C 1
ATOM 3205 O O . VAL B 1 82 ? -15.625 -0.893 3.543 1 97.19 82 VAL B O 1
ATOM 3208 N N . GLY B 1 83 ? -14.453 1.013 3.916 1 95.56 83 GLY B N 1
ATOM 3209 C CA . GLY B 1 83 ? -15.438 1.916 3.342 1 95.56 83 GLY B CA 1
ATOM 3210 C C . GLY B 1 83 ? -14.984 2.537 2.033 1 95.56 83 GLY B C 1
ATOM 3211 O O . GLY B 1 83 ? -13.805 2.812 1.848 1 95.56 83 GLY B O 1
ATOM 3212 N N . SER B 1 84 ? -15.93 2.727 1.176 1 95.44 84 SER B N 1
ATOM 3213 C CA . SER B 1 84 ? -15.625 3.352 -0.106 1 95.44 84 SER B CA 1
ATOM 3214 C C . SER B 1 84 ? -16.641 4.43 -0.451 1 95.44 84 SER B C 1
ATOM 3216 O O . SER B 1 84 ? -17.828 4.293 -0.134 1 95.44 84 SER B O 1
ATOM 3218 N N . ASP B 1 85 ? -16.172 5.477 -1.043 1 93.62 85 ASP B N 1
ATOM 3219 C CA . ASP B 1 85 ? -17.047 6.559 -1.481 1 93.62 85 ASP B CA 1
ATOM 3220 C C . ASP B 1 85 ? -16.453 7.285 -2.689 1 93.62 85 ASP B C 1
ATOM 3222 O O . ASP B 1 85 ? -15.234 7.281 -2.891 1 93.62 85 ASP B O 1
ATOM 3226 N N . LEU B 1 86 ? -17.359 7.793 -3.434 1 94.38 86 LEU B N 1
ATOM 3227 C CA . LEU B 1 86 ? -17 8.609 -4.59 1 94.38 86 LEU B CA 1
ATOM 3228 C C . LEU B 1 86 ? -17.312 10.078 -4.336 1 94.38 86 LEU B C 1
ATOM 3230 O O . LEU B 1 86 ? -18.281 10.406 -3.664 1 94.38 86 LEU B O 1
ATOM 3234 N N . PHE B 1 87 ? -16.453 10.914 -4.883 1 94.5 87 PHE B N 1
ATOM 3235 C CA . PHE B 1 87 ? -16.75 12.336 -4.805 1 94.5 87 PHE B CA 1
ATOM 3236 C C . PHE B 1 87 ? -16.141 13.086 -5.977 1 94.5 87 PHE B C 1
ATOM 3238 O O . PHE B 1 87 ? -15.258 12.57 -6.66 1 94.5 87 PHE B O 1
ATOM 3245 N N . THR B 1 88 ? -16.656 14.234 -6.18 1 95.81 88 THR B N 1
ATOM 3246 C CA . THR B 1 88 ? -16.172 15.125 -7.227 1 95.81 88 THR B CA 1
ATOM 3247 C C . THR B 1 88 ? -15.648 16.422 -6.625 1 95.81 88 THR B C 1
ATOM 3249 O O . THR B 1 88 ? -16.25 16.984 -5.703 1 95.81 88 THR B O 1
ATOM 3252 N N . LEU B 1 89 ? -14.531 16.844 -7.105 1 95.75 89 LEU B N 1
ATOM 3253 C CA . LEU B 1 89 ? -13.93 18.109 -6.703 1 95.75 89 LEU B CA 1
ATOM 3254 C C . LEU B 1 89 ? -13.234 18.781 -7.883 1 95.75 89 LEU B C 1
ATOM 3256 O O . LEU B 1 89 ? -12.398 18.156 -8.555 1 95.75 89 LEU B O 1
ATOM 3260 N N . ASN B 1 90 ? -13.578 20.047 -8.133 1 93.94 90 ASN B N 1
ATOM 3261 C CA . ASN B 1 90 ? -13.008 20.812 -9.242 1 93.94 90 ASN B CA 1
ATOM 3262 C C . ASN B 1 90 ? -13.102 20.047 -10.555 1 93.94 90 ASN B C 1
ATOM 3264 O O . ASN B 1 90 ? -12.117 19.922 -11.281 1 93.94 90 ASN B O 1
ATOM 3268 N N . ASN B 1 91 ? -14.188 19.375 -10.781 1 94.19 91 ASN B N 1
ATOM 3269 C CA . ASN B 1 91 ? -14.531 18.672 -12.016 1 94.19 91 ASN B CA 1
ATOM 3270 C C . ASN B 1 91 ? -13.695 17.422 -12.203 1 94.19 91 ASN B C 1
ATOM 3272 O O . ASN B 1 91 ? -13.531 16.938 -13.328 1 94.19 91 ASN B O 1
ATOM 3276 N N . GLU B 1 92 ? -13.141 17 -11.148 1 95.88 92 GLU B N 1
ATOM 3277 C CA . GLU B 1 92 ? -12.422 15.734 -11.148 1 95.88 92 GLU B CA 1
ATOM 3278 C C . GLU B 1 92 ? -13.086 14.727 -10.211 1 95.88 92 GLU B C 1
ATOM 3280 O O . GLU B 1 92 ? -13.562 15.086 -9.133 1 95.88 92 GLU B O 1
ATOM 3285 N N . ASP B 1 93 ? -13.133 13.523 -10.672 1 96.5 93 ASP B N 1
ATOM 3286 C CA . ASP B 1 93 ? -13.758 12.469 -9.883 1 96.5 93 ASP B CA 1
ATOM 3287 C C . ASP B 1 93 ? -12.711 11.656 -9.125 1 96.5 93 ASP B C 1
ATOM 3289 O O . ASP B 1 93 ? -11.641 11.352 -9.664 1 96.5 93 ASP B O 1
ATOM 3293 N N . TYR B 1 94 ? -13.109 11.336 -7.895 1 97.06 94 TYR B N 1
ATOM 3294 C CA . TYR B 1 94 ? -12.188 10.602 -7.031 1 97.06 94 TYR B CA 1
ATOM 3295 C C . TYR B 1 94 ? -12.883 9.422 -6.363 1 97.06 94 TYR B C 1
ATOM 3297 O O . TYR B 1 94 ? -14.094 9.445 -6.16 1 97.06 94 TYR B O 1
ATOM 3305 N N . LEU B 1 95 ? -12.086 8.398 -6.078 1 96.75 95 LEU B N 1
ATOM 3306 C CA . LEU B 1 95 ? -12.484 7.266 -5.254 1 96.75 95 LEU B CA 1
ATOM 3307 C C . LEU B 1 95 ? -11.656 7.203 -3.975 1 96.75 95 LEU B C 1
ATOM 3309 O O . LEU B 1 95 ? -10.43 7.301 -4.02 1 96.75 95 LEU B O 1
ATOM 3313 N N . VAL B 1 96 ? -12.367 7.098 -2.893 1 97.38 96 VAL B N 1
ATOM 3314 C CA . VAL B 1 96 ? -11.695 6.891 -1.612 1 97.38 96 VAL B CA 1
ATOM 3315 C C . VAL B 1 96 ? -12.031 5.5 -1.074 1 97.38 96 VAL B C 1
ATOM 3317 O O . VAL B 1 96 ? -13.18 5.066 -1.138 1 97.38 96 VAL B O 1
ATOM 3320 N N . ILE B 1 97 ? -11.039 4.77 -0.67 1 97.94 97 ILE B N 1
ATOM 3321 C CA . ILE B 1 97 ? -11.18 3.504 0.044 1 97.94 97 ILE B CA 1
ATOM 3322 C C . ILE B 1 97 ? -10.484 3.604 1.402 1 97.94 97 ILE B C 1
ATOM 3324 O O . ILE B 1 97 ? -9.273 3.832 1.477 1 97.94 97 ILE B O 1
ATOM 3328 N N . VAL B 1 98 ? -11.25 3.434 2.496 1 97.88 98 VAL B N 1
ATOM 3329 C CA . VAL B 1 98 ? -10.664 3.635 3.816 1 97.88 98 VAL B CA 1
ATOM 3330 C C . VAL B 1 98 ? -10.82 2.369 4.656 1 97.88 98 VAL B C 1
ATOM 3332 O O . VAL B 1 98 ? -11.875 1.728 4.621 1 97.88 98 VAL B O 1
ATOM 3335 N N . ASP B 1 99 ? -9.773 1.974 5.328 1 97.56 99 ASP B N 1
ATOM 3336 C CA . ASP B 1 99 ? -9.789 0.852 6.262 1 97.56 99 ASP B CA 1
ATOM 3337 C C . ASP B 1 99 ? -10.352 1.271 7.617 1 97.56 99 ASP B C 1
ATOM 3339 O O . ASP B 1 99 ? -9.82 2.182 8.258 1 97.56 99 ASP B O 1
ATOM 3343 N N . TYR B 1 100 ? -11.312 0.613 8.109 1 94.88 100 TYR B N 1
ATOM 3344 C CA . TYR B 1 100 ? -11.984 0.98 9.344 1 94.88 100 TYR B CA 1
ATOM 3345 C C . TYR B 1 100 ? -11.086 0.724 10.547 1 94.88 100 TYR B C 1
ATOM 3347 O O . TYR B 1 100 ? -11.273 1.323 11.609 1 94.88 100 TYR B O 1
ATOM 3355 N N . TYR B 1 101 ? -10.156 -0.15 10.359 1 96.06 101 TYR B N 1
ATOM 3356 C CA . TYR B 1 101 ? -9.273 -0.483 11.469 1 96.06 101 TYR B CA 1
ATOM 3357 C C . TYR B 1 101 ? -8.156 0.545 11.602 1 96.06 101 TYR B C 1
ATOM 3359 O O . TYR B 1 101 ? -7.992 1.154 12.664 1 96.06 101 TYR B O 1
ATOM 3367 N N . SER B 1 102 ? -7.465 0.805 10.555 1 97 102 SER B N 1
ATOM 3368 C CA . SER B 1 102 ? -6.254 1.618 10.617 1 97 102 SER B CA 1
ATOM 3369 C C . SER B 1 102 ? -6.551 3.076 10.281 1 97 102 SER B C 1
ATOM 3371 O O . SER B 1 102 ? -5.723 3.957 10.531 1 97 102 SER B O 1
ATOM 3373 N N . LYS B 1 103 ? -7.641 3.309 9.57 1 96.25 103 LYS B N 1
ATOM 3374 C CA . LYS B 1 103 ? -8 4.625 9.047 1 96.25 103 LYS B CA 1
ATOM 3375 C C . LYS B 1 103 ? -7.086 5.027 7.895 1 96.25 103 LYS B C 1
ATOM 3377 O O . LYS B 1 103 ? -7.133 6.168 7.43 1 96.25 103 LYS B O 1
ATOM 3382 N N . PHE B 1 104 ? -6.242 4.109 7.5 1 98.44 104 PHE B N 1
ATOM 3383 C CA . PHE B 1 104 ? -5.488 4.285 6.266 1 98.44 104 PHE B CA 1
ATOM 3384 C C . PHE B 1 104 ? -6.426 4.328 5.062 1 98.44 104 PHE B C 1
ATOM 3386 O O . PHE B 1 104 ? -7.352 3.523 4.961 1 98.44 104 PHE B O 1
ATOM 3393 N N . PHE B 1 105 ? -6.18 5.277 4.16 1 98.06 105 PHE B N 1
ATOM 3394 C CA . PHE B 1 105 ? -7.082 5.316 3.014 1 98.06 105 PHE B CA 1
ATOM 3395 C C . PHE B 1 105 ? -6.297 5.438 1.712 1 98.06 105 PHE B C 1
ATOM 3397 O O . PHE B 1 105 ? -5.191 5.988 1.696 1 98.06 105 PHE B O 1
ATOM 3404 N N . GLU B 1 106 ? -6.844 4.848 0.689 1 98.31 106 GLU B N 1
ATOM 3405 C CA . GLU B 1 106 ? -6.395 5.023 -0.689 1 98.31 106 GLU B CA 1
ATOM 3406 C C . GLU B 1 106 ? -7.211 6.098 -1.402 1 98.31 106 GLU B C 1
ATOM 3408 O O . GLU B 1 106 ? -8.43 6.188 -1.214 1 98.31 106 GLU B O 1
ATOM 3413 N N . LEU B 1 107 ? -6.508 6.887 -2.164 1 98 107 LEU B N 1
ATOM 3414 C CA . LEU B 1 107 ? -7.117 7.914 -3 1 98 107 LEU B CA 1
ATOM 3415 C C . LEU B 1 107 ? -6.77 7.695 -4.469 1 98 107 LEU B C 1
ATOM 3417 O O . LEU B 1 107 ? -5.594 7.555 -4.82 1 98 107 LEU B O 1
ATOM 3421 N N . ALA B 1 108 ? -7.809 7.629 -5.246 1 96.75 108 ALA B N 1
ATOM 3422 C CA . ALA B 1 108 ? -7.582 7.469 -6.68 1 96.75 108 ALA B CA 1
ATOM 3423 C C . ALA B 1 108 ? -8.336 8.523 -7.477 1 96.75 108 ALA B C 1
ATOM 3425 O O . ALA B 1 108 ? -9.539 8.727 -7.273 1 96.75 108 ALA B O 1
ATOM 3426 N N . LYS B 1 109 ? -7.582 9.234 -8.305 1 95.75 109 LYS B N 1
ATOM 3427 C CA . LYS B 1 109 ? -8.234 10.07 -9.312 1 95.75 109 LYS B CA 1
ATOM 3428 C C . LYS B 1 109 ? -8.789 9.219 -10.453 1 95.75 109 LYS B C 1
ATOM 3430 O O . LYS B 1 109 ? -8.07 8.383 -11.016 1 95.75 109 LYS B O 1
ATOM 3435 N N . LEU B 1 110 ? -9.992 9.414 -10.789 1 96.06 110 LEU B N 1
ATOM 3436 C CA . LEU B 1 110 ? -10.656 8.539 -11.75 1 96.06 110 LEU B CA 1
ATOM 3437 C C . LEU B 1 110 ? -10.727 9.203 -13.125 1 96.06 110 LEU B C 1
ATOM 3439 O O . LEU B 1 110 ? -10.977 10.406 -13.227 1 96.06 110 LEU B O 1
ATOM 3443 N N . GLU B 1 111 ? -10.539 8.406 -14.148 1 93 111 GLU B N 1
ATOM 3444 C CA . GLU B 1 111 ? -10.734 8.883 -15.516 1 93 111 GLU B CA 1
ATOM 3445 C C . GLU B 1 111 ? -12.219 9.07 -15.82 1 93 111 GLU B C 1
ATOM 3447 O O . GLU B 1 111 ? -12.594 9.945 -16.594 1 93 111 GLU B O 1
ATOM 3452 N N . ASP B 1 112 ? -13.039 8.188 -15.242 1 92.38 112 ASP B N 1
ATOM 3453 C CA . ASP B 1 112 ? -14.492 8.25 -15.32 1 92.38 112 ASP B CA 1
ATOM 3454 C C . ASP B 1 112 ? -15.141 7.516 -14.148 1 92.38 112 ASP B C 1
ATOM 3456 O O . ASP B 1 112 ? -14.445 6.895 -13.344 1 92.38 112 ASP B O 1
ATOM 3460 N N . THR B 1 113 ? -16.391 7.621 -14.07 1 90.56 113 THR B N 1
ATOM 3461 C CA . THR B 1 113 ? -17.062 7.039 -12.914 1 90.56 113 THR B CA 1
ATOM 3462 C C . THR B 1 113 ? -17.797 5.758 -13.289 1 90.56 113 THR B C 1
ATOM 3464 O O . THR B 1 113 ? -18.766 5.367 -12.633 1 90.56 113 THR B O 1
ATOM 3467 N N . ARG B 1 114 ? -17.328 5.176 -14.336 1 93.5 114 ARG B N 1
ATOM 3468 C CA . ARG B 1 114 ? -17.938 3.904 -14.719 1 93.5 114 ARG B CA 1
ATOM 3469 C C . ARG B 1 114 ? -17.594 2.809 -13.719 1 93.5 114 ARG B C 1
ATOM 3471 O O . ARG B 1 114 ? -16.516 2.838 -13.102 1 93.5 114 ARG B O 1
ATOM 3478 N N . THR B 1 115 ? -18.469 1.862 -13.664 1 94.94 115 THR B N 1
ATOM 3479 C CA . THR B 1 115 ? -18.312 0.762 -12.719 1 94.94 115 THR B CA 1
ATOM 3480 C C . THR B 1 115 ? -16.984 0.035 -12.953 1 94.94 115 THR B C 1
ATOM 3482 O O . THR B 1 115 ? -16.266 -0.291 -12 1 94.94 115 THR B O 1
ATOM 3485 N N . LYS B 1 116 ? -16.656 -0.2 -14.148 1 95.56 116 LYS B N 1
ATOM 3486 C CA . LYS B 1 116 ? -15.438 -0.929 -14.477 1 95.56 116 LYS B CA 1
ATOM 3487 C C . LYS B 1 116 ? -14.195 -0.196 -13.969 1 95.56 116 LYS B C 1
ATOM 3489 O O . LYS B 1 116 ? -13.258 -0.823 -13.484 1 95.56 116 LYS B O 1
ATOM 3494 N N . THR B 1 117 ? -14.234 1.097 -14.109 1 95.75 117 THR B N 1
ATOM 3495 C CA . THR B 1 117 ? -13.117 1.911 -13.641 1 95.75 117 THR B CA 1
ATOM 3496 C C . THR B 1 117 ? -13 1.856 -12.125 1 95.75 117 THR B C 1
ATOM 3498 O O . THR B 1 117 ? -11.906 1.677 -11.586 1 95.75 117 THR B O 1
ATOM 3501 N N . VAL B 1 118 ? -14.07 1.974 -11.445 1 96 118 VAL B N 1
ATOM 3502 C CA . VAL B 1 118 ? -14.102 1.93 -9.992 1 96 118 VAL B CA 1
ATOM 3503 C C . VAL B 1 118 ? -13.602 0.573 -9.5 1 96 118 VAL B C 1
ATOM 3505 O O . VAL B 1 118 ? -12.758 0.502 -8.602 1 96 118 VAL B O 1
ATOM 3508 N N . ILE B 1 119 ? -14.055 -0.451 -10.125 1 97.19 119 ILE B N 1
ATOM 3509 C CA . ILE B 1 119 ? -13.68 -1.812 -9.758 1 97.19 119 ILE B CA 1
ATOM 3510 C C . ILE B 1 119 ? -12.18 -2.004 -9.938 1 97.19 119 ILE B C 1
ATOM 3512 O O . ILE B 1 119 ? -11.516 -2.615 -9.094 1 97.19 119 ILE B O 1
ATOM 3516 N N . MET B 1 120 ? -11.664 -1.486 -10.992 1 96.75 120 MET B N 1
ATOM 3517 C CA . MET B 1 120 ? -10.234 -1.625 -11.266 1 96.75 120 MET B CA 1
ATOM 3518 C C . MET B 1 120 ? -9.406 -1.006 -10.141 1 96.75 120 MET B C 1
ATOM 3520 O O . MET B 1 120 ? -8.43 -1.603 -9.68 1 96.75 120 MET B O 1
ATOM 3524 N N . HIS B 1 121 ? -9.82 0.092 -9.711 1 97.12 121 HIS B N 1
ATOM 3525 C CA . HIS B 1 121 ? -9.086 0.76 -8.641 1 97.12 121 HIS B CA 1
ATOM 3526 C C . HIS B 1 121 ? -9.258 0.024 -7.316 1 97.12 121 HIS B C 1
ATOM 3528 O O . HIS B 1 121 ? -8.336 -0.021 -6.504 1 97.12 121 HIS B O 1
ATOM 3534 N N . MET B 1 122 ? -10.383 -0.526 -7.121 1 97.75 122 MET B N 1
ATOM 3535 C CA . MET B 1 122 ? -10.602 -1.332 -5.922 1 97.75 122 MET B CA 1
ATOM 3536 C C . MET B 1 122 ? -9.75 -2.596 -5.953 1 97.75 122 MET B C 1
ATOM 3538 O O . MET B 1 122 ? -9.133 -2.963 -4.949 1 97.75 122 MET B O 1
ATOM 3542 N N . LYS B 1 123 ? -9.703 -3.215 -7.117 1 98.38 123 LYS B N 1
ATOM 3543 C CA . LYS B 1 123 ? -8.852 -4.391 -7.273 1 98.38 123 LYS B CA 1
ATOM 3544 C C . LYS B 1 123 ? -7.395 -4.059 -6.965 1 98.38 123 LYS B C 1
ATOM 3546 O O . LYS B 1 123 ? -6.707 -4.828 -6.285 1 98.38 123 LYS B O 1
ATOM 3551 N N . SER B 1 124 ? -6.984 -2.965 -7.438 1 98.06 124 SER B N 1
ATOM 3552 C CA . SER B 1 124 ? -5.613 -2.523 -7.203 1 98.06 124 SER B CA 1
ATOM 3553 C C . SER B 1 124 ? -5.34 -2.344 -5.715 1 98.06 124 SER B C 1
ATOM 3555 O O . SER B 1 124 ? -4.305 -2.785 -5.211 1 98.06 124 SER B O 1
ATOM 3557 N N . ALA B 1 125 ? -6.258 -1.718 -5.039 1 98.31 125 ALA B N 1
ATOM 3558 C CA . ALA B 1 125 ? -6.109 -1.489 -3.605 1 98.31 125 ALA B CA 1
ATOM 3559 C C . ALA B 1 125 ? -6.125 -2.805 -2.834 1 98.31 125 ALA B C 1
ATOM 3561 O O . ALA B 1 125 ? -5.305 -3.021 -1.941 1 98.31 125 ALA B O 1
ATOM 3562 N N . PHE B 1 126 ? -7.047 -3.672 -3.238 1 98.69 126 PHE B N 1
ATOM 3563 C CA . PHE B 1 126 ? -7.191 -4.941 -2.535 1 98.69 126 PHE B CA 1
ATOM 3564 C C . PHE B 1 126 ? -5.996 -5.848 -2.807 1 98.69 126 PHE B C 1
ATOM 3566 O O . PHE B 1 126 ? -5.586 -6.621 -1.939 1 98.69 126 PHE B O 1
ATOM 3573 N N . ALA B 1 127 ? -5.43 -5.73 -3.945 1 98.38 127 ALA B N 1
ATOM 3574 C CA . ALA B 1 127 ? -4.227 -6.496 -4.262 1 98.38 127 ALA B CA 1
ATOM 3575 C C . ALA B 1 127 ? -3.037 -6.02 -3.432 1 98.38 127 ALA B C 1
ATOM 3577 O O . ALA B 1 127 ? -2.062 -6.754 -3.252 1 98.38 127 ALA B O 1
ATOM 3578 N N . ARG B 1 128 ? -3.141 -4.832 -2.941 1 98 128 ARG B N 1
ATOM 3579 C CA . ARG B 1 128 ? -2.051 -4.242 -2.168 1 98 128 ARG B CA 1
ATOM 3580 C C . ARG B 1 128 ? -2.189 -4.57 -0.686 1 98 128 ARG B C 1
ATOM 3582 O O . ARG B 1 128 ? -1.199 -4.867 -0.014 1 98 128 ARG B O 1
ATOM 3589 N N . HIS B 1 129 ? -3.428 -4.496 -0.221 1 98.31 129 HIS B N 1
ATOM 3590 C CA . HIS B 1 129 ? -3.621 -4.531 1.224 1 98.31 129 HIS B CA 1
ATOM 3591 C C . HIS B 1 129 ? -4.395 -5.777 1.647 1 98.31 129 HIS B C 1
ATOM 3593 O O . HIS B 1 129 ? -4.578 -6.02 2.842 1 98.31 129 HIS B O 1
ATOM 3599 N N . GLY B 1 130 ? -4.828 -6.578 0.676 1 98.44 130 GLY B N 1
ATOM 3600 C CA . GLY B 1 130 ? -5.656 -7.742 0.95 1 98.44 130 GLY B CA 1
ATOM 3601 C C . GLY B 1 130 ? -7.125 -7.512 0.647 1 98.44 130 GLY B C 1
ATOM 3602 O O . GLY B 1 130 ? -7.602 -6.375 0.688 1 98.44 130 GLY B O 1
ATOM 3603 N N . ILE B 1 131 ? -7.82 -8.602 0.376 1 98.69 131 ILE B N 1
ATOM 3604 C CA . ILE B 1 131 ? -9.258 -8.539 0.12 1 98.69 131 ILE B CA 1
ATOM 3605 C C . ILE B 1 131 ? -10.008 -8.391 1.439 1 98.69 131 ILE B C 1
ATOM 3607 O O . ILE B 1 131 ? -9.82 -9.195 2.359 1 98.69 131 ILE B O 1
ATOM 3611 N N . PRO B 1 132 ? -10.852 -7.379 1.53 1 98.12 132 PRO B N 1
ATOM 3612 C CA . PRO B 1 132 ? -11.641 -7.262 2.762 1 98.12 132 PRO B CA 1
ATOM 3613 C C . PRO B 1 132 ? -12.703 -8.352 2.889 1 98.12 132 PRO B C 1
ATOM 3615 O O . PRO B 1 132 ? -13.062 -8.984 1.893 1 98.12 132 PRO B O 1
ATOM 3618 N N . TYR B 1 133 ? -13.148 -8.539 4.133 1 97.44 133 TYR B N 1
ATOM 3619 C CA . TYR B 1 133 ? -14.328 -9.383 4.34 1 97.44 133 TYR B CA 1
ATOM 3620 C C . TYR B 1 133 ? -15.602 -8.648 3.939 1 97.44 133 TYR B C 1
ATOM 3622 O O . TYR B 1 133 ? -16.547 -9.258 3.441 1 97.44 133 TYR B O 1
ATOM 3630 N N . GLU B 1 134 ? -15.523 -7.328 4.152 1 96.44 134 GLU B N 1
ATOM 3631 C CA . GLU B 1 134 ? -16.719 -6.52 3.902 1 96.44 134 GLU B CA 1
ATOM 3632 C C . GLU B 1 134 ? -16.344 -5.148 3.348 1 96.44 134 GLU B C 1
ATOM 3634 O O . GLU B 1 134 ? -15.383 -4.523 3.811 1 96.44 134 GLU B O 1
ATOM 3639 N N . VAL B 1 135 ? -17.109 -4.762 2.342 1 96.19 135 VAL B N 1
ATOM 3640 C CA . VAL B 1 135 ? -17 -3.424 1.77 1 96.19 135 VAL B CA 1
ATOM 3641 C C . VAL B 1 135 ? -18.328 -2.674 1.968 1 96.19 135 VAL B C 1
ATOM 3643 O O . VAL B 1 135 ? -19.391 -3.189 1.636 1 96.19 135 VAL B O 1
ATOM 3646 N N . ARG B 1 136 ? -18.141 -1.469 2.52 1 92.81 136 ARG B N 1
ATOM 3647 C CA . ARG B 1 136 ? -19.297 -0.596 2.689 1 92.81 136 ARG B CA 1
ATOM 3648 C C . ARG B 1 136 ? -19.203 0.618 1.771 1 92.81 136 ARG B C 1
ATOM 3650 O O . ARG B 1 136 ? -18.125 1.182 1.581 1 92.81 136 ARG B O 1
ATOM 3657 N N . SER B 1 137 ? -20.281 0.932 1.15 1 89.56 137 SER B N 1
ATOM 3658 C CA . SER B 1 137 ? -20.297 2.125 0.311 1 89.56 137 SER B CA 1
ATOM 3659 C C . SER B 1 137 ? -21.609 2.869 0.42 1 89.56 137 SER B C 1
ATOM 3661 O O . SER B 1 137 ? -22.594 2.324 0.922 1 89.56 137 SER B O 1
ATOM 3663 N N . ALA B 1 138 ? -21.562 4.129 0.128 1 76.81 138 ALA B N 1
ATOM 3664 C CA . ALA B 1 138 ? -22.828 4.84 -0.015 1 76.81 138 ALA B CA 1
ATOM 3665 C C . ALA B 1 138 ? -23.609 4.336 -1.229 1 76.81 138 ALA B C 1
ATOM 3667 O O . ALA B 1 138 ? -23.078 3.551 -2.025 1 76.81 138 ALA B O 1
ATOM 3668 N N . LYS B 1 139 ? -24.781 4.766 -1.257 1 71.38 139 LYS B N 1
ATOM 3669 C CA . LYS B 1 139 ? -25.594 4.348 -2.391 1 71.38 139 LYS B CA 1
ATOM 3670 C C . LYS B 1 139 ? -25.141 5.039 -3.676 1 71.38 139 LYS B C 1
ATOM 3672 O O . LYS B 1 139 ? -24.734 6.203 -3.652 1 71.38 139 LYS B O 1
ATOM 3677 N N . GLY B 1 140 ? -24.688 4.277 -4.711 1 73.62 140 GLY B N 1
ATOM 3678 C CA . GLY B 1 140 ? -24.359 4.746 -6.047 1 73.62 140 GLY B CA 1
ATOM 3679 C C . GLY B 1 140 ? -24.531 3.689 -7.117 1 73.62 140 GLY B C 1
ATOM 3680 O O . GLY B 1 140 ? -24.406 2.494 -6.844 1 73.62 140 GLY B O 1
ATOM 3681 N N . PRO B 1 141 ? -24.938 4.168 -8.164 1 77.25 141 PRO B N 1
ATOM 3682 C CA . PRO B 1 141 ? -25.188 3.221 -9.25 1 77.25 141 PRO B CA 1
ATOM 3683 C C . PRO B 1 141 ? -23.969 2.344 -9.555 1 77.25 141 PRO B C 1
ATOM 3685 O O . PRO B 1 141 ? -24.125 1.213 -10.023 1 77.25 141 PRO B O 1
ATOM 3688 N N . GLN B 1 142 ? -22.844 2.828 -9.289 1 83.38 142 GLN B N 1
ATOM 3689 C CA . GLN B 1 142 ? -21.625 2.078 -9.562 1 83.38 142 GLN B CA 1
ATOM 3690 C C . GLN B 1 142 ? -21.547 0.818 -8.711 1 83.38 142 GLN B C 1
ATOM 3692 O O . GLN B 1 142 ? -21 -0.201 -9.141 1 83.38 142 GLN B O 1
ATOM 3697 N N . TYR B 1 143 ? -22.141 0.853 -7.625 1 84.12 143 TYR B N 1
ATOM 3698 C CA . TYR B 1 143 ? -21.984 -0.223 -6.652 1 84.12 143 TYR B CA 1
ATOM 3699 C C . TYR B 1 143 ? -23.125 -1.227 -6.762 1 84.12 143 TYR B C 1
ATOM 3701 O O . TYR B 1 143 ? -23.062 -2.309 -6.172 1 84.12 143 TYR B O 1
ATOM 3709 N N . THR B 1 144 ? -24.125 -0.874 -7.488 1 81.44 144 THR B N 1
ATOM 3710 C CA . THR B 1 144 ? -25.281 -1.743 -7.57 1 81.44 144 THR B CA 1
ATOM 3711 C C . THR B 1 144 ? -25.344 -2.455 -8.914 1 81.44 144 THR B C 1
ATOM 3713 O O . THR B 1 144 ? -26.25 -3.254 -9.172 1 81.44 144 THR B O 1
ATOM 3716 N N . SER B 1 145 ? -24.438 -2.262 -9.688 1 88.25 145 SER B N 1
ATOM 3717 C CA . SER B 1 145 ? -24.391 -2.865 -11.016 1 88.25 145 SER B CA 1
ATOM 3718 C C . SER B 1 145 ? -24.125 -4.363 -10.93 1 88.25 145 SER B C 1
ATOM 3720 O O . SER B 1 145 ? -23.641 -4.859 -9.906 1 88.25 145 SER B O 1
ATOM 3722 N N . ARG B 1 146 ? -24.5 -5.008 -11.938 1 92.56 146 ARG B N 1
ATOM 3723 C CA . ARG B 1 146 ? -24.219 -6.438 -12.055 1 92.56 146 ARG B CA 1
ATOM 3724 C C . ARG B 1 146 ? -22.703 -6.699 -12.016 1 92.56 146 ARG B C 1
ATOM 3726 O O . ARG B 1 146 ? -22.266 -7.672 -11.414 1 92.56 146 ARG B O 1
ATOM 3733 N N . ASP B 1 147 ? -21.984 -5.836 -12.633 1 94.25 147 ASP B N 1
ATOM 3734 C CA . ASP B 1 147 ? -20.531 -5.969 -12.664 1 94.25 147 ASP B CA 1
ATOM 3735 C C . ASP B 1 147 ? -19.938 -5.918 -11.258 1 94.25 147 ASP B C 1
ATOM 3737 O O . ASP B 1 147 ? -19.031 -6.68 -10.938 1 94.25 147 ASP B O 1
ATOM 3741 N N . PHE B 1 148 ? -20.453 -5.102 -10.477 1 94.94 148 PHE B N 1
ATOM 3742 C CA . PHE B 1 148 ? -19.938 -4.977 -9.125 1 94.94 148 PHE B CA 1
ATOM 3743 C C . PHE B 1 148 ? -20.297 -6.203 -8.289 1 94.94 148 PHE B C 1
ATOM 3745 O O . PHE B 1 148 ? -19.469 -6.684 -7.504 1 94.94 148 PHE B O 1
ATOM 3752 N N . LYS B 1 149 ? -21.469 -6.664 -8.477 1 94.25 149 LYS B N 1
ATOM 3753 C CA . LYS B 1 149 ? -21.891 -7.875 -7.777 1 94.25 149 LYS B CA 1
ATOM 3754 C C . LYS B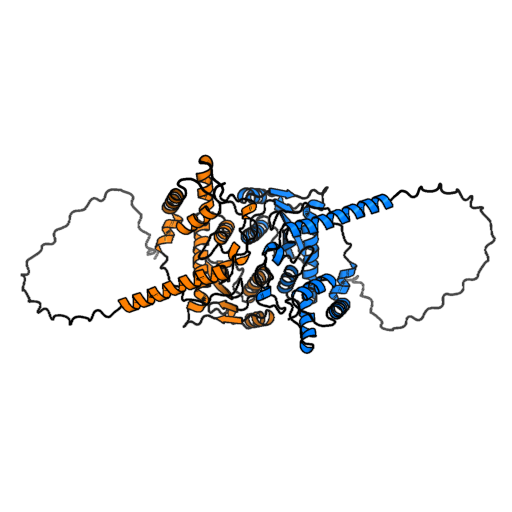 1 149 ? -21 -9.062 -8.148 1 94.25 149 LYS B C 1
ATOM 3756 O O . LYS B 1 149 ? -20.625 -9.852 -7.289 1 94.25 149 LYS B O 1
ATOM 3761 N N . ASP B 1 150 ? -20.734 -9.156 -9.367 1 96.69 150 ASP B N 1
ATOM 3762 C CA . ASP B 1 150 ? -19.844 -10.211 -9.844 1 96.69 150 ASP B CA 1
ATOM 3763 C C . ASP B 1 150 ? -18.438 -10.055 -9.258 1 96.69 150 ASP B C 1
ATOM 3765 O O . ASP B 1 150 ? -17.797 -11.039 -8.883 1 96.69 150 ASP B O 1
ATOM 3769 N N . PHE B 1 151 ? -18.016 -8.836 -9.242 1 97.44 151 PHE B N 1
ATOM 3770 C CA . PHE B 1 151 ? -16.734 -8.516 -8.633 1 97.44 151 PHE B CA 1
ATOM 3771 C C . PHE B 1 151 ? -16.703 -8.977 -7.176 1 97.44 151 PHE B C 1
ATOM 3773 O O . PHE B 1 151 ? -15.781 -9.68 -6.762 1 97.44 151 PHE B O 1
ATOM 3780 N N . ALA B 1 152 ? -17.703 -8.641 -6.418 1 97.12 152 ALA B N 1
ATOM 3781 C CA . ALA B 1 152 ? -17.797 -9.016 -5.008 1 97.12 152 ALA B CA 1
ATOM 3782 C C . ALA B 1 152 ? -17.797 -10.531 -4.848 1 97.12 152 ALA B C 1
ATOM 3784 O O . ALA B 1 152 ? -17.109 -11.07 -3.967 1 97.12 152 ALA B O 1
ATOM 3785 N N . ARG B 1 153 ? -18.484 -11.188 -5.672 1 96.56 153 ARG B N 1
ATOM 3786 C CA . ARG B 1 153 ? -18.578 -12.648 -5.625 1 96.56 153 ARG B CA 1
ATOM 3787 C C . ARG B 1 153 ? -17.25 -13.297 -5.961 1 96.56 153 ARG B C 1
ATOM 3789 O O . ARG B 1 153 ? -16.766 -14.156 -5.219 1 96.56 153 ARG B O 1
ATOM 3796 N N . LYS B 1 154 ? -16.656 -12.867 -7.016 1 96.06 154 LYS B N 1
ATOM 3797 C CA . LYS B 1 154 ? -15.406 -13.469 -7.5 1 96.06 154 LYS B CA 1
ATOM 3798 C C . LYS B 1 154 ? -14.266 -13.234 -6.512 1 96.06 154 LYS B C 1
ATOM 3800 O O . LYS B 1 154 ? -13.383 -14.078 -6.367 1 96.06 154 LYS B O 1
ATOM 3805 N N . TRP B 1 155 ? -14.305 -12.086 -5.859 1 97.5 155 TRP B N 1
ATOM 3806 C CA . TRP B 1 155 ? -13.242 -11.742 -4.918 1 97.5 155 TRP B CA 1
ATOM 3807 C C . TRP B 1 155 ? -13.633 -12.125 -3.494 1 97.5 155 TRP B C 1
ATOM 3809 O O . TRP B 1 155 ? -12.883 -11.875 -2.549 1 97.5 155 TRP B O 1
ATOM 3819 N N . SER B 1 156 ? -14.797 -12.633 -3.359 1 96.25 156 SER B N 1
ATOM 3820 C CA . SER B 1 156 ? -15.266 -13.273 -2.139 1 96.25 156 SER B CA 1
ATOM 3821 C C . SER B 1 156 ? -15.32 -12.289 -0.977 1 96.25 156 SER B C 1
ATOM 3823 O O . SER B 1 156 ? -14.766 -12.555 0.095 1 96.25 156 SER B O 1
ATOM 3825 N N . PHE B 1 157 ? -15.938 -11.211 -1.111 1 97.19 157 PHE B N 1
ATOM 3826 C CA . PHE B 1 157 ? -16.219 -10.305 -0.006 1 97.19 157 PHE B CA 1
ATOM 3827 C C . PHE B 1 157 ? -17.703 -9.938 0.025 1 97.19 157 PHE B C 1
ATOM 3829 O O . PHE B 1 157 ? -18.406 -10.078 -0.979 1 97.19 157 PHE B O 1
ATOM 3836 N N . LYS B 1 158 ? -18.141 -9.5 1.157 1 95.88 158 LYS B N 1
ATOM 3837 C CA . LYS B 1 158 ? -19.516 -9.031 1.346 1 95.88 158 LYS B CA 1
ATOM 3838 C C . LYS B 1 158 ? -19.641 -7.539 1.055 1 95.88 158 LYS B C 1
ATOM 3840 O O . LYS B 1 158 ? -18.812 -6.746 1.497 1 95.88 158 LYS B O 1
ATOM 3845 N N . TYR B 1 159 ? -20.594 -7.23 0.257 1 93.38 159 TYR B N 1
ATOM 3846 C CA . TYR B 1 159 ? -20.859 -5.828 -0.042 1 93.38 159 TYR B CA 1
ATOM 3847 C C . TYR B 1 159 ? -22.109 -5.344 0.69 1 93.38 159 TYR B C 1
ATOM 3849 O O . TYR B 1 159 ? -23.156 -5.992 0.639 1 93.38 159 TYR B O 1
ATOM 3857 N N . THR B 1 160 ? -21.984 -4.223 1.407 1 88.75 160 THR B N 1
ATOM 3858 C CA . THR B 1 160 ? -23.109 -3.639 2.137 1 88.75 160 THR B CA 1
ATOM 3859 C C . THR B 1 160 ? -23.266 -2.16 1.791 1 88.75 160 THR B C 1
ATOM 3861 O O . THR B 1 160 ? -22.281 -1.42 1.74 1 88.75 160 THR B O 1
ATOM 3864 N N . THR B 1 161 ? -24.453 -1.839 1.485 1 82.31 161 THR B N 1
ATOM 3865 C CA . THR B 1 161 ? -24.719 -0.438 1.18 1 82.31 161 THR B CA 1
ATOM 3866 C C . THR B 1 161 ? -25.328 0.271 2.387 1 82.31 161 THR B C 1
ATOM 3868 O O . THR B 1 161 ? -26.062 -0.34 3.172 1 82.31 161 THR B O 1
ATOM 3871 N N . SER B 1 162 ? -24.875 1.393 2.574 1 72 162 SER B N 1
ATOM 3872 C CA . SER B 1 162 ? -25.5 2.18 3.637 1 72 162 SER B CA 1
ATOM 3873 C C . SER B 1 162 ? -26.859 2.727 3.201 1 72 162 SER B C 1
ATOM 3875 O O . SER B 1 162 ? -27.047 3.08 2.035 1 72 162 SER B O 1
ATOM 3877 N N . SER B 1 163 ? -27.969 2.334 3.889 1 59.91 163 SER B N 1
ATOM 3878 C CA . SER B 1 163 ? -29.328 2.736 3.586 1 59.91 163 SER B CA 1
ATOM 3879 C C . SER B 1 163 ? -29.547 4.219 3.867 1 59.91 163 SER B C 1
ATOM 3881 O O . SER B 1 163 ? -28.859 4.805 4.707 1 59.91 163 SER B O 1
ATOM 3883 N N . PRO B 1 164 ? -30.391 4.855 2.949 1 57.03 164 PRO B N 1
ATOM 3884 C CA . PRO B 1 164 ? -30.781 6.23 3.268 1 57.03 164 PRO B CA 1
ATOM 3885 C C . PRO B 1 164 ? -31.203 6.398 4.723 1 57.03 164 PRO B C 1
ATOM 3887 O O . PRO B 1 164 ? -31.031 7.477 5.301 1 57.03 164 PRO B O 1
ATOM 3890 N N . TYR B 1 165 ? -31.703 5.352 5.281 1 54.16 165 TYR B N 1
ATOM 3891 C CA . TYR B 1 165 ? -32.219 5.422 6.641 1 54.16 165 TYR B CA 1
ATOM 3892 C C . TYR B 1 165 ? -31.125 5.148 7.664 1 54.16 165 TYR B C 1
ATOM 3894 O O . TYR B 1 165 ? -31.328 5.375 8.859 1 54.16 165 TYR B O 1
ATOM 3902 N N . ASN B 1 166 ? -30.047 4.609 7.176 1 57.47 166 ASN B N 1
ATOM 3903 C CA . ASN B 1 166 ? -28.906 4.391 8.07 1 57.47 166 ASN B CA 1
ATOM 3904 C C . ASN B 1 166 ? -27.641 5.012 7.508 1 57.47 166 ASN B C 1
ATOM 3906 O O . ASN B 1 166 ? -26.719 4.297 7.109 1 57.47 166 ASN B O 1
ATOM 3910 N N . PRO B 1 167 ? -27.703 6.34 7.48 1 56.88 167 PRO B N 1
ATOM 3911 C CA . PRO B 1 167 ? -26.594 7.078 6.859 1 56.88 167 PRO B CA 1
ATOM 3912 C C . PRO B 1 167 ? -25.25 6.805 7.531 1 56.88 167 PRO B C 1
ATOM 3914 O O . PRO B 1 167 ? -24.203 7.004 6.922 1 56.88 167 PRO B O 1
ATOM 3917 N N . HIS B 1 168 ? -25.344 6.141 8.68 1 61.06 168 HIS B N 1
ATOM 3918 C CA . HIS B 1 168 ? -24.125 6.039 9.477 1 61.06 168 HIS B CA 1
ATOM 3919 C C . HIS B 1 168 ? -23.312 4.801 9.094 1 61.06 168 HIS B C 1
ATOM 3921 O O . HIS B 1 168 ? -22.172 4.652 9.508 1 61.06 168 HIS B O 1
ATOM 3927 N N . GLY B 1 169 ? -23.844 4.078 8.18 1 67.56 169 GLY B N 1
ATOM 3928 C CA . GLY B 1 169 ? -23.156 2.836 7.852 1 67.56 169 GLY B CA 1
ATOM 3929 C C . GLY B 1 169 ? -21.859 3.045 7.094 1 67.56 169 GLY B C 1
ATOM 3930 O O . GLY B 1 169 ? -20.984 2.174 7.09 1 67.56 169 GLY B O 1
ATOM 3931 N N . ASN B 1 170 ? -21.688 4.16 6.5 1 80.62 170 ASN B N 1
ATOM 3932 C CA . ASN B 1 170 ? -20.484 4.488 5.754 1 80.62 170 ASN B CA 1
ATOM 3933 C C . ASN B 1 170 ? -19.859 5.793 6.242 1 80.62 170 ASN B C 1
ATOM 3935 O O . ASN B 1 170 ? -19.297 6.551 5.449 1 80.62 170 ASN B O 1
ATOM 3939 N N . GLY B 1 171 ? -20.031 6.016 7.535 1 85.62 171 GLY B N 1
ATOM 3940 C CA . GLY B 1 171 ? -19.641 7.281 8.141 1 85.62 171 GLY B CA 1
ATOM 3941 C C . GLY B 1 171 ? -18.156 7.574 8.023 1 85.62 171 GLY B C 1
ATOM 3942 O O . GLY B 1 171 ? -17.766 8.719 7.773 1 85.62 171 GLY B O 1
ATOM 3943 N N . LEU B 1 172 ? -17.344 6.551 8.156 1 91.06 172 LEU B N 1
ATOM 3944 C CA . LEU B 1 172 ? -15.914 6.781 8.094 1 91.06 172 LEU B CA 1
ATOM 3945 C C . LEU B 1 172 ? -15.492 7.223 6.691 1 91.06 172 LEU B C 1
ATOM 3947 O O . LEU B 1 172 ? -14.641 8.102 6.543 1 91.06 172 LEU B O 1
ATOM 3951 N N . ALA B 1 173 ? -16.047 6.582 5.688 1 92.75 173 ALA B N 1
ATOM 3952 C CA . ALA B 1 173 ? -15.734 6.977 4.316 1 92.75 173 ALA B CA 1
ATOM 3953 C C . ALA B 1 173 ? -16.141 8.422 4.055 1 92.75 173 ALA B C 1
ATOM 3955 O O . ALA B 1 173 ? -15.406 9.18 3.426 1 92.75 173 ALA B O 1
ATOM 3956 N N . ALA B 1 174 ? -17.328 8.781 4.543 1 89.12 174 ALA B N 1
ATOM 3957 C CA . ALA B 1 174 ? -17.797 10.156 4.375 1 89.12 174 ALA B CA 1
ATOM 3958 C C . ALA B 1 174 ? -16.875 11.148 5.059 1 89.12 174 ALA B C 1
ATOM 3960 O O . ALA B 1 174 ? -16.516 12.18 4.48 1 89.12 174 ALA B O 1
ATOM 3961 N N . LYS B 1 175 ? -16.516 10.883 6.215 1 90.81 175 LYS B N 1
ATOM 3962 C CA . LYS B 1 175 ? -15.578 11.734 6.945 1 90.81 175 LYS B CA 1
ATOM 3963 C C . LYS B 1 175 ? -14.234 11.82 6.23 1 90.81 175 LYS B C 1
ATOM 3965 O O . LYS B 1 175 ? -13.609 12.883 6.191 1 90.81 175 LYS B O 1
ATOM 3970 N N . THR B 1 176 ? -13.781 10.695 5.754 1 94.75 176 THR B N 1
ATOM 3971 C CA . THR B 1 176 ? -12.516 10.656 5.023 1 94.75 176 THR B CA 1
ATOM 3972 C C . THR B 1 176 ? -12.586 11.516 3.77 1 94.75 176 THR B C 1
ATOM 3974 O O . THR B 1 176 ? -11.625 12.219 3.434 1 94.75 176 THR B O 1
ATOM 3977 N N . VAL B 1 177 ? -13.711 11.477 3.109 1 94.69 177 VAL B N 1
ATOM 3978 C CA . VAL B 1 177 ? -13.898 12.305 1.925 1 94.69 177 VAL B CA 1
ATOM 3979 C C . VAL B 1 177 ? -13.727 13.781 2.293 1 94.69 177 VAL B C 1
ATOM 3981 O O . VAL B 1 177 ? -13.07 14.531 1.573 1 94.69 177 VAL B O 1
ATOM 3984 N N . GLN B 1 178 ? -14.273 14.141 3.369 1 92.31 178 GLN B N 1
ATOM 3985 C CA . GLN B 1 178 ? -14.133 15.523 3.82 1 92.31 178 GLN B CA 1
ATOM 3986 C C . GLN B 1 178 ? -12.68 15.867 4.094 1 92.31 178 GLN B C 1
ATOM 3988 O O . GLN B 1 178 ? -12.203 16.938 3.705 1 92.31 178 GLN B O 1
ATOM 3993 N N . THR B 1 179 ? -12.023 15.008 4.738 1 92.88 179 THR B N 1
ATOM 3994 C CA . THR B 1 179 ? -10.602 15.188 5.023 1 92.88 179 THR B CA 1
ATOM 3995 C C . THR B 1 179 ? -9.812 15.344 3.732 1 92.88 179 THR B C 1
ATOM 3997 O O . THR B 1 179 ? -8.977 16.25 3.617 1 92.88 179 THR B O 1
ATOM 4000 N N . VAL B 1 180 ? -10.086 14.531 2.822 1 95.5 180 VAL B N 1
ATOM 4001 C CA . VAL B 1 180 ? -9.367 14.531 1.553 1 95.5 180 VAL B CA 1
ATOM 4002 C C . VAL B 1 180 ? -9.664 15.82 0.792 1 95.5 180 VAL B C 1
ATOM 4004 O O . VAL B 1 180 ? -8.758 16.422 0.218 1 95.5 180 VAL B O 1
ATOM 4007 N N . LYS B 1 181 ? -10.891 16.172 0.749 1 94.19 181 LYS B N 1
ATOM 4008 C CA . LYS B 1 181 ? -11.258 17.406 0.058 1 94.19 181 LYS B CA 1
ATOM 4009 C C . LYS B 1 181 ? -10.484 18.609 0.616 1 94.19 181 LYS B C 1
ATOM 4011 O O . LYS B 1 181 ? -9.961 19.422 -0.144 1 94.19 181 LYS B O 1
ATOM 4016 N N . ARG B 1 182 ? -10.422 18.656 1.901 1 91.69 182 ARG B N 1
ATOM 4017 C CA . ARG B 1 182 ? -9.68 19.734 2.535 1 91.69 182 ARG B CA 1
ATOM 4018 C C . ARG B 1 182 ? -8.195 19.672 2.168 1 91.69 182 ARG B C 1
ATOM 4020 O O . ARG B 1 182 ? -7.582 20.703 1.866 1 91.69 182 ARG B O 1
ATOM 4027 N N . MET B 1 183 ? -7.68 18.531 2.197 1 92.75 183 MET B N 1
ATOM 4028 C CA . MET B 1 183 ? -6.277 18.328 1.853 1 92.75 183 MET B CA 1
ATOM 4029 C C . MET B 1 183 ? -6 18.766 0.417 1 92.75 183 MET B C 1
ATOM 4031 O O . MET B 1 183 ? -5.008 19.453 0.15 1 92.75 183 MET B O 1
ATOM 4035 N N . LEU B 1 184 ? -6.875 18.375 -0.419 1 93.75 184 LEU B N 1
ATOM 4036 C CA . LEU B 1 184 ? -6.738 18.703 -1.832 1 93.75 184 LEU B CA 1
ATOM 4037 C C . LEU B 1 184 ? -6.812 20.203 -2.043 1 93.75 184 LEU B C 1
ATOM 4039 O O . LEU B 1 184 ? -5.977 20.781 -2.748 1 93.75 184 LEU B O 1
ATOM 4043 N N . GLU B 1 185 ? -7.707 20.812 -1.446 1 92.62 185 GLU B N 1
ATOM 4044 C CA . GLU B 1 185 ? -7.918 22.25 -1.617 1 92.62 185 GLU B CA 1
ATOM 4045 C C . GLU B 1 185 ? -6.758 23.047 -1.026 1 92.62 185 GLU B C 1
ATOM 4047 O O . GLU B 1 185 ? -6.23 23.953 -1.672 1 92.62 185 GLU B O 1
ATOM 4052 N N . LYS B 1 186 ? -6.398 22.734 0.126 1 89.56 186 LYS B N 1
ATOM 4053 C CA . LYS B 1 186 ? -5.309 23.453 0.776 1 89.56 186 LYS B CA 1
ATOM 4054 C C . LYS B 1 186 ? -3.994 23.266 0.026 1 89.56 186 LYS B C 1
ATOM 4056 O O . LYS B 1 186 ? -3.205 24.203 -0.106 1 89.56 186 LYS B O 1
ATOM 4061 N N . SER B 1 187 ? -3.736 22.016 -0.367 1 89.5 187 SER B N 1
ATOM 4062 C CA . SER B 1 187 ? -2.545 21.75 -1.166 1 89.5 187 SER B CA 1
ATOM 4063 C C . SER B 1 187 ? -2.541 22.578 -2.447 1 89.5 187 SER B C 1
ATOM 4065 O O . SER B 1 187 ? -1.492 23.062 -2.871 1 89.5 187 SER B O 1
ATOM 4067 N N . ARG B 1 188 ? -3.633 22.688 -3.033 1 90.31 188 ARG B N 1
ATOM 4068 C CA . ARG B 1 188 ? -3.754 23.469 -4.262 1 90.31 188 ARG B CA 1
ATOM 4069 C C . ARG B 1 188 ? -3.475 24.938 -4.012 1 90.31 188 ARG B C 1
ATOM 4071 O O . ARG B 1 188 ? -2.734 25.578 -4.762 1 90.31 188 ARG B O 1
ATOM 4078 N N . ILE B 1 189 ? -4.008 25.516 -2.99 1 89.38 189 ILE B N 1
ATOM 4079 C CA . ILE B 1 189 ? -3.879 26.938 -2.658 1 89.38 189 ILE B CA 1
ATOM 4080 C C . ILE B 1 189 ? -2.426 27.25 -2.322 1 89.38 189 ILE B C 1
ATOM 4082 O O . ILE B 1 189 ? -1.886 28.266 -2.775 1 89.38 189 ILE B O 1
ATOM 4086 N N . ASP B 1 190 ? -1.825 26.328 -1.589 1 89.12 190 ASP B N 1
ATOM 4087 C CA . ASP B 1 190 ? -0.477 26.578 -1.091 1 89.12 190 ASP B CA 1
ATOM 4088 C C . ASP B 1 190 ? 0.576 26.016 -2.037 1 89.12 190 ASP B C 1
ATOM 4090 O O . ASP B 1 190 ? 1.774 26.219 -1.84 1 89.12 190 ASP B O 1
ATOM 4094 N N . GLY B 1 191 ? 0.192 25.281 -3.002 1 89.56 191 GLY B N 1
ATOM 4095 C CA . GLY B 1 191 ? 1.113 24.703 -3.967 1 89.56 191 GLY B CA 1
ATOM 4096 C C . GLY B 1 191 ? 1.943 23.562 -3.391 1 89.56 191 GLY B C 1
ATOM 4097 O O . GLY B 1 191 ? 3.076 23.344 -3.82 1 89.56 191 GLY B O 1
ATOM 4098 N N . LYS B 1 192 ? 1.442 22.984 -2.383 1 91 192 LYS B N 1
ATOM 4099 C CA . LYS B 1 192 ? 2.158 21.875 -1.764 1 91 192 LYS B CA 1
ATOM 4100 C C . LYS B 1 192 ? 1.841 20.547 -2.467 1 91 192 LYS B C 1
ATOM 4102 O O . LYS B 1 192 ? 0.821 20.438 -3.15 1 91 192 LYS B O 1
ATOM 4107 N N . ASP B 1 193 ? 2.742 19.656 -2.318 1 94.38 193 ASP B N 1
ATOM 4108 C CA . ASP B 1 193 ? 2.613 18.359 -2.961 1 94.38 193 ASP B CA 1
ATOM 4109 C C . ASP B 1 193 ? 1.577 17.484 -2.246 1 94.38 193 ASP B C 1
ATOM 4111 O O . ASP B 1 193 ? 1.735 17.172 -1.066 1 94.38 193 ASP B O 1
ATOM 4115 N N . LEU B 1 194 ? 0.568 17.062 -2.938 1 95.5 194 LEU B N 1
ATOM 4116 C CA . LEU B 1 194 ? -0.522 16.266 -2.377 1 95.5 194 LEU B CA 1
ATOM 4117 C C . LEU B 1 194 ? -0.003 14.961 -1.8 1 95.5 194 LEU B C 1
ATOM 4119 O O . LEU B 1 194 ? -0.463 14.516 -0.746 1 95.5 194 LEU B O 1
ATOM 4123 N N . TYR B 1 195 ? 0.915 14.367 -2.475 1 97.69 195 TYR B N 1
ATOM 4124 C CA . TYR B 1 195 ? 1.385 13.047 -2.062 1 97.69 195 TYR B CA 1
ATOM 4125 C C . TYR B 1 195 ? 2.219 13.133 -0.792 1 97.69 195 TYR B C 1
ATOM 4127 O O . TYR B 1 195 ? 2.211 12.219 0.03 1 97.69 195 TYR B O 1
ATOM 4135 N N . ILE B 1 196 ? 2.906 14.195 -0.595 1 97.62 196 ILE B N 1
ATOM 4136 C CA . ILE B 1 196 ? 3.584 14.398 0.679 1 97.62 196 ILE B CA 1
ATOM 4137 C C . ILE B 1 196 ? 2.553 14.602 1.786 1 97.62 196 ILE B C 1
ATOM 4139 O O . ILE B 1 196 ? 2.715 14.094 2.896 1 97.62 196 ILE B O 1
ATOM 4143 N N . SER B 1 197 ? 1.512 15.367 1.459 1 96.75 197 SER B N 1
ATOM 4144 C CA . SER B 1 197 ? 0.436 15.555 2.426 1 96.75 197 SER B CA 1
ATOM 4145 C C . SER B 1 197 ? -0.193 14.227 2.822 1 96.75 197 SER B C 1
ATOM 4147 O O . SER B 1 197 ? -0.465 13.992 4 1 96.75 197 SER B O 1
ATOM 4149 N N . LEU B 1 198 ? -0.402 13.375 1.868 1 97.75 198 LEU B N 1
ATOM 4150 C CA . LEU B 1 198 ? -0.948 12.047 2.127 1 97.75 198 LEU B CA 1
ATOM 4151 C C . LEU B 1 198 ? -0.011 11.234 3.016 1 97.75 198 LEU B C 1
ATOM 4153 O O . LEU B 1 198 ? -0.457 10.586 3.965 1 97.75 198 LEU B O 1
ATOM 4157 N N . LEU B 1 199 ? 1.223 11.266 2.668 1 98.31 199 LEU B N 1
ATOM 4158 C CA . LEU B 1 199 ? 2.236 10.555 3.438 1 98.31 199 LEU B CA 1
ATOM 4159 C C . LEU B 1 199 ? 2.242 11.023 4.891 1 98.31 199 LEU B C 1
ATOM 4161 O O . LEU B 1 199 ? 2.281 10.195 5.809 1 98.31 199 LEU B O 1
ATOM 4165 N N . GLU B 1 200 ? 2.17 12.297 5.027 1 97.5 200 GLU B N 1
ATOM 4166 C CA . GLU B 1 200 ? 2.186 12.828 6.387 1 97.5 200 GLU B CA 1
ATOM 4167 C C . GLU B 1 200 ? 0.908 12.469 7.137 1 97.5 200 GLU B C 1
ATOM 4169 O O . GLU B 1 200 ? 0.939 12.227 8.344 1 97.5 200 GLU B O 1
ATOM 4174 N N . TYR B 1 201 ? -0.179 12.484 6.48 1 97.19 201 TYR B N 1
ATOM 4175 C CA . TYR B 1 201 ? -1.404 12.008 7.105 1 97.19 201 TYR B CA 1
ATOM 4176 C C . TYR B 1 201 ? -1.237 10.578 7.602 1 97.19 201 TYR B C 1
ATOM 4178 O O . TYR B 1 201 ? -1.602 10.258 8.734 1 97.19 201 TYR B O 1
ATOM 4186 N N . ARG B 1 202 ? -0.71 9.742 6.789 1 98.19 202 ARG B N 1
ATOM 4187 C CA . ARG B 1 202 ? -0.555 8.32 7.082 1 98.19 202 ARG B CA 1
ATOM 4188 C C . ARG B 1 202 ? 0.385 8.102 8.266 1 98.19 202 ARG B C 1
ATOM 4190 O O . ARG B 1 202 ? 0.281 7.098 8.969 1 98.19 202 ARG B O 1
ATOM 4197 N N . ASN B 1 203 ? 1.251 9.078 8.469 1 98.06 203 ASN B N 1
ATOM 4198 C CA . ASN B 1 203 ? 2.236 8.984 9.539 1 98.06 203 ASN B CA 1
ATOM 4199 C C . ASN B 1 203 ? 1.751 9.688 10.805 1 98.06 203 ASN B C 1
ATOM 4201 O O . ASN B 1 203 ? 2.398 9.602 11.852 1 98.06 203 ASN B O 1
ATOM 4205 N N . SER B 1 204 ? 0.642 10.375 10.742 1 97.5 204 SER B N 1
ATOM 4206 C CA . SER B 1 204 ? 0.164 11.148 11.883 1 97.5 204 SER B CA 1
ATOM 4207 C C . SER B 1 204 ? -0.752 10.305 12.766 1 97.5 204 SER B C 1
ATOM 4209 O O . SER B 1 204 ? -1.717 9.711 12.289 1 97.5 204 SER B O 1
ATOM 4211 N N . PRO B 1 205 ? -0.462 10.305 14 1 95.88 205 PRO B N 1
ATOM 4212 C CA . PRO B 1 205 ? -1.319 9.523 14.891 1 95.88 205 PRO B CA 1
ATOM 4213 C C . PRO B 1 205 ? -2.766 10.016 14.898 1 95.88 205 PRO B C 1
ATOM 4215 O O . PRO B 1 205 ? -3.018 11.211 14.773 1 95.88 205 PRO B O 1
ATOM 4218 N N . THR B 1 206 ? -3.623 9.078 15.016 1 90.88 206 THR B N 1
ATOM 4219 C CA . THR B 1 206 ? -5.047 9.367 15.164 1 90.88 206 THR B CA 1
ATOM 4220 C C . THR B 1 206 ? -5.531 8.992 16.562 1 90.88 206 THR B C 1
ATOM 4222 O O . THR B 1 206 ? -5.137 9.609 17.547 1 90.88 206 THR B O 1
ATOM 4225 N N . ASP B 1 207 ? -6.402 7.973 16.703 1 87.69 207 ASP B N 1
ATOM 4226 C CA . ASP B 1 207 ? -6.949 7.59 18 1 87.69 207 ASP B CA 1
ATOM 4227 C C . ASP B 1 207 ? -6.012 6.629 18.734 1 87.69 207 ASP B C 1
ATOM 4229 O O . ASP B 1 207 ? -5.836 6.73 19.953 1 87.69 207 ASP B O 1
ATOM 4233 N N . VAL B 1 208 ? -5.41 5.746 18.047 1 91.62 208 VAL B N 1
ATOM 4234 C CA . VAL B 1 208 ? -4.527 4.75 18.641 1 91.62 208 VAL B CA 1
ATOM 4235 C C . VAL B 1 208 ? -3.086 5.02 18.219 1 91.62 208 VAL B C 1
ATOM 4237 O O . VAL B 1 208 ? -2.217 5.246 19.078 1 91.62 208 VAL B O 1
ATOM 4240 N N . ASP B 1 209 ? -2.842 5.016 17.047 1 95.88 209 ASP B N 1
ATOM 4241 C CA . ASP B 1 209 ? -1.563 5.305 16.406 1 95.88 209 ASP B CA 1
ATOM 4242 C C . ASP B 1 209 ? -1.763 5.738 14.961 1 95.88 209 ASP B C 1
ATOM 4244 O O . ASP B 1 209 ? -2.887 6.016 14.539 1 95.88 209 ASP B O 1
ATOM 4248 N N . SER B 1 210 ? -0.708 5.945 14.273 1 97.5 210 SER B N 1
ATOM 4249 C CA . SER B 1 210 ? -0.839 6.41 12.898 1 97.5 210 SER B CA 1
ATOM 4250 C C . SER B 1 210 ? -1.423 5.328 11.992 1 97.5 210 SER B C 1
ATOM 4252 O O . SER B 1 210 ? -1.259 4.137 12.266 1 97.5 210 SER B O 1
ATOM 4254 N N . PRO B 1 211 ? -2.111 5.715 10.922 1 98.12 211 PRO B N 1
ATOM 4255 C CA . PRO B 1 211 ? -2.643 4.754 9.961 1 98.12 211 PRO B CA 1
ATOM 4256 C C . PRO B 1 211 ? -1.571 3.811 9.414 1 98.12 211 PRO B C 1
ATOM 4258 O O . PRO B 1 211 ? -1.814 2.609 9.281 1 98.12 211 PRO B O 1
ATOM 4261 N N . ALA B 1 212 ? -0.386 4.293 9.133 1 98.31 212 ALA B N 1
ATOM 4262 C CA . ALA B 1 212 ? 0.7 3.473 8.609 1 98.31 212 ALA B CA 1
ATOM 4263 C C . ALA B 1 212 ? 1.1 2.387 9.602 1 98.31 212 ALA B C 1
ATOM 4265 O O . ALA B 1 212 ? 1.265 1.223 9.227 1 98.31 212 ALA B O 1
ATOM 4266 N N . LYS B 1 213 ? 1.199 2.729 10.82 1 97.62 213 LYS B N 1
ATOM 4267 C CA . LYS B 1 213 ? 1.586 1.759 11.836 1 97.62 213 LYS B CA 1
ATOM 4268 C C . LYS B 1 213 ? 0.487 0.722 12.055 1 97.62 213 LYS B C 1
ATOM 4270 O O . LYS B 1 213 ? 0.771 -0.467 12.219 1 97.62 213 LYS B O 1
ATOM 4275 N N . LEU B 1 214 ? -0.685 1.201 12.055 1 97.31 214 LEU B N 1
ATOM 4276 C CA . LEU B 1 214 ? -1.803 0.303 12.32 1 97.31 214 LEU B CA 1
ATOM 4277 C C . LEU B 1 214 ? -2.037 -0.641 11.148 1 97.31 214 LEU B C 1
ATOM 4279 O O . LEU B 1 214 ? -2.479 -1.776 11.336 1 97.31 214 LEU B O 1
ATOM 4283 N N . LEU B 1 215 ? -1.72 -0.215 9.961 1 97.81 215 LEU B N 1
ATOM 4284 C CA . LEU B 1 215 ? -1.973 -1.032 8.773 1 97.81 215 LEU B CA 1
ATOM 4285 C C . LEU B 1 215 ? -0.762 -1.896 8.445 1 97.81 215 LEU B C 1
ATOM 4287 O O . LEU B 1 215 ? -0.907 -3.078 8.117 1 97.81 215 LEU B O 1
ATOM 4291 N N . MET B 1 216 ? 0.424 -1.297 8.508 1 97.38 216 MET B N 1
ATOM 4292 C CA . MET B 1 216 ? 1.608 -1.949 7.957 1 97.38 216 MET B CA 1
ATOM 4293 C C . MET B 1 216 ? 2.664 -2.164 9.039 1 97.38 216 MET B C 1
ATOM 4295 O O . MET B 1 216 ? 3.775 -2.607 8.742 1 97.38 216 MET B O 1
ATOM 4299 N N . SER B 1 217 ? 2.398 -1.763 10.188 1 97.19 217 SER B N 1
ATOM 4300 C CA . SER B 1 217 ? 3.258 -1.997 11.344 1 97.19 217 SER B CA 1
ATOM 4301 C C . SER B 1 217 ? 4.586 -1.261 11.211 1 97.19 217 SER B C 1
ATOM 4303 O O . SER B 1 217 ? 5.633 -1.776 11.602 1 97.19 217 SER B O 1
ATOM 4305 N N . THR B 1 218 ? 4.523 -0.128 10.555 1 96.25 218 THR B N 1
ATOM 4306 C CA . THR B 1 218 ? 5.766 0.621 10.406 1 96.25 218 THR B CA 1
ATOM 4307 C C . THR B 1 218 ? 5.484 2.113 10.266 1 96.25 218 THR B C 1
ATOM 4309 O O . THR B 1 218 ? 4.41 2.506 9.797 1 96.25 218 THR B O 1
ATOM 4312 N N . GLN B 1 219 ? 6.43 2.871 10.742 1 96.56 219 GLN B N 1
ATOM 4313 C CA . GLN B 1 219 ? 6.465 4.285 10.391 1 96.56 219 GLN B CA 1
ATOM 4314 C C . GLN B 1 219 ? 7.133 4.5 9.039 1 96.56 219 GLN B C 1
ATOM 4316 O O . GLN B 1 219 ? 8.133 3.854 8.727 1 96.56 219 GLN B O 1
ATOM 4321 N N . LEU B 1 220 ? 6.574 5.352 8.273 1 97.94 220 LEU B N 1
ATOM 4322 C CA . LEU B 1 220 ? 7.074 5.574 6.922 1 97.94 220 LEU B CA 1
ATOM 4323 C C . LEU B 1 220 ? 8.055 6.742 6.887 1 97.94 220 LEU B C 1
ATOM 4325 O O . LEU B 1 220 ? 7.836 7.758 7.547 1 97.94 220 LEU B O 1
ATOM 4329 N N . ARG B 1 221 ? 9.078 6.57 6.102 1 98.25 221 ARG B N 1
ATOM 4330 C CA . ARG B 1 221 ? 10 7.688 5.926 1 98.25 221 ARG B CA 1
ATOM 4331 C C . ARG B 1 221 ? 9.352 8.805 5.113 1 98.25 221 ARG B C 1
ATOM 4333 O O . ARG B 1 221 ? 8.719 8.555 4.09 1 98.25 221 ARG B O 1
ATOM 4340 N N . SER B 1 222 ? 9.453 9.961 5.617 1 97.69 222 SER B N 1
ATOM 4341 C CA . SER B 1 222 ? 8.945 11.156 4.957 1 97.69 222 SER B CA 1
ATOM 4342 C C . SER B 1 222 ? 10.023 12.219 4.832 1 97.69 222 SER B C 1
ATOM 4344 O O . SER B 1 222 ? 11.219 11.906 4.844 1 97.69 222 SER B O 1
ATOM 4346 N N . ILE B 1 223 ? 9.617 13.453 4.582 1 95.94 223 ILE B N 1
ATOM 4347 C CA . ILE B 1 223 ? 10.594 14.531 4.422 1 95.94 223 ILE B CA 1
ATOM 4348 C C . ILE B 1 223 ? 11.062 15.008 5.797 1 95.94 223 ILE B C 1
ATOM 4350 O O . ILE B 1 223 ? 12 15.797 5.898 1 95.94 223 ILE B O 1
ATOM 4354 N N . LEU B 1 224 ? 10.461 14.562 6.855 1 97.25 224 LEU B N 1
ATOM 4355 C CA . LEU B 1 224 ? 10.906 14.852 8.219 1 97.25 224 LEU B CA 1
ATOM 4356 C C . LEU B 1 224 ? 12.062 13.93 8.609 1 97.25 224 LEU B C 1
ATOM 4358 O O . LEU B 1 224 ? 12.133 12.789 8.148 1 97.25 224 LEU B O 1
ATOM 4362 N N . PRO B 1 225 ? 12.93 14.43 9.461 1 95.75 225 PRO B N 1
ATOM 4363 C CA . PRO B 1 225 ? 14.016 13.555 9.906 1 95.75 225 PRO B CA 1
ATOM 4364 C C . PRO B 1 225 ? 13.516 12.359 10.711 1 95.75 225 PRO B C 1
ATOM 4366 O O . PRO B 1 225 ? 12.539 12.477 11.461 1 95.75 225 PRO B O 1
ATOM 4369 N N . ILE B 1 226 ? 14.164 11.258 10.484 1 95 226 ILE B N 1
ATOM 4370 C CA . ILE B 1 226 ? 13.773 10.023 11.172 1 95 226 ILE B CA 1
ATOM 4371 C C . ILE B 1 226 ? 15 9.133 11.367 1 95 226 ILE B C 1
ATOM 4373 O O . ILE B 1 226 ? 15.922 9.141 10.547 1 95 226 ILE B O 1
ATOM 4377 N N . THR B 1 227 ? 15 8.422 12.398 1 92.19 227 THR B N 1
ATOM 4378 C CA . THR B 1 227 ? 16.109 7.508 12.656 1 92.19 227 THR B CA 1
ATOM 4379 C C . THR B 1 227 ? 15.82 6.129 12.078 1 92.19 227 THR B C 1
ATOM 4381 O O . THR B 1 227 ? 14.664 5.766 11.867 1 92.19 227 THR B O 1
ATOM 4384 N N . LYS B 1 228 ? 16.844 5.395 11.836 1 89.25 228 LYS B N 1
ATOM 4385 C CA . LYS B 1 228 ? 16.688 4.027 11.344 1 89.25 228 LYS B CA 1
ATOM 4386 C C . LYS B 1 228 ? 15.914 3.172 12.352 1 89.25 228 LYS B C 1
ATOM 4388 O O . LYS B 1 228 ? 15.172 2.268 11.961 1 89.25 228 LYS B O 1
ATOM 4393 N N . GLU B 1 229 ? 16.078 3.447 13.602 1 91.38 229 GLU B N 1
ATOM 4394 C CA . GLU B 1 229 ? 15.391 2.713 14.648 1 91.38 229 GLU B CA 1
ATOM 4395 C C . GLU B 1 229 ? 13.883 2.93 14.57 1 91.38 229 GLU B C 1
ATOM 4397 O O . GLU B 1 229 ? 13.102 2 14.789 1 91.38 229 GLU B O 1
ATOM 4402 N N . GLN B 1 230 ? 13.516 4.098 14.266 1 93.44 230 GLN B N 1
ATOM 4403 C CA . GLN B 1 230 ? 12.102 4.445 14.188 1 93.44 230 GLN B CA 1
ATOM 4404 C C . GLN B 1 230 ? 11.445 3.803 12.969 1 93.44 230 GLN B C 1
ATOM 4406 O O . GLN B 1 230 ? 10.219 3.676 12.914 1 93.44 230 GLN B O 1
ATOM 4411 N N . LEU B 1 231 ? 12.25 3.43 12.039 1 94.69 231 LEU B N 1
ATOM 4412 C CA . LEU B 1 231 ? 11.727 2.838 10.805 1 94.69 231 LEU B CA 1
ATOM 4413 C C . LEU B 1 231 ? 11.555 1.331 10.961 1 94.69 231 LEU B C 1
ATOM 4415 O O . LEU B 1 231 ? 10.961 0.68 10.102 1 94.69 231 LEU B O 1
ATOM 4419 N N . LYS B 1 232 ? 12.039 0.787 12.016 1 94.06 232 LYS B N 1
ATOM 4420 C CA . LYS B 1 232 ? 11.898 -0.65 12.234 1 94.06 232 LYS B CA 1
ATOM 4421 C C . LYS B 1 232 ? 10.438 -1.027 12.461 1 94.06 232 LYS B C 1
ATOM 4423 O O . LYS B 1 232 ? 9.719 -0.35 13.203 1 94.06 232 LYS B O 1
ATOM 4428 N N . PRO B 1 233 ? 10.031 -2.102 11.852 1 95.69 233 PRO B N 1
ATOM 4429 C CA . PRO B 1 233 ? 8.633 -2.52 12.023 1 95.69 233 PRO B CA 1
ATOM 4430 C C . PRO B 1 233 ? 8.297 -2.883 13.469 1 95.69 233 PRO B C 1
ATOM 4432 O O . PRO B 1 233 ? 9.133 -3.463 14.172 1 95.69 233 PRO B O 1
ATOM 4435 N N . ARG B 1 234 ? 7.121 -2.449 13.844 1 94.38 234 ARG B N 1
ATOM 4436 C CA . ARG B 1 234 ? 6.586 -2.768 15.164 1 94.38 234 ARG B CA 1
ATOM 4437 C C . ARG B 1 234 ? 5.078 -2.99 15.102 1 94.38 234 ARG B C 1
ATOM 4439 O O . ARG B 1 234 ? 4.34 -2.141 14.594 1 94.38 234 ARG B O 1
ATOM 4446 N N . VAL B 1 235 ? 4.715 -4.121 15.641 1 95.69 235 VAL B N 1
ATOM 4447 C CA . VAL B 1 235 ? 3.289 -4.43 15.633 1 95.69 235 VAL B CA 1
ATOM 4448 C C . VAL B 1 235 ? 2.617 -3.775 16.844 1 95.69 235 VAL B C 1
ATOM 4450 O O . VAL B 1 235 ? 3.117 -3.871 17.969 1 95.69 235 VAL B O 1
ATOM 4453 N N . ILE B 1 236 ? 1.546 -3.08 16.562 1 93.62 236 ILE B N 1
ATOM 4454 C CA . ILE B 1 236 ? 0.701 -2.588 17.656 1 93.62 236 ILE B CA 1
ATOM 4455 C C . ILE B 1 236 ? -0.301 -3.666 18.062 1 93.62 236 ILE B C 1
ATOM 4457 O O . ILE B 1 236 ? -1.061 -4.164 17.219 1 93.62 236 ILE B O 1
ATOM 4461 N N . ALA B 1 237 ? -0.309 -3.926 19.234 1 91.12 237 ALA B N 1
ATOM 4462 C CA . ALA B 1 237 ? -1.161 -5 19.734 1 91.12 237 ALA B CA 1
ATOM 4463 C C . ALA B 1 237 ? -2.635 -4.695 19.484 1 91.12 237 ALA B C 1
ATOM 4465 O O . ALA B 1 237 ? -3.109 -3.598 19.781 1 91.12 237 ALA B O 1
ATOM 4466 N N . ALA B 1 238 ? -3.311 -5.684 18.984 1 90.88 238 ALA B N 1
ATOM 4467 C CA . ALA B 1 238 ? -4.73 -5.527 18.672 1 90.88 238 ALA B CA 1
ATOM 4468 C C . ALA B 1 238 ? -5.531 -5.215 19.938 1 90.88 238 ALA B C 1
ATOM 4470 O O . ALA B 1 238 ? -6.504 -4.457 19.875 1 90.88 238 ALA B O 1
ATOM 4471 N N . GLU B 1 239 ? -5.164 -5.797 20.969 1 90.31 239 GLU B N 1
ATOM 4472 C CA . GLU B 1 239 ? -5.859 -5.586 22.234 1 90.31 239 GLU B CA 1
ATOM 4473 C C . GLU B 1 239 ? -5.805 -4.121 22.656 1 90.31 239 GLU B C 1
ATOM 4475 O O . GLU B 1 239 ? -6.793 -3.58 23.156 1 90.31 239 GLU B O 1
ATOM 4480 N N . LYS B 1 240 ? -4.68 -3.555 22.484 1 89.31 240 LYS B N 1
ATOM 4481 C CA . LYS B 1 240 ? -4.531 -2.137 22.812 1 89.31 240 LYS B CA 1
ATOM 4482 C C . LYS B 1 240 ? -5.457 -1.28 21.953 1 89.31 240 LYS B C 1
ATOM 4484 O O . LYS B 1 240 ? -6.102 -0.359 22.453 1 89.31 240 LYS B O 1
ATOM 4489 N N . THR B 1 241 ? -5.484 -1.593 20.719 1 89.62 241 THR B N 1
ATOM 4490 C CA . THR B 1 241 ? -6.344 -0.87 19.797 1 89.62 241 THR B CA 1
ATOM 4491 C C . THR B 1 241 ? -7.812 -1.023 20.188 1 89.62 241 THR B C 1
ATOM 4493 O O . THR B 1 241 ? -8.555 -0.039 20.234 1 89.62 241 THR B O 1
ATOM 4496 N N . TYR B 1 242 ? -8.164 -2.219 20.484 1 90.56 242 TYR B N 1
ATOM 4497 C CA . TYR B 1 242 ? -9.547 -2.502 20.844 1 90.56 242 TYR B CA 1
ATOM 4498 C C . TYR B 1 242 ? -9.938 -1.788 22.141 1 90.56 242 TYR B C 1
ATOM 4500 O O . TYR B 1 242 ? -11.008 -1.188 22.219 1 90.56 242 TYR B O 1
ATOM 4508 N N . GLU B 1 243 ? -9.125 -1.802 23.062 1 90.88 243 GLU B N 1
ATOM 4509 C CA . GLU B 1 243 ? -9.406 -1.197 24.359 1 90.88 243 GLU B CA 1
ATOM 4510 C C . GLU B 1 243 ? -9.555 0.317 24.234 1 90.88 243 GLU B C 1
ATOM 4512 O O . GLU B 1 243 ? -10.484 0.898 24.797 1 90.88 243 GLU B O 1
ATOM 4517 N N . LYS B 1 244 ? -8.68 0.882 23.578 1 90.94 244 LYS B N 1
ATOM 4518 C CA . LYS B 1 244 ? -8.727 2.332 23.422 1 90.94 244 LYS B CA 1
ATOM 4519 C C . LYS B 1 244 ? -9.992 2.77 22.703 1 90.94 244 LYS B C 1
ATOM 4521 O O . LYS B 1 244 ? -10.641 3.742 23.094 1 90.94 244 LYS B O 1
ATOM 4526 N N . ARG B 1 245 ? -10.367 2.045 21.719 1 89.75 245 ARG B N 1
ATOM 4527 C CA . ARG B 1 245 ? -11.539 2.416 20.938 1 89.75 245 ARG B CA 1
ATOM 4528 C C . ARG B 1 245 ? -12.828 2.109 21.703 1 89.75 245 ARG B C 1
ATOM 4530 O O . ARG B 1 245 ? -13.797 2.863 21.625 1 89.75 245 ARG B O 1
ATOM 4537 N N . ARG B 1 246 ? -12.812 1.055 22.375 1 87.62 246 ARG B N 1
ATOM 4538 C CA . ARG B 1 246 ? -13.977 0.72 23.188 1 87.62 246 ARG B CA 1
ATOM 4539 C C . ARG B 1 246 ? -14.211 1.771 24.266 1 87.62 246 ARG B C 1
ATOM 4541 O O . ARG B 1 246 ? -15.344 2.166 24.516 1 87.62 246 ARG B O 1
ATOM 4548 N N . LYS B 1 247 ? -13.203 2.238 24.844 1 87.12 247 LYS B N 1
ATOM 4549 C CA . LYS B 1 247 ? -13.305 3.273 25.875 1 87.12 247 LYS B CA 1
ATOM 4550 C C . LYS B 1 247 ? -13.852 4.574 25.281 1 87.12 247 LYS B C 1
ATOM 4552 O O . LYS B 1 247 ? -14.688 5.23 25.906 1 87.12 247 LYS B O 1
ATOM 4557 N N . SER B 1 248 ? -13.367 4.871 24.156 1 83.62 248 SER B N 1
ATOM 4558 C CA . SER B 1 248 ? -13.82 6.09 23.5 1 83.62 248 SER B CA 1
ATOM 4559 C C . SER B 1 248 ? -15.297 5.996 23.125 1 83.62 248 SER B C 1
ATOM 4561 O O . SER B 1 248 ? -16.031 6.977 23.25 1 83.62 248 SER B O 1
ATOM 4563 N N . GLN B 1 249 ? -15.695 4.879 22.641 1 79.69 249 GLN B N 1
ATOM 4564 C CA . GLN B 1 249 ? -17.094 4.684 22.281 1 79.69 249 GLN B CA 1
ATOM 4565 C C . GLN B 1 249 ? -18 4.742 23.5 1 79.69 249 GLN B C 1
ATOM 4567 O O . GLN B 1 249 ? -19.094 5.309 23.438 1 79.69 249 GLN B O 1
ATOM 4572 N N . ASN B 1 250 ? -17.547 4.156 24.516 1 76.5 250 ASN B N 1
ATOM 4573 C CA . ASN B 1 250 ? -18.312 4.176 25.75 1 76.5 250 ASN B CA 1
ATOM 4574 C C . ASN B 1 250 ? -18.484 5.594 26.297 1 76.5 250 ASN B C 1
ATOM 4576 O O . ASN B 1 250 ? -19.547 5.957 26.781 1 76.5 250 ASN B O 1
ATOM 4580 N N . ARG B 1 251 ? -17.484 6.383 26.203 1 69.81 251 ARG B N 1
ATOM 4581 C CA . ARG B 1 251 ? -17.531 7.77 26.656 1 69.81 251 ARG B CA 1
ATOM 4582 C C . ARG B 1 251 ? -18.531 8.578 25.844 1 69.81 251 ARG B C 1
ATOM 4584 O O . ARG B 1 251 ? -19.266 9.406 26.406 1 69.81 251 ARG B O 1
ATOM 4591 N N . ARG B 1 252 ? -18.641 8.328 24.656 1 69.75 252 ARG B N 1
ATOM 4592 C CA . ARG B 1 252 ? -19.578 9.023 23.781 1 69.75 252 ARG B CA 1
ATOM 4593 C C . ARG B 1 252 ? -21.031 8.648 24.125 1 69.75 252 ARG B C 1
ATOM 4595 O O . ARG B 1 252 ? -21.922 9.5 24.078 1 69.75 252 ARG B O 1
ATOM 4602 N N . ASP B 1 253 ? -21.141 7.316 24.391 1 66.75 253 ASP B N 1
ATOM 4603 C CA . ASP B 1 253 ? -22.469 6.84 24.781 1 66.75 253 ASP B CA 1
ATOM 4604 C C . ASP B 1 253 ? -22.906 7.465 26.094 1 66.75 253 ASP B C 1
ATOM 4606 O O . ASP B 1 253 ? -24.078 7.836 26.25 1 66.75 253 ASP B O 1
ATOM 4610 N N . ILE B 1 254 ? -22.016 7.637 26.953 1 62.5 254 ILE B N 1
ATOM 4611 C CA . ILE B 1 254 ? -22.297 8.234 28.25 1 62.5 254 ILE B CA 1
ATOM 4612 C C . ILE B 1 254 ? -22.641 9.711 28.078 1 62.5 254 ILE B C 1
ATOM 4614 O O . ILE B 1 254 ? -23.594 10.203 28.688 1 62.5 254 ILE B O 1
ATOM 4618 N N . ASN B 1 255 ? -21.922 10.328 27.25 1 59.12 255 ASN B N 1
ATOM 4619 C CA . ASN B 1 255 ? -22.156 11.75 27 1 59.12 255 ASN B CA 1
ATOM 4620 C C . ASN B 1 255 ? -23.5 11.969 26.312 1 59.12 255 ASN B C 1
ATOM 4622 O O . ASN B 1 255 ? -24.203 12.945 26.609 1 59.12 255 ASN B O 1
ATOM 4626 N N . LYS B 1 256 ? -23.891 11.102 25.516 1 61.94 256 LYS B N 1
ATOM 4627 C CA . LYS B 1 256 ? -25.203 11.156 24.875 1 61.94 256 LYS B CA 1
ATOM 4628 C C . LYS B 1 256 ? -26.312 10.914 25.875 1 61.94 256 LYS B C 1
ATOM 4630 O O . LYS B 1 256 ? -27.359 11.578 25.828 1 61.94 256 LYS B O 1
ATOM 4635 N N . SER B 1 257 ? -26.062 9.867 26.656 1 59.44 257 SER B N 1
ATOM 4636 C CA . SER B 1 257 ? -27.047 9.562 27.688 1 59.44 257 SER B CA 1
ATOM 4637 C C . SER B 1 257 ? -27.219 10.734 28.656 1 59.44 257 SER B C 1
ATOM 4639 O O . SER B 1 257 ? -28.328 11.039 29.078 1 59.44 257 SER B O 1
ATOM 4641 N N . ASN B 1 258 ? -26.094 11.375 28.906 1 58.28 258 ASN B N 1
ATOM 4642 C CA . ASN B 1 258 ? -26.156 12.516 29.797 1 58.28 258 ASN B CA 1
ATOM 4643 C C . ASN B 1 258 ? -26.812 13.727 29.141 1 58.28 258 ASN B C 1
ATOM 4645 O O . ASN B 1 258 ? -27.516 14.492 29.797 1 58.28 258 ASN B O 1
ATOM 4649 N N . GLU B 1 259 ? -26.5 13.859 27.875 1 55.38 259 GLU B N 1
ATOM 4650 C CA . GLU B 1 259 ? -27.141 14.945 27.141 1 55.38 259 GLU B CA 1
ATOM 4651 C C . GLU B 1 259 ? -28.641 14.68 26.969 1 55.38 259 GLU B C 1
ATOM 4653 O O . GLU B 1 259 ? -29.438 15.617 27.016 1 55.38 259 GLU B O 1
ATOM 4658 N N . SER B 1 260 ? -28.969 13.445 26.766 1 53.56 260 SER B N 1
ATOM 4659 C CA . SER B 1 260 ? -30.375 13.078 26.703 1 53.56 260 SER B CA 1
ATOM 4660 C C . SER B 1 260 ? -31.062 13.258 28.047 1 53.56 260 SER B C 1
ATOM 4662 O O . SER B 1 260 ? -32.25 13.602 28.109 1 53.56 260 SER B O 1
ATOM 4664 N N . GLU B 1 261 ? -30.344 13.023 29.062 1 51.09 261 GLU B N 1
ATOM 4665 C CA . GLU B 1 261 ? -30.891 13.227 30.406 1 51.09 261 GLU B CA 1
ATOM 4666 C C . GLU B 1 261 ? -30.984 14.711 30.734 1 51.09 261 GLU B C 1
ATOM 4668 O O . GLU B 1 261 ? -31.859 15.133 31.484 1 51.09 261 GLU B O 1
ATOM 4673 N N . THR B 1 262 ? -29.984 15.398 30.234 1 46.84 262 THR B N 1
ATOM 4674 C CA . THR B 1 262 ? -30.031 16.828 30.531 1 46.84 262 THR B CA 1
ATOM 4675 C C . THR B 1 262 ? -31.141 17.5 29.734 1 46.84 262 THR B C 1
ATOM 4677 O O . THR B 1 262 ? -31.469 18.656 30 1 46.84 262 THR B O 1
ATOM 4680 N N . ASN B 1 263 ? -31.438 16.875 28.656 1 43.53 263 ASN B N 1
ATOM 4681 C CA . ASN B 1 263 ? -32.594 17.422 27.969 1 43.53 263 ASN B CA 1
ATOM 4682 C C . ASN B 1 263 ? -33.906 17.125 28.719 1 43.53 263 ASN B C 1
ATOM 4684 O O . ASN B 1 263 ? -34.656 16.25 28.312 1 43.53 263 ASN B O 1
ATOM 4688 N N . ILE B 1 264 ? -33.75 16.859 29.984 1 39.47 264 ILE B N 1
ATOM 4689 C CA . ILE B 1 264 ? -34.969 16.797 30.781 1 39.47 264 ILE B CA 1
ATOM 4690 C C . ILE B 1 264 ? -35.781 18.094 30.578 1 39.47 264 ILE B C 1
ATOM 4692 O O . ILE B 1 264 ? -35.219 19.188 30.641 1 39.47 264 ILE B O 1
ATOM 4696 N N . GLU B 1 265 ? -37 17.891 30.188 1 39.22 265 GLU B N 1
ATOM 4697 C CA . GLU B 1 265 ? -38.094 18.812 29.922 1 39.22 265 GLU B CA 1
ATOM 4698 C C . GLU B 1 265 ? -38.25 19.844 31.047 1 39.22 265 GLU B C 1
ATOM 4700 O O . GLU B 1 265 ? -38.5 19.484 32.188 1 39.22 265 GLU B O 1
ATOM 4705 N N . VAL B 1 266 ? -37.406 20.828 31.016 1 40.06 266 VAL B N 1
ATOM 4706 C CA . VAL B 1 266 ? -37.812 21.938 31.875 1 40.06 266 VAL B CA 1
ATOM 4707 C C . VAL B 1 266 ? -39.312 22.125 31.781 1 40.06 266 VAL B C 1
ATOM 4709 O O . VAL B 1 266 ? -39.875 22.297 30.688 1 40.06 266 VAL B O 1
ATOM 4712 N N . PRO B 1 267 ? -40.031 21.625 32.75 1 35.91 267 PRO B N 1
ATOM 4713 C CA . PRO B 1 267 ? -41.5 21.797 32.656 1 35.91 267 PRO B CA 1
ATOM 4714 C C . PRO B 1 267 ? -41.906 23.219 32.25 1 35.91 267 PRO B C 1
ATOM 4716 O O . PRO B 1 267 ? -41.344 24.188 32.781 1 35.91 267 PRO B O 1
ATOM 4719 N N . GLU B 1 268 ? -42.281 23.344 31.016 1 35.69 268 GLU B N 1
ATOM 4720 C CA . GLU B 1 268 ? -42.781 24.609 30.484 1 35.69 268 GLU B CA 1
ATOM 4721 C C . GLU B 1 268 ? -43.688 25.312 31.516 1 35.69 268 GLU B C 1
ATOM 4723 O O . GLU B 1 268 ? -44.719 24.75 31.938 1 35.69 268 GLU B O 1
ATOM 4728 N N . GLN B 1 269 ? -43.125 25.984 32.438 1 35.12 269 GLN B N 1
ATOM 4729 C CA . GLN B 1 269 ? -43.969 26.75 33.344 1 35.12 269 GLN B CA 1
ATOM 4730 C C . GLN B 1 269 ? -45.094 27.469 32.594 1 35.12 269 GLN B C 1
ATOM 4732 O O . GLN B 1 269 ? -44.875 27.953 31.484 1 35.12 269 GLN B O 1
ATOM 4737 N N . PRO B 1 270 ? -46.375 27.266 32.938 1 36.53 270 PRO B N 1
ATOM 4738 C CA . PRO B 1 270 ? -47.531 27.781 32.219 1 36.53 270 PRO B CA 1
ATOM 4739 C C . PRO B 1 270 ? -47.406 29.281 31.922 1 36.53 270 PRO B C 1
ATOM 4741 O O . PRO B 1 270 ? -46.812 30.016 32.688 1 36.53 270 PRO B O 1
ATOM 4744 N N . PRO B 1 271 ? -47.438 29.719 30.625 1 34.31 271 PRO B N 1
ATOM 4745 C CA . PRO B 1 271 ? -47.219 31.094 30.219 1 34.31 271 PRO B CA 1
ATOM 4746 C C . PRO B 1 271 ? -48 32.094 31.062 1 34.31 271 PRO B C 1
ATOM 4748 O O . PRO B 1 271 ? -49.188 31.906 31.281 1 34.31 271 PRO B O 1
ATOM 4751 N N . VAL B 1 272 ? -47.406 32.594 32.125 1 31.98 272 VAL B N 1
ATOM 4752 C CA . VAL B 1 272 ? -48.094 33.594 32.938 1 31.98 272 VAL B CA 1
ATOM 4753 C C . VAL B 1 272 ? -48.719 34.656 32.062 1 31.98 272 VAL B C 1
ATOM 4755 O O . VAL B 1 272 ? -48.094 35.188 31.141 1 31.98 272 VAL B O 1
ATOM 4758 N N . HIS B 1 273 ? -50.031 34.625 31.797 1 31.19 273 HIS B N 1
ATOM 4759 C CA . HIS B 1 273 ? -50.906 35.531 31.078 1 31.19 273 HIS B CA 1
ATOM 4760 C C . HIS B 1 273 ? -50.688 37 31.516 1 31.19 273 HIS B C 1
ATOM 4762 O O . HIS B 1 273 ? -51.125 37.406 32.594 1 31.19 273 HIS B O 1
ATOM 4768 N N . GLU B 1 274 ? -49.406 37.5 31.406 1 27.22 274 GLU B N 1
ATOM 4769 C CA . GLU B 1 274 ? -49.219 38.875 31.859 1 27.22 274 GLU B CA 1
ATOM 4770 C C . GLU B 1 274 ? -50.188 39.812 31.141 1 27.22 274 GLU B C 1
ATOM 4772 O O . GLU B 1 274 ? -50.281 39.781 29.922 1 27.22 274 GLU B O 1
ATOM 4777 N N . GLU B 1 275 ? -51.188 40.219 31.828 1 28.33 275 GLU B N 1
ATOM 4778 C CA . GLU B 1 275 ? -52.219 41.219 31.547 1 28.33 275 GLU B CA 1
ATOM 4779 C C . GLU B 1 275 ? -51.625 42.531 31.062 1 28.33 275 GLU B C 1
ATOM 4781 O O . GLU B 1 275 ? -51 43.25 31.844 1 28.33 275 GLU B O 1
ATOM 4786 N N . LYS B 1 276 ? -51.031 42.5 29.922 1 27.48 276 LYS B N 1
ATOM 4787 C CA . LYS B 1 276 ? -50.344 43.656 29.328 1 27.48 276 LYS B CA 1
ATOM 4788 C C . LYS B 1 276 ? -51.281 44.875 29.328 1 27.48 276 LYS B C 1
ATOM 4790 O O . LYS B 1 276 ? -52.375 44.844 28.766 1 27.48 276 LYS B O 1
ATOM 4795 N N . VAL B 1 277 ? -51.062 45.719 30.375 1 25.95 277 VAL B N 1
ATOM 4796 C CA . VAL B 1 277 ? -51.719 47 30.609 1 25.95 277 VAL B CA 1
ATOM 4797 C C . VAL B 1 277 ? -51.5 47.938 29.406 1 25.95 277 VAL B C 1
ATOM 4799 O O . VAL B 1 277 ? -50.375 48.062 28.922 1 25.95 277 VAL B O 1
ATOM 4802 N N . HIS B 1 278 ? -52.469 48.188 28.641 1 24.19 278 HIS B N 1
ATOM 4803 C CA . HIS B 1 278 ? -52.719 48.969 27.422 1 24.19 278 HIS B CA 1
ATOM 4804 C C . HIS B 1 278 ? -52.281 50.406 27.594 1 24.19 278 HIS B C 1
ATOM 4806 O O . HIS B 1 278 ? -53.125 51.281 27.844 1 24.19 278 HIS B O 1
ATOM 4812 N N . ASN B 1 279 ? -51.062 50.656 28.281 1 23.52 279 ASN B N 1
ATOM 4813 C CA . ASN B 1 279 ? -50.906 52.062 28.516 1 23.52 279 ASN B CA 1
ATOM 4814 C C . ASN B 1 279 ? -50.844 52.875 27.219 1 23.52 279 ASN B C 1
ATOM 4816 O O . ASN B 1 279 ? -50.156 52.469 26.281 1 23.52 279 ASN B O 1
ATOM 4820 N N . ARG B 1 280 ? -51.75 53.781 26.984 1 23.42 280 ARG B N 1
ATOM 4821 C CA . ARG B 1 280 ? -52.156 54.688 25.922 1 23.42 280 ARG B CA 1
ATOM 4822 C C . ARG B 1 280 ? -51.062 55.719 25.641 1 23.42 280 ARG B C 1
ATOM 4824 O O . ARG B 1 280 ? -51 56.75 26.328 1 23.42 280 ARG B O 1
ATOM 4831 N N . VAL B 1 281 ? -49.75 55.344 25.641 1 25.39 281 VAL B N 1
ATOM 4832 C CA . VAL B 1 281 ? -48.844 56.469 25.562 1 25.39 281 VAL B CA 1
ATOM 4833 C C . VAL B 1 281 ? -49.094 57.281 24.297 1 25.39 281 VAL B C 1
ATOM 4835 O O . VAL B 1 281 ? -49.406 56.688 23.234 1 25.39 281 VAL B O 1
ATOM 4838 N N . PRO B 1 282 ? -49.094 58.531 24.484 1 24.73 282 PRO B N 1
ATOM 4839 C CA . PRO B 1 282 ? -49.5 59.625 23.594 1 24.73 282 PRO B CA 1
ATOM 4840 C C . PRO B 1 282 ? -48.656 59.719 22.344 1 24.73 282 PRO B C 1
ATOM 4842 O O . PRO B 1 282 ? -47.5 59.25 22.328 1 24.73 282 PRO B O 1
ATOM 4845 N N . GLU B 1 283 ? -49.125 60.125 21.203 1 23.2 283 GLU B N 1
ATOM 4846 C CA . GLU B 1 283 ? -48.906 60.094 19.766 1 23.2 283 GLU B CA 1
ATOM 4847 C C . GLU B 1 283 ? -47.719 61 19.359 1 23.2 283 GLU B C 1
ATOM 4849 O O . GLU B 1 283 ? -47.344 61 18.188 1 23.2 283 GLU B O 1
ATOM 4854 N N . ARG B 1 284 ? -46.938 61.719 20.281 1 24.84 284 ARG B N 1
ATOM 4855 C CA . ARG B 1 284 ? -46.625 62.938 19.562 1 24.84 284 ARG B CA 1
ATOM 4856 C C . ARG B 1 284 ? -45.75 62.688 18.359 1 24.84 284 ARG B C 1
ATOM 4858 O O . ARG B 1 284 ? -45.125 61.625 18.281 1 24.84 284 ARG B O 1
ATOM 4865 N N . SER B 1 285 ? -45.344 63.781 17.562 1 23.39 285 SER B N 1
ATOM 4866 C CA . SER B 1 285 ? -45.094 64.375 16.25 1 23.39 285 SER B CA 1
ATOM 4867 C C . SER B 1 285 ? -43.625 64.25 15.859 1 23.39 285 SER B C 1
ATOM 4869 O O . SER B 1 285 ? -42.875 65.188 15.93 1 23.39 285 SER B O 1
ATOM 4871 N N . SER B 1 286 ? -42.969 63.031 16 1 22.05 286 SER B N 1
ATOM 4872 C CA . SER B 1 286 ? -41.531 62.844 15.914 1 22.05 286 SER B CA 1
ATOM 4873 C C . SER B 1 286 ? -41 63.25 14.539 1 22.05 286 SER B C 1
ATOM 4875 O O . SER B 1 286 ? -41.344 62.625 13.539 1 22.05 286 SER B O 1
ATOM 4877 N N . GLY B 1 287 ? -40.781 64.562 14.328 1 23.64 287 GLY B N 1
ATOM 4878 C CA . GLY B 1 287 ? -40.281 65.125 13.109 1 23.64 287 GLY B CA 1
ATOM 4879 C C . GLY B 1 287 ? -38.969 64.5 12.672 1 23.64 287 GLY B C 1
ATOM 4880 O O . GLY B 1 287 ? -38.219 63.969 13.492 1 23.64 287 GLY B O 1
ATOM 4881 N N . PRO B 1 288 ? -38.844 64.062 11.43 1 24.09 288 PRO B N 1
ATOM 4882 C CA . PRO B 1 288 ? -37.906 63.219 10.75 1 24.09 288 PRO B CA 1
ATOM 4883 C C . PRO B 1 288 ? -36.469 63.781 10.773 1 24.09 288 PRO B C 1
ATOM 4885 O O . PRO B 1 288 ? -36.219 64.875 10.266 1 24.09 288 PRO B O 1
ATOM 4888 N N . GLU B 1 289 ? -35.844 63.75 11.969 1 21.84 289 GLU B N 1
ATOM 4889 C CA . GLU B 1 289 ? -34.531 64.375 11.984 1 21.84 289 GLU B CA 1
ATOM 4890 C C . GLU B 1 289 ? -33.625 63.812 10.914 1 21.84 289 GLU B C 1
ATOM 4892 O O . GLU B 1 289 ? -33.562 62.594 10.727 1 21.84 289 GLU B O 1
ATOM 4897 N N . GLN B 1 290 ? -33.25 64.625 9.969 1 23.64 290 GLN B N 1
ATOM 4898 C CA . GLN B 1 290 ? -32.438 64.562 8.766 1 23.64 290 GLN B CA 1
ATOM 4899 C C . GLN B 1 290 ? -31.016 64.125 9.109 1 23.64 290 GLN B C 1
ATOM 4901 O O . GLN B 1 290 ? -30.297 64.812 9.812 1 23.64 290 GLN B O 1
ATOM 4906 N N . PRO B 1 291 ? -30.875 62.844 9.508 1 22.75 291 PRO B N 1
ATOM 4907 C CA . PRO B 1 291 ? -29.531 62.562 10.023 1 22.75 291 PRO B CA 1
ATOM 4908 C C . PRO B 1 291 ? -28.422 62.906 9.039 1 2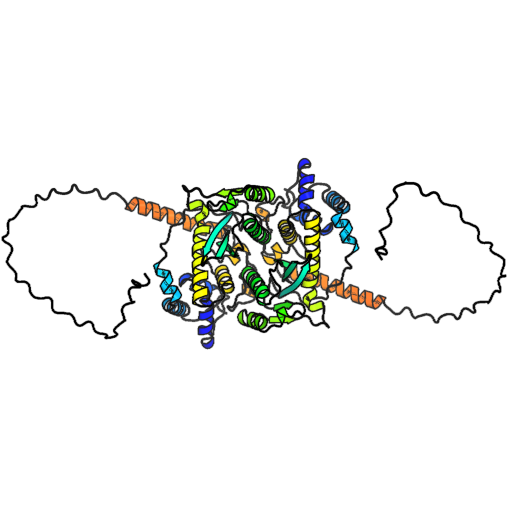2.75 291 PRO B C 1
ATOM 4910 O O . PRO B 1 291 ? -28.656 62.938 7.828 1 22.75 291 PRO B O 1
ATOM 4913 N N . GLN B 1 292 ? -27.328 63.438 9.539 1 22.81 292 GLN B N 1
ATOM 4914 C CA . GLN B 1 292 ? -26.062 64.062 9.164 1 22.81 292 GLN B CA 1
ATOM 4915 C C . GLN B 1 292 ? -25.156 63.062 8.438 1 22.81 292 GLN B C 1
ATOM 4917 O O . GLN B 1 292 ? -25.141 61.875 8.758 1 22.81 292 GLN B O 1
ATOM 4922 N N . PRO B 1 293 ? -24.578 63.469 7.242 1 24.16 293 PRO B N 1
ATOM 4923 C CA . PRO B 1 293 ? -23.781 62.844 6.207 1 24.16 293 PRO B CA 1
ATOM 4924 C C . PRO B 1 293 ? -22.469 62.281 6.75 1 24.16 293 PRO B C 1
ATOM 4926 O O . PRO B 1 293 ? -21.672 63 7.348 1 24.16 293 PRO B O 1
ATOM 4929 N N . TYR B 1 294 ? -22.516 61.156 7.52 1 22.97 294 TYR B N 1
ATOM 4930 C CA . TYR B 1 294 ? -21.266 60.75 8.148 1 22.97 294 TYR B CA 1
ATOM 4931 C C . TYR B 1 294 ? -20.203 60.438 7.105 1 22.97 294 TYR B C 1
ATOM 4933 O O . TYR B 1 294 ? -20.484 59.812 6.094 1 22.97 294 TYR B O 1
ATOM 4941 N N . LYS B 1 295 ? -19.219 61.219 7.02 1 23.25 295 LYS B N 1
ATOM 4942 C CA . LYS B 1 295 ? -18.047 61.375 6.176 1 23.25 295 LYS B CA 1
ATOM 4943 C C . LYS B 1 295 ? -17.141 60.156 6.273 1 23.25 295 LYS B C 1
ATOM 4945 O O . LYS B 1 295 ? -16.516 59.906 7.309 1 23.25 295 LYS B O 1
ATOM 4950 N N . THR B 1 296 ? -17.719 59 5.75 1 21.38 296 THR B N 1
ATOM 4951 C CA . THR B 1 296 ? -16.719 57.969 5.91 1 21.38 296 THR B CA 1
ATOM 4952 C C . THR B 1 296 ? -15.438 58.312 5.16 1 21.38 296 THR B C 1
ATOM 4954 O O . THR B 1 296 ? -15.461 59.094 4.215 1 21.38 296 THR B O 1
ATOM 4957 N N . ARG B 1 297 ? -14.25 57.938 5.672 1 23.55 297 ARG B N 1
ATOM 4958 C CA . ARG B 1 297 ? -12.891 58.281 5.277 1 23.55 297 ARG B CA 1
ATOM 4959 C C . ARG B 1 297 ? -12.602 57.844 3.85 1 23.55 297 ARG B C 1
ATOM 4961 O O . ARG B 1 297 ? -12.094 58.625 3.043 1 23.55 297 ARG B O 1
ATOM 4968 N N . VAL B 1 298 ? -11.984 56.656 3.516 1 24.89 298 VAL B N 1
ATOM 4969 C CA . VAL B 1 298 ? -11.078 56.594 2.371 1 24.89 298 VAL B CA 1
ATOM 4970 C C . VAL B 1 298 ? -11.891 56.469 1.083 1 24.89 298 VAL B C 1
ATOM 4972 O O . VAL B 1 298 ? -13.023 55.969 1.104 1 24.89 298 VAL B O 1
ATOM 4975 N N . GLY B 1 299 ? -11.461 56.875 -0.206 1 20.94 299 GLY B N 1
ATOM 4976 C CA . GLY B 1 299 ? -11.672 57.344 -1.565 1 20.94 299 GLY B CA 1
ATOM 4977 C C . GLY B 1 299 ? -12.203 56.281 -2.494 1 20.94 299 GLY B C 1
ATOM 4978 O O . GLY B 1 299 ? -12.641 56.562 -3.611 1 20.94 299 GLY B O 1
ATOM 4979 N N . ARG B 1 300 ? -11.625 55.031 -2.635 1 23.86 300 ARG B N 1
ATOM 4980 C CA . ARG B 1 300 ? -11.602 54.5 -4.004 1 23.86 300 ARG B CA 1
ATOM 4981 C C . ARG B 1 300 ? -12.977 54 -4.418 1 23.86 300 ARG B C 1
ATOM 4983 O O . ARG B 1 300 ? -13.688 53.406 -3.609 1 23.86 300 ARG B O 1
ATOM 4990 N N . GLU B 1 301 ? -13.438 54.531 -5.473 1 23 301 GLU B N 1
ATOM 4991 C CA . GLU B 1 301 ? -14.719 54.469 -6.176 1 23 301 GLU B CA 1
ATOM 4992 C C . GLU B 1 301 ? -14.977 53.094 -6.766 1 23 301 GLU B C 1
ATOM 4994 O O . GLU B 1 301 ? -14.125 52.562 -7.477 1 23 301 GLU B O 1
ATOM 4999 N N . VAL B 1 302 ? -15.477 52.219 -6.148 1 20.33 302 VAL B N 1
ATOM 5000 C CA . VAL B 1 302 ? -15.672 50.906 -6.797 1 20.33 302 VAL B CA 1
ATOM 5001 C C . VAL B 1 302 ? -16.797 51.031 -7.824 1 20.33 302 VAL B C 1
ATOM 5003 O O . VAL B 1 302 ? -17.922 51.438 -7.488 1 20.33 302 VAL B O 1
ATOM 5006 N N . ARG B 1 303 ? -16.438 51.062 -9.219 1 25.53 303 ARG B N 1
ATOM 5007 C CA . ARG B 1 303 ? -17.312 51.25 -10.375 1 25.53 303 ARG B CA 1
ATOM 5008 C C . ARG B 1 303 ? -18.422 50.219 -10.398 1 25.53 303 ARG B C 1
ATOM 5010 O O . ARG B 1 303 ? -18.234 49.094 -9.938 1 25.53 303 ARG B O 1
ATOM 5017 N N . SER B 1 304 ? -19.625 50.625 -10.586 1 22.53 304 SER B N 1
ATOM 5018 C CA . SER B 1 304 ? -20.953 50.031 -10.648 1 22.53 304 SER B CA 1
ATOM 5019 C C . SER B 1 304 ? -21.047 49 -11.773 1 22.53 304 SER B C 1
ATOM 5021 O O . SER B 1 304 ? -20.469 49.188 -12.844 1 22.53 304 SER B O 1
ATOM 5023 N N . PRO B 1 305 ? -21.312 47.75 -11.492 1 20.72 305 PRO B N 1
ATOM 5024 C CA . PRO B 1 305 ? -21.484 46.781 -12.57 1 20.72 305 PRO B CA 1
ATOM 5025 C C . PRO B 1 305 ? -22.516 47.219 -13.609 1 20.72 305 PRO B C 1
ATOM 5027 O O . PRO B 1 305 ? -23.516 47.844 -13.258 1 20.72 305 PRO B O 1
ATOM 5030 N N . LYS B 1 306 ? -22.219 47.281 -15.008 1 23.92 306 LYS B N 1
ATOM 5031 C CA . LYS B 1 306 ? -22.875 47.688 -16.25 1 23.92 306 LYS B CA 1
ATOM 5032 C C . LYS B 1 306 ? -24.156 46.906 -16.484 1 23.92 306 LYS B C 1
ATOM 5034 O O . LYS B 1 306 ? -24.156 45.656 -16.422 1 23.92 306 LYS B O 1
ATOM 5039 N N . ARG B 1 307 ? -25.312 47.469 -16.359 1 22.42 307 ARG B N 1
ATOM 5040 C CA . ARG B 1 307 ? -26.641 46.938 -16.656 1 22.42 307 ARG B CA 1
ATOM 5041 C C . ARG B 1 307 ? -26.797 46.625 -18.141 1 22.42 307 ARG B C 1
ATOM 5043 O O . ARG B 1 307 ? -26.359 47.406 -18.984 1 22.42 307 ARG B O 1
ATOM 5050 N N . TYR B 1 308 ? -26.891 45.375 -18.672 1 23.89 308 TYR B N 1
ATOM 5051 C CA . TYR B 1 308 ? -27.125 44.875 -20.031 1 23.89 308 TYR B CA 1
ATOM 5052 C C . TYR B 1 308 ? -28.375 45.5 -20.625 1 23.89 308 TYR B C 1
ATOM 5054 O O . TYR B 1 308 ? -29.438 44.906 -20.656 1 23.89 308 TYR B O 1
ATOM 5062 N N . GLU B 1 309 ? -28.859 46.688 -20.359 1 21.45 309 GLU B N 1
ATOM 5063 C CA . GLU B 1 309 ? -30.125 47.125 -20.953 1 21.45 309 GLU B CA 1
ATOM 5064 C C . GLU B 1 309 ? -29.984 47.281 -22.469 1 21.45 309 GLU B C 1
ATOM 5066 O O . GLU B 1 309 ? -30.969 47.125 -23.203 1 21.45 309 GLU B O 1
ATOM 5071 N N . ASP B 1 310 ? -29.016 48 -23.156 1 21.14 310 ASP B N 1
ATOM 5072 C CA . ASP B 1 310 ? -29.359 49 -24.141 1 21.14 310 ASP B CA 1
ATOM 5073 C C . ASP B 1 310 ? -29.766 48.375 -25.469 1 21.14 310 ASP B C 1
ATOM 5075 O O . ASP B 1 310 ? -30.734 48.812 -26.109 1 21.14 310 ASP B O 1
ATOM 5079 N N . TYR B 1 311 ? -28.891 47.969 -26.484 1 23.5 311 TYR B N 1
ATOM 5080 C CA . TYR B 1 311 ? -29.094 48.344 -27.875 1 23.5 311 TYR B CA 1
ATOM 5081 C C . TYR B 1 311 ? -30.234 47.562 -28.5 1 23.5 311 TYR B C 1
ATOM 5083 O O . TYR B 1 311 ? -30.109 46.344 -28.719 1 23.5 311 TYR B O 1
ATOM 5091 N N . MET B 1 312 ? -31.484 48.156 -28.125 1 18.41 312 MET B N 1
ATOM 5092 C CA . MET B 1 312 ? -32.406 48.594 -29.188 1 18.41 312 MET B CA 1
ATOM 5093 C C . MET B 1 312 ? -31.75 49.656 -30.062 1 18.41 312 MET B C 1
ATOM 5095 O O . MET B 1 312 ? -31.047 50.531 -29.562 1 18.41 312 MET B O 1
#

Radius of gyration: 34.4 Å; Cα contacts (8 Å, |Δi|>4): 821; chains: 2; bounding box: 104×114×97 Å

Foldseek 3Di:
DPPQAAEDDPVCLVVLLCLLCLQVDDLVLSVQLCVLHYDDPCNSVVNNVVSVPDVLSVVVVVPDDDDDFADDDADLAWQQEKEWEWDDDPNWIKIWIATSHLRQIDIDTFPDDALVRNLVVVVVVCVVQNHYQEYEYEDDPSCPDPVNVVSCVVSVHYYDYQDPVRVNRRVSNVVVVVSLNSSVVSCVVVVRDSVLSSLSQQQTQDQQGGSCCRRVQAHDDHPRDHDPVRGDGHHDDSVSSVVSSVVVNVVVVVVVVVVVVVPPPPPPDPPPPPPPDPPPPPDDPPDDPDDPDPCDPDDDDDDDPDDPPDPD/DPPQAAEDDPVCLVVLLCLLCLQVDDLVLSVQLCVLHYDDPCNSVVNNVVSVPDVLSVVPVVPDDDDDFADDDADLAWQQEKEWEWDDDPNWIKIWIATRHLRQIDIDTFPDDALVRNLVVVVVVCVVQNHYQEYEYEDDPSCVDPVNVVSCVVSVHHYDYQDPVRVNRRVSNVVVVVSLNSSVVSCVVVVRDSVLSSLSQQQTQDQQGGSCCRRPQAHDDHPRDHDPVRGDGHHDDSVSSVVSSVVVNVVVVVVVVVVVVVVPPPPPDPPPPPPPDPPPPDDDDPPDPPDDDPPDDDDDDDDDPDDPPDDD